Protein AF-A0A542N0K9-F1 (afdb_monomer_lite)

Sequence (423 aa):
MNAGRFVQDEPGGLVWIPEGTTFGFDDIVFYRGKGTVPFEQIAGGIDLILTGPHATAACPRELAPFIEAGLTERQQHDFSDVTTSALCRRWVEVDPRVVYIEFPHHRMLFDPNRDWPAEPESGLREFYERRDAQAEGGSVSFNGVDAIRPVSFSGVPFLRRPRDDEHWRRLMGVIGDLGERGARPYARIRDDVISMVFEAKCVALHELDIDHSTVADLNSARMLHVQCVHDTMNATVGPEGAVDQDKPRGDWLPRIVSLGNRGDARGEPRPLLDGSPLPLSDVPIIDGSQFRSLQQALALAFDVPPDRVQEDLALNAPYLGAFECQAVGRLLRALEPQGIVRHRSQERSVRIRTGAYQAEFLRETLLGEENTAHIRRAGADWPPSDTTHITDLALRLTRAYDILRRWDYDLPPVSAYTPPRFR

Structure (mmCIF, N/CA/C/O backbone):
data_AF-A0A542N0K9-F1
#
_entry.id   AF-A0A542N0K9-F1
#
loop_
_atom_site.group_PDB
_atom_site.id
_atom_site.type_symbol
_atom_site.label_atom_id
_atom_site.label_alt_id
_atom_site.label_comp_id
_atom_site.label_asym_id
_atom_site.label_entity_id
_atom_site.label_seq_id
_atom_site.pdbx_PDB_ins_code
_atom_site.Cartn_x
_atom_site.Cartn_y
_atom_site.Cartn_z
_atom_site.occupancy
_atom_site.B_iso_or_equiv
_atom_site.auth_seq_id
_atom_site.auth_comp_id
_atom_site.auth_asym_id
_atom_site.auth_atom_id
_atom_site.pdbx_PDB_model_num
ATOM 1 N N . MET A 1 1 ? -6.499 -16.444 -5.839 1.00 36.41 1 MET A N 1
ATOM 2 C CA . MET A 1 1 ? -6.482 -15.812 -7.177 1.00 36.41 1 MET A CA 1
ATOM 3 C C . MET A 1 1 ? -7.877 -15.910 -7.773 1.00 36.41 1 MET A C 1
ATOM 5 O O . MET A 1 1 ? -8.407 -17.013 -7.784 1.00 36.41 1 MET A O 1
ATOM 9 N N . ASN A 1 2 ? -8.459 -14.823 -8.294 1.00 34.31 2 ASN A N 1
ATOM 10 C CA . ASN A 1 2 ? -9.438 -14.976 -9.379 1.00 34.31 2 ASN A CA 1
ATOM 11 C C . ASN A 1 2 ? -8.630 -15.477 -10.580 1.00 34.31 2 ASN A C 1
ATOM 13 O O . ASN A 1 2 ? -8.040 -14.687 -11.316 1.00 34.31 2 ASN A O 1
ATOM 17 N N . ALA A 1 3 ? -8.475 -16.797 -10.663 1.00 29.98 3 ALA A N 1
ATOM 18 C CA . ALA A 1 3 ? -7.792 -17.470 -11.752 1.00 29.98 3 ALA A CA 1
ATOM 19 C C . ALA A 1 3 ? -8.531 -17.105 -13.046 1.00 29.98 3 ALA A C 1
ATOM 21 O O . ALA A 1 3 ? -9.670 -17.516 -13.242 1.00 29.98 3 ALA A O 1
ATOM 22 N N . GLY A 1 4 ? -7.927 -16.243 -13.865 1.00 48.84 4 GLY A N 1
ATOM 23 C CA . GLY A 1 4 ? -8.530 -15.774 -15.114 1.00 48.84 4 GLY A CA 1
ATOM 24 C C . GLY A 1 4 ? -8.238 -14.324 -15.502 1.00 48.84 4 GLY A C 1
ATOM 25 O O . GLY A 1 4 ? -8.592 -13.945 -16.611 1.00 48.84 4 GLY A O 1
ATOM 26 N N . ARG A 1 5 ? -7.609 -13.504 -14.642 1.00 76.50 5 ARG A N 1
ATOM 27 C CA . ARG A 1 5 ? -7.393 -12.076 -14.961 1.00 76.50 5 ARG A CA 1
ATOM 28 C C . ARG A 1 5 ? -6.059 -11.747 -15.634 1.00 76.50 5 ARG A C 1
ATOM 30 O O . ARG A 1 5 ? -6.009 -10.782 -16.386 1.00 76.50 5 ARG A O 1
ATOM 37 N N . PHE A 1 6 ? -4.999 -12.505 -15.372 1.00 90.44 6 PHE A N 1
ATOM 38 C CA . PHE A 1 6 ? -3.669 -12.233 -15.925 1.00 90.44 6 PHE A CA 1
ATOM 39 C C . PHE A 1 6 ? -3.214 -13.364 -16.841 1.00 90.44 6 PHE A C 1
ATOM 41 O O . PHE A 1 6 ? -3.596 -14.518 -16.641 1.00 90.44 6 PHE A O 1
ATOM 48 N N . VAL A 1 7 ? -2.412 -13.019 -17.846 1.00 93.31 7 VAL A N 1
ATOM 49 C CA . VAL A 1 7 ? -1.878 -13.957 -18.840 1.00 93.31 7 VAL A CA 1
ATOM 50 C C . VAL A 1 7 ? -0.360 -13.855 -18.894 1.00 93.31 7 VAL A C 1
ATOM 52 O O . VAL A 1 7 ? 0.190 -12.766 -18.774 1.00 93.31 7 VAL A O 1
ATOM 55 N N . GLN A 1 8 ? 0.312 -14.981 -19.088 1.00 93.88 8 GLN A N 1
ATOM 56 C CA . GLN A 1 8 ? 1.758 -15.053 -19.285 1.00 93.88 8 GLN A CA 1
ATOM 57 C C . GLN A 1 8 ? 1.993 -15.754 -20.623 1.00 93.88 8 GLN A C 1
ATOM 59 O O . GLN A 1 8 ? 1.346 -16.766 -20.900 1.00 93.88 8 GLN A O 1
ATOM 64 N N . ASP A 1 9 ? 2.859 -15.199 -21.469 1.00 91.56 9 ASP A N 1
ATOM 65 C CA . ASP A 1 9 ? 3.108 -15.771 -22.802 1.00 91.56 9 ASP A CA 1
ATOM 66 C C . ASP A 1 9 ? 3.942 -17.053 -22.727 1.00 91.56 9 ASP A C 1
ATOM 68 O O . ASP A 1 9 ? 3.738 -17.986 -23.503 1.00 91.56 9 ASP A O 1
ATOM 72 N N . GLU A 1 10 ? 4.864 -17.101 -21.768 1.00 93.06 10 GLU A N 1
ATOM 73 C CA . GLU A 1 10 ? 5.784 -18.207 -21.529 1.00 93.06 10 GLU A CA 1
ATOM 74 C C . GLU A 1 10 ? 6.220 -18.241 -20.053 1.00 93.06 10 GLU A C 1
ATOM 76 O O . GLU A 1 10 ? 6.222 -17.194 -19.400 1.00 93.06 10 GLU A O 1
ATOM 81 N N . PRO A 1 11 ? 6.600 -19.407 -19.498 1.00 92.88 11 PRO A N 1
ATOM 82 C CA . PRO A 1 11 ? 7.074 -19.500 -18.116 1.00 92.88 11 PRO A CA 1
ATOM 83 C C . PRO A 1 11 ? 8.280 -18.587 -17.846 1.00 92.88 11 PRO A C 1
ATOM 85 O O . PRO A 1 11 ? 9.269 -18.639 -18.573 1.00 92.88 11 PRO A O 1
ATOM 88 N N . GLY A 1 12 ? 8.208 -17.771 -16.791 1.00 92.81 12 GLY A N 1
ATOM 89 C CA . GLY A 1 12 ? 9.242 -16.785 -16.443 1.00 92.81 12 GLY A CA 1
ATOM 90 C C . GLY A 1 12 ? 9.240 -15.522 -17.316 1.00 92.81 12 GLY A C 1
ATOM 91 O O . GLY A 1 12 ? 10.056 -14.625 -17.095 1.00 92.81 12 GLY A O 1
ATOM 92 N N . GLY A 1 13 ? 8.329 -15.428 -18.290 1.00 95.12 13 GLY A N 1
ATOM 93 C CA . GLY A 1 13 ? 8.076 -14.219 -19.069 1.00 95.12 13 GLY A CA 1
ATOM 94 C C . GLY A 1 13 ? 7.179 -13.225 -18.329 1.00 95.12 13 GLY A C 1
ATOM 95 O O . GLY A 1 13 ? 6.667 -13.497 -17.247 1.00 95.12 13 GLY A O 1
ATOM 96 N N . LEU A 1 14 ? 6.950 -12.057 -18.923 1.00 96.62 14 LEU A N 1
ATOM 97 C CA . LEU A 1 14 ? 6.117 -11.026 -18.303 1.00 96.62 14 LEU A CA 1
ATOM 98 C C . LEU A 1 14 ? 4.669 -11.481 -18.080 1.00 96.62 14 LEU A C 1
ATOM 100 O O . LEU A 1 14 ? 4.057 -12.147 -18.919 1.00 96.62 14 LEU A O 1
ATOM 104 N N . VAL A 1 15 ? 4.111 -11.043 -16.956 1.00 96.62 15 VAL A N 1
ATOM 105 C CA . VAL A 1 15 ? 2.702 -11.191 -16.606 1.00 96.62 15 VAL A CA 1
ATOM 106 C C . VAL A 1 15 ? 1.930 -9.980 -17.119 1.00 96.62 15 VAL A C 1
ATOM 108 O O . VAL A 1 15 ? 2.262 -8.828 -16.821 1.00 96.62 15 VAL A O 1
ATOM 111 N N . TRP A 1 16 ? 0.868 -10.237 -17.874 1.00 97.38 16 TRP A N 1
ATOM 112 C CA . TRP A 1 16 ? 0.095 -9.223 -18.576 1.00 97.38 16 TRP A CA 1
ATOM 113 C C . TRP A 1 16 ? -1.341 -9.121 -18.081 1.00 97.38 16 TRP A C 1
ATOM 115 O O . TRP A 1 16 ? -2.004 -10.115 -17.777 1.00 97.38 16 TRP A O 1
ATOM 125 N N . ILE A 1 17 ? -1.846 -7.895 -18.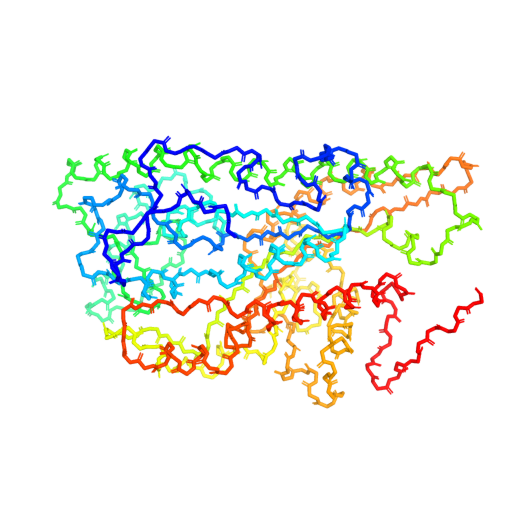103 1.00 96.88 17 ILE A N 1
ATOM 126 C CA . ILE A 1 17 ? -3.267 -7.571 -18.046 1.00 96.88 17 ILE A CA 1
ATOM 127 C C . ILE A 1 17 ? -3.785 -7.577 -19.494 1.00 96.88 17 ILE A C 1
ATOM 129 O O . ILE A 1 17 ? -3.172 -6.921 -20.342 1.00 96.88 17 ILE A O 1
ATOM 133 N N . PRO A 1 18 ? -4.879 -8.296 -19.807 1.00 96.50 18 PRO A N 1
ATOM 134 C CA . PRO A 1 18 ? -5.449 -8.331 -21.151 1.00 96.50 18 PRO A CA 1
ATOM 135 C C . PRO A 1 18 ? -5.793 -6.941 -21.699 1.00 96.50 18 PRO A C 1
ATOM 137 O O . PRO A 1 18 ? -6.199 -6.051 -20.945 1.00 96.50 18 PRO A O 1
ATOM 140 N N . GLU A 1 19 ? -5.688 -6.779 -23.020 1.00 96.06 19 GLU A N 1
ATOM 141 C CA . GLU A 1 19 ? -6.036 -5.525 -23.699 1.00 96.06 19 GLU A CA 1
ATOM 142 C C . GLU A 1 19 ? -7.484 -5.111 -23.421 1.00 96.06 19 GLU A C 1
ATOM 144 O O . GLU A 1 19 ? -8.385 -5.944 -23.309 1.00 96.06 19 GLU A O 1
ATOM 149 N N . GLY A 1 20 ? -7.715 -3.804 -23.313 1.00 95.44 20 GLY A N 1
ATOM 150 C CA . GLY A 1 20 ? -9.044 -3.234 -23.093 1.00 95.44 20 GLY A CA 1
ATOM 151 C C . GLY A 1 20 ? -9.589 -3.414 -21.673 1.00 95.44 20 GLY A C 1
ATOM 152 O O . GLY A 1 20 ? -10.689 -2.939 -21.382 1.00 95.44 20 GLY A O 1
ATOM 153 N N . THR A 1 21 ? -8.841 -4.049 -20.761 1.00 96.31 21 THR A N 1
ATOM 154 C CA . THR A 1 21 ? -9.276 -4.208 -19.366 1.00 96.31 21 THR A CA 1
ATOM 155 C C . THR A 1 21 ? -9.523 -2.841 -18.724 1.00 96.31 21 THR A C 1
ATOM 157 O O . THR A 1 21 ? -8.708 -1.925 -18.839 1.00 96.31 21 THR A O 1
ATOM 160 N N . THR A 1 22 ? -10.663 -2.712 -18.048 1.00 96.25 22 THR A N 1
ATOM 161 C CA . THR A 1 22 ? -11.035 -1.556 -17.223 1.00 96.25 22 THR A CA 1
ATOM 162 C C . THR A 1 22 ? -11.299 -2.047 -15.805 1.00 96.25 22 THR A C 1
ATOM 164 O O . THR A 1 22 ? -11.742 -3.182 -15.626 1.00 96.25 22 THR A O 1
ATOM 167 N N . PHE A 1 23 ? -11.005 -1.216 -14.808 1.00 95.88 23 PHE A N 1
ATOM 168 C CA . PHE A 1 23 ? -11.126 -1.576 -13.399 1.00 95.88 23 PHE A CA 1
ATOM 169 C C . PHE A 1 23 ? -12.187 -0.721 -12.697 1.00 95.88 23 PHE A C 1
ATOM 171 O O . PHE A 1 23 ? -12.137 0.509 -12.726 1.00 95.88 23 PHE A O 1
ATOM 178 N N . GLY A 1 24 ? -13.148 -1.385 -12.060 1.00 96.69 24 GLY A N 1
ATOM 179 C CA . GLY A 1 24 ? -14.165 -0.796 -11.194 1.00 96.69 24 GLY A CA 1
ATOM 180 C C . GLY A 1 24 ? -14.032 -1.243 -9.736 1.00 96.69 24 GLY A C 1
ATOM 181 O O . GLY A 1 24 ? -13.082 -1.919 -9.351 1.00 96.69 24 GLY A O 1
ATOM 182 N N . PHE A 1 25 ? -15.016 -0.880 -8.910 1.00 97.56 25 PHE A N 1
ATOM 183 C CA . PHE A 1 25 ? -15.041 -1.196 -7.475 1.00 97.56 25 PHE A CA 1
ATOM 184 C C . PHE A 1 25 ? -14.836 -2.695 -7.199 1.00 97.56 25 PHE A C 1
ATOM 186 O O . PHE A 1 25 ? -13.986 -3.089 -6.397 1.00 97.56 25 PHE A O 1
ATOM 193 N N . ASP A 1 26 ? -15.557 -3.550 -7.930 1.00 96.19 26 ASP A N 1
ATOM 194 C CA . ASP A 1 26 ? -15.487 -5.002 -7.761 1.00 96.19 26 ASP A CA 1
ATOM 195 C C . ASP A 1 26 ? -14.161 -5.624 -8.214 1.00 96.19 26 ASP A C 1
ATOM 197 O O . ASP A 1 26 ? -13.865 -6.778 -7.897 1.00 96.19 26 ASP A O 1
ATOM 201 N N . ASP A 1 27 ? -13.319 -4.864 -8.896 1.00 95.62 27 ASP A N 1
ATOM 202 C CA . ASP A 1 27 ? -12.020 -5.340 -9.336 1.00 95.62 27 ASP A CA 1
ATOM 203 C C . ASP A 1 27 ? -10.925 -5.116 -8.302 1.00 95.62 27 ASP A C 1
ATOM 205 O O . ASP A 1 27 ? -10.011 -5.936 -8.205 1.00 95.62 27 ASP A O 1
ATOM 209 N N . ILE A 1 28 ? -11.030 -4.023 -7.543 1.00 96.75 28 ILE A N 1
ATOM 210 C CA . ILE A 1 28 ? -9.932 -3.518 -6.716 1.00 96.75 28 ILE A CA 1
ATOM 211 C C . ILE A 1 28 ? -10.239 -3.478 -5.220 1.00 96.75 28 ILE A C 1
ATOM 213 O O . ILE A 1 28 ? -9.304 -3.420 -4.430 1.00 96.75 28 ILE A O 1
ATOM 217 N N . VAL A 1 29 ? -11.512 -3.533 -4.809 1.00 98.62 29 VAL A N 1
ATOM 218 C CA . VAL A 1 29 ? -11.899 -3.520 -3.388 1.00 98.62 29 VAL A CA 1
ATOM 219 C C . VAL A 1 29 ? -12.159 -4.939 -2.895 1.00 98.62 29 VAL A C 1
ATOM 221 O O . VAL A 1 29 ? -13.071 -5.619 -3.362 1.00 98.62 29 VAL A O 1
ATOM 224 N N . PHE A 1 30 ? -11.387 -5.403 -1.925 1.00 98.50 30 PHE A N 1
ATOM 225 C CA . PHE A 1 30 ? -11.505 -6.720 -1.312 1.00 98.50 30 PHE A CA 1
ATOM 226 C C . PHE A 1 30 ? -12.016 -6.573 0.114 1.00 98.50 30 PHE A C 1
ATOM 228 O O . PHE A 1 30 ? -11.438 -5.857 0.925 1.00 98.50 30 PHE A O 1
ATOM 235 N N . TYR A 1 31 ? -13.094 -7.283 0.424 1.00 98.44 31 TYR A N 1
ATOM 236 C CA . TYR A 1 31 ? -13.668 -7.350 1.761 1.00 98.44 31 TYR A CA 1
ATOM 237 C C . TYR A 1 31 ? -14.232 -8.748 2.018 1.00 98.44 31 TYR A C 1
ATOM 239 O O . TYR A 1 31 ? -14.548 -9.500 1.085 1.00 98.44 31 TYR A O 1
ATOM 247 N N . ARG A 1 32 ? -14.361 -9.115 3.293 1.00 97.38 32 ARG A N 1
ATOM 248 C CA . ARG A 1 32 ? -14.875 -10.428 3.679 1.00 97.38 32 ARG A CA 1
ATOM 249 C C . ARG A 1 32 ? -16.342 -10.579 3.279 1.00 97.38 32 ARG A C 1
ATOM 251 O O . ARG A 1 32 ? -17.169 -9.734 3.597 1.00 97.38 32 ARG A O 1
ATOM 258 N N . GLY A 1 33 ? -16.674 -11.690 2.622 1.00 95.00 33 GLY A N 1
ATOM 259 C CA . GLY A 1 33 ? -18.045 -11.963 2.172 1.00 95.00 33 GLY A CA 1
ATOM 260 C C . GLY A 1 33 ? -18.432 -11.272 0.860 1.00 95.00 33 GLY A C 1
ATOM 261 O O . GLY A 1 33 ? -19.609 -11.295 0.493 1.00 95.00 33 GLY A O 1
ATOM 262 N N . LYS A 1 34 ? -17.466 -10.693 0.133 1.00 94.94 34 LYS A N 1
ATOM 263 C CA . LYS A 1 34 ? -17.684 -10.136 -1.207 1.00 94.94 34 LYS A CA 1
ATOM 264 C C . LYS A 1 34 ? -18.405 -11.120 -2.132 1.00 94.94 34 LYS A C 1
ATOM 266 O O . LYS A 1 34 ? -18.117 -12.315 -2.140 1.00 94.94 34 LYS A O 1
ATOM 271 N N . GLY A 1 35 ? -19.364 -10.597 -2.895 1.00 94.56 35 GLY A N 1
ATOM 272 C CA . GLY A 1 35 ? -20.255 -11.380 -3.757 1.00 94.56 35 GLY A CA 1
ATOM 273 C C . GLY A 1 35 ? -21.436 -12.024 -3.021 1.00 94.56 35 GLY A C 1
ATOM 274 O O . GLY A 1 35 ? -22.337 -12.541 -3.670 1.00 94.56 35 GLY A O 1
ATOM 275 N N . THR A 1 36 ? -21.456 -11.976 -1.683 1.00 96.25 36 THR A N 1
ATOM 276 C CA . THR A 1 36 ? -22.576 -12.449 -0.849 1.00 96.25 36 THR A CA 1
ATOM 277 C C . THR A 1 36 ? -23.210 -11.314 -0.045 1.00 96.25 36 THR A C 1
ATOM 279 O O . THR A 1 36 ? -24.430 -11.260 0.078 1.00 96.25 36 THR A O 1
ATOM 282 N N . VAL A 1 37 ? -22.397 -10.402 0.493 1.00 95.25 37 VAL A N 1
ATOM 283 C CA . VAL A 1 37 ? -22.841 -9.264 1.308 1.00 95.25 37 VAL A CA 1
ATOM 284 C C . VAL A 1 37 ? -22.451 -7.960 0.601 1.00 95.25 37 VAL A C 1
ATOM 286 O O . VAL A 1 37 ? -21.297 -7.852 0.192 1.00 95.25 37 VAL A O 1
ATOM 289 N N . PRO A 1 38 ? -23.360 -6.982 0.430 1.00 96.81 38 PRO A N 1
ATOM 290 C CA . PRO A 1 38 ? -23.016 -5.654 -0.081 1.00 96.81 38 PRO A CA 1
ATOM 291 C C . PRO A 1 38 ? -22.040 -4.913 0.840 1.00 96.81 38 PRO A C 1
ATOM 293 O O . PRO A 1 38 ? -22.105 -5.053 2.063 1.00 96.81 38 PRO A O 1
ATOM 296 N N . PHE A 1 39 ? -21.166 -4.088 0.263 1.00 98.25 39 PHE A N 1
ATOM 297 C CA . PHE A 1 39 ? -20.137 -3.370 1.019 1.00 98.25 39 PHE A CA 1
ATOM 298 C C . PHE A 1 39 ? -20.736 -2.443 2.089 1.00 98.25 39 PHE A C 1
ATOM 300 O O . PHE A 1 39 ? -20.251 -2.380 3.217 1.00 98.25 39 PHE A O 1
ATOM 307 N N . GLU A 1 40 ? -21.848 -1.788 1.771 1.00 97.38 40 GLU A N 1
ATOM 308 C CA . GLU A 1 40 ? -22.545 -0.841 2.641 1.00 97.38 40 GLU A CA 1
ATOM 309 C C . GLU A 1 40 ? -22.999 -1.487 3.956 1.00 97.38 40 GLU A C 1
ATOM 311 O O . GLU A 1 40 ? -23.056 -0.823 4.988 1.00 97.38 40 GLU A O 1
ATOM 316 N N . GLN A 1 41 ? -23.287 -2.794 3.946 1.00 96.88 41 GLN A N 1
ATOM 317 C CA . GLN A 1 41 ? -23.735 -3.518 5.139 1.00 96.88 41 GLN A CA 1
ATOM 318 C C . GLN A 1 41 ? -22.602 -3.800 6.128 1.00 96.88 41 GLN A C 1
ATOM 320 O O . GLN A 1 41 ? -22.862 -3.974 7.317 1.00 96.88 41 GLN A O 1
ATOM 325 N N . ILE A 1 42 ? -21.354 -3.854 5.657 1.00 97.44 42 ILE A N 1
ATOM 326 C CA . ILE A 1 42 ? -20.190 -4.126 6.509 1.00 97.44 42 ILE A CA 1
ATOM 327 C C . ILE A 1 42 ? -19.393 -2.863 6.845 1.00 97.44 42 ILE A C 1
ATOM 329 O O . ILE A 1 42 ? -18.641 -2.867 7.818 1.00 97.44 42 ILE A O 1
ATOM 333 N N . ALA A 1 43 ? -19.561 -1.785 6.070 1.00 98.31 43 ALA A N 1
ATOM 334 C CA . ALA A 1 43 ? -18.721 -0.590 6.121 1.00 98.31 43 ALA A CA 1
ATOM 335 C C . ALA A 1 43 ? -18.609 0.019 7.532 1.00 98.31 43 ALA A C 1
ATOM 337 O O . ALA A 1 43 ? -17.516 0.385 7.954 1.00 98.31 43 ALA A O 1
ATOM 338 N N . GLY A 1 44 ? -19.699 0.049 8.310 1.00 97.88 44 GLY A N 1
ATOM 339 C CA . GLY A 1 44 ? -19.682 0.584 9.680 1.00 97.88 44 GLY A CA 1
ATOM 340 C C . GLY A 1 44 ? -18.854 -0.241 10.680 1.00 97.88 44 GLY A C 1
ATOM 341 O O . GLY A 1 44 ? -18.413 0.282 11.707 1.00 97.88 44 GLY A O 1
ATOM 342 N N . GLY A 1 45 ? -18.608 -1.519 10.377 1.00 97.50 45 GLY A N 1
ATOM 343 C CA . GLY A 1 45 ? -17.786 -2.423 11.183 1.00 97.50 45 GLY A CA 1
ATOM 344 C C . GLY A 1 45 ? -16.294 -2.395 10.843 1.00 97.50 45 GLY A C 1
ATOM 345 O O . GLY A 1 45 ? -15.498 -2.944 11.601 1.00 97.50 45 GLY A O 1
ATOM 346 N N . ILE A 1 46 ? -15.900 -1.757 9.737 1.00 98.69 46 ILE A N 1
ATOM 347 C CA . ILE A 1 46 ? -14.498 -1.652 9.321 1.00 98.69 46 ILE A CA 1
ATOM 348 C C . ILE A 1 46 ? -13.762 -0.672 10.233 1.00 98.69 46 ILE A C 1
ATOM 350 O O . ILE A 1 46 ? -14.253 0.426 10.486 1.00 98.69 46 ILE A O 1
ATOM 354 N N . ASP A 1 47 ? -12.589 -1.047 10.736 1.00 97.94 47 ASP A N 1
ATOM 355 C CA . ASP A 1 47 ? -11.700 -0.154 11.497 1.00 97.94 47 ASP A CA 1
ATOM 356 C C . ASP A 1 47 ? -10.298 -0.022 10.888 1.00 97.94 47 ASP A C 1
ATOM 358 O O . ASP A 1 47 ? -9.520 0.836 11.316 1.00 97.94 47 ASP A O 1
ATOM 362 N N . LEU A 1 48 ? -10.015 -0.801 9.839 1.00 98.75 48 LEU A N 1
ATOM 363 C CA . LEU A 1 48 ? -8.774 -0.761 9.083 1.00 98.75 48 LEU A CA 1
ATOM 364 C C . LEU A 1 48 ? -9.036 -0.856 7.576 1.00 98.75 48 LEU A C 1
ATOM 366 O O . LEU A 1 48 ? -9.636 -1.807 7.076 1.00 98.75 48 LEU A O 1
ATOM 370 N N . ILE A 1 49 ? -8.522 0.125 6.846 1.00 98.88 49 ILE A N 1
ATOM 371 C CA . ILE A 1 49 ? -8.466 0.156 5.389 1.00 98.88 49 ILE A CA 1
ATOM 372 C C . ILE A 1 49 ? -7.006 -0.024 4.982 1.00 98.88 49 ILE A C 1
ATOM 374 O O . ILE A 1 49 ? -6.141 0.750 5.380 1.00 98.88 49 ILE A O 1
ATOM 378 N N . LEU A 1 50 ? -6.728 -1.031 4.170 1.00 98.88 50 LEU A N 1
ATOM 379 C CA . LEU A 1 50 ? -5.420 -1.268 3.576 1.00 98.88 50 LEU A CA 1
ATOM 380 C C . LEU A 1 50 ? -5.423 -0.717 2.148 1.00 98.88 50 LEU A C 1
ATOM 382 O O . LEU A 1 50 ? -6.341 -1.014 1.383 1.00 98.88 50 LEU A O 1
ATOM 386 N N . THR A 1 51 ? -4.395 0.032 1.760 1.00 98.62 51 THR A N 1
ATOM 387 C CA . THR A 1 51 ? -4.149 0.381 0.352 1.00 98.62 51 THR A CA 1
ATOM 388 C C . THR A 1 51 ? -2.871 -0.295 -0.122 1.00 98.62 51 THR A C 1
ATOM 390 O O . THR A 1 51 ? -1.877 -0.325 0.597 1.00 98.62 51 THR A O 1
ATOM 393 N N . GLY A 1 52 ? -2.905 -0.886 -1.314 1.00 98.12 52 GLY A N 1
ATOM 394 C CA . GLY A 1 52 ? -1.760 -1.539 -1.947 1.00 98.12 52 GLY A CA 1
ATOM 395 C C . GLY A 1 52 ? -1.420 -0.844 -3.257 1.00 98.12 52 GLY A C 1
ATOM 396 O O . GLY A 1 52 ? -1.749 -1.389 -4.314 1.00 98.12 52 GLY A O 1
ATOM 397 N N . PRO A 1 53 ? -0.796 0.347 -3.221 1.00 96.88 53 PRO A N 1
ATOM 398 C CA . PRO A 1 53 ? -0.564 1.162 -4.413 1.00 96.88 53 PRO A CA 1
ATOM 399 C C . PRO A 1 53 ? 0.406 0.517 -5.410 1.00 96.88 53 PRO A C 1
ATOM 401 O O . PRO A 1 53 ? 0.445 0.918 -6.569 1.00 96.88 53 PRO A O 1
ATOM 404 N N . HIS A 1 54 ? 1.191 -0.477 -4.984 1.00 97.44 54 HIS A N 1
ATOM 405 C CA . HIS A 1 54 ? 2.209 -1.151 -5.804 1.00 97.44 54 HIS A CA 1
ATOM 406 C C . HIS A 1 54 ? 2.047 -2.668 -5.838 1.00 97.44 54 HIS A C 1
ATOM 408 O O . HIS A 1 54 ? 2.939 -3.379 -6.287 1.00 97.44 54 HIS A O 1
ATOM 414 N N . ALA A 1 55 ? 0.908 -3.166 -5.370 1.00 96.31 55 ALA A N 1
ATOM 415 C CA . ALA A 1 55 ? 0.704 -4.580 -5.095 1.00 96.31 55 ALA A CA 1
ATOM 416 C C . ALA A 1 55 ? 0.468 -5.444 -6.350 1.00 96.31 55 ALA A C 1
ATOM 418 O O . ALA A 1 55 ? 0.516 -6.671 -6.273 1.00 96.31 55 ALA A O 1
ATOM 419 N N . THR A 1 56 ? 0.234 -4.825 -7.512 1.00 96.19 56 THR A N 1
ATOM 420 C CA . THR A 1 56 ? 0.100 -5.534 -8.791 1.00 96.19 56 THR A CA 1
ATOM 421 C C . THR A 1 56 ? 1.404 -5.487 -9.577 1.00 96.19 56 THR A C 1
ATOM 423 O O . THR A 1 56 ? 1.906 -4.411 -9.895 1.00 96.19 56 THR A O 1
ATOM 426 N N . ALA A 1 57 ? 1.915 -6.659 -9.962 1.00 95.62 57 ALA A N 1
ATOM 427 C CA . ALA A 1 57 ? 3.078 -6.768 -10.842 1.00 95.62 57 ALA A CA 1
ATOM 428 C C . ALA A 1 57 ? 2.719 -6.695 -12.342 1.00 95.62 57 ALA A C 1
ATOM 430 O O . ALA A 1 57 ? 3.539 -6.306 -13.169 1.00 95.62 57 ALA A O 1
ATOM 431 N N . ALA A 1 58 ? 1.494 -7.073 -12.716 1.00 95.88 58 ALA A N 1
ATOM 432 C CA . ALA A 1 58 ? 1.107 -7.242 -14.113 1.00 95.88 58 ALA A CA 1
ATOM 433 C C . ALA A 1 58 ? 1.114 -5.920 -14.909 1.00 95.88 58 ALA A C 1
ATOM 435 O O . ALA A 1 58 ? 0.611 -4.886 -14.457 1.00 95.88 58 ALA A O 1
ATOM 436 N N . CYS A 1 59 ? 1.642 -5.971 -16.132 1.00 96.12 59 CYS A N 1
ATOM 437 C CA . CYS A 1 59 ? 1.675 -4.839 -17.058 1.00 96.12 59 CYS A CA 1
ATOM 438 C C . CYS A 1 59 ? 0.477 -4.890 -18.019 1.00 96.12 59 CYS A C 1
ATOM 440 O O . CYS A 1 59 ? 0.140 -5.969 -18.504 1.00 96.12 59 CYS A O 1
ATOM 442 N N . PRO A 1 60 ? -0.156 -3.762 -18.374 1.00 96.75 60 PRO A N 1
ATOM 443 C CA . PRO A 1 60 ? -1.115 -3.726 -19.477 1.00 96.75 60 PRO A CA 1
ATOM 444 C C . PRO A 1 60 ? -0.503 -4.176 -20.804 1.00 96.75 60 PRO A C 1
ATOM 446 O O . PRO A 1 60 ? 0.578 -3.714 -21.179 1.00 96.75 60 PRO A O 1
ATOM 449 N N . ARG A 1 61 ? -1.185 -5.079 -21.517 1.00 97.25 61 ARG A N 1
ATOM 450 C CA . ARG A 1 61 ? -0.706 -5.651 -22.785 1.00 97.25 61 ARG A CA 1
ATOM 451 C C . ARG A 1 61 ? -0.449 -4.585 -23.851 1.00 97.25 61 ARG A C 1
ATOM 453 O O . ARG A 1 61 ? 0.485 -4.729 -24.636 1.00 97.25 61 ARG A O 1
ATOM 460 N N . GLU A 1 62 ? -1.199 -3.490 -23.828 1.00 97.69 62 GLU A N 1
ATOM 461 C CA . GLU A 1 62 ? -1.053 -2.346 -24.731 1.00 97.69 62 GLU A CA 1
ATOM 462 C C . GLU A 1 62 ? 0.350 -1.717 -24.671 1.00 97.69 62 GLU A C 1
ATOM 464 O O . GLU A 1 62 ? 0.774 -1.049 -25.615 1.00 97.69 62 GLU A O 1
ATOM 469 N N . LEU A 1 63 ? 1.099 -1.947 -23.584 1.00 97.00 63 LEU A N 1
ATOM 470 C CA . LEU A 1 63 ? 2.476 -1.484 -23.453 1.00 97.00 63 LEU A CA 1
ATOM 471 C C . LEU A 1 63 ? 3.515 -2.379 -24.122 1.00 97.00 63 LEU A C 1
ATOM 473 O O . LEU A 1 63 ? 4.649 -1.928 -24.278 1.00 97.00 63 LEU A O 1
ATOM 477 N N . ALA A 1 64 ? 3.184 -3.605 -24.533 1.00 97.00 64 ALA A N 1
ATOM 478 C CA . ALA A 1 64 ? 4.157 -4.546 -25.092 1.00 97.00 64 ALA A CA 1
ATOM 479 C C . ALA A 1 64 ? 5.061 -3.936 -26.194 1.00 97.00 64 ALA A C 1
ATOM 481 O O . ALA A 1 64 ? 6.275 -4.155 -26.150 1.00 97.00 64 ALA A O 1
ATOM 482 N N . PRO A 1 65 ? 4.564 -3.081 -27.119 1.00 96.94 65 PRO A N 1
ATOM 483 C CA . PRO A 1 65 ? 5.409 -2.425 -28.122 1.00 96.94 65 PRO A CA 1
ATOM 484 C C . PRO A 1 65 ? 6.434 -1.423 -27.573 1.00 96.94 65 PRO A C 1
ATOM 486 O O . PRO A 1 65 ? 7.323 -1.019 -28.326 1.00 96.94 65 PRO A O 1
ATOM 489 N N . PHE A 1 66 ? 6.339 -1.029 -26.302 1.00 97.31 66 PHE A N 1
ATOM 490 C CA . PHE A 1 66 ? 7.189 -0.034 -25.636 1.00 97.31 66 PHE A CA 1
ATOM 491 C C . PHE A 1 66 ? 8.036 -0.616 -24.499 1.00 97.31 66 PHE A C 1
ATOM 493 O O . PHE A 1 66 ? 9.024 0.002 -24.105 1.00 97.31 66 PHE A O 1
ATOM 500 N N . ILE A 1 67 ? 7.680 -1.797 -23.993 1.00 96.19 67 ILE A N 1
ATOM 501 C CA . ILE A 1 67 ? 8.427 -2.488 -22.940 1.00 96.19 67 ILE A CA 1
ATOM 502 C C . ILE A 1 67 ? 9.810 -2.917 -23.449 1.00 96.19 67 ILE A C 1
ATOM 504 O O . ILE A 1 67 ? 9.972 -3.234 -24.633 1.00 96.19 67 ILE A O 1
ATOM 508 N N . GLU A 1 68 ? 10.814 -2.859 -22.574 1.00 95.25 68 GLU A N 1
ATOM 509 C CA . GLU A 1 68 ? 12.169 -3.345 -22.839 1.00 95.25 68 GLU A CA 1
ATOM 510 C C . GLU A 1 68 ? 12.183 -4.852 -23.125 1.00 95.25 68 GLU A C 1
ATOM 512 O O . GLU A 1 68 ? 11.474 -5.635 -22.492 1.00 95.25 68 GLU A O 1
ATOM 517 N N . ALA A 1 69 ? 12.982 -5.264 -24.108 1.00 92.75 69 ALA A N 1
ATOM 518 C CA . ALA A 1 69 ? 13.063 -6.671 -24.477 1.00 92.75 69 ALA A CA 1
ATOM 519 C C . ALA A 1 69 ? 13.845 -7.470 -23.424 1.00 92.75 69 ALA A C 1
ATOM 521 O O . ALA A 1 69 ? 14.828 -6.985 -22.870 1.00 92.75 69 ALA A O 1
ATOM 522 N N . GLY A 1 70 ? 13.441 -8.720 -23.192 1.00 91.12 70 GLY A N 1
ATOM 523 C CA . GLY A 1 70 ? 14.155 -9.627 -22.289 1.00 91.12 70 GLY A CA 1
ATOM 524 C C . GLY A 1 70 ? 13.895 -9.397 -20.799 1.00 91.12 70 GLY A C 1
ATOM 525 O O . GLY A 1 70 ? 14.543 -10.047 -19.983 1.00 91.12 70 GLY A O 1
ATOM 526 N N . LEU A 1 71 ? 12.951 -8.519 -20.434 1.00 94.38 71 LEU A N 1
ATOM 527 C CA . LEU A 1 71 ? 12.464 -8.466 -19.059 1.00 94.38 71 LEU A CA 1
ATOM 528 C C . LEU A 1 71 ? 11.844 -9.802 -18.655 1.00 94.38 71 LEU A C 1
ATOM 530 O O . LEU A 1 71 ? 11.096 -10.420 -19.414 1.00 94.38 71 LEU A O 1
ATOM 534 N N . THR A 1 72 ? 12.132 -10.198 -17.425 1.00 95.31 72 THR A N 1
ATOM 535 C CA . THR A 1 72 ? 11.641 -11.439 -16.822 1.00 95.31 72 THR A CA 1
ATOM 536 C C . THR A 1 72 ? 10.508 -11.168 -15.837 1.00 95.31 72 THR A C 1
ATOM 538 O O . THR A 1 72 ? 10.374 -10.053 -15.318 1.00 95.31 72 THR A O 1
ATOM 541 N N . GLU A 1 73 ? 9.723 -12.201 -15.525 1.00 95.62 73 GLU A N 1
ATOM 542 C CA . GLU A 1 73 ? 8.737 -12.176 -14.435 1.00 95.62 73 GLU A CA 1
ATOM 543 C C . GLU A 1 73 ? 9.377 -11.690 -13.132 1.00 95.62 73 GLU A C 1
ATOM 545 O O . GLU A 1 73 ? 8.823 -10.858 -12.417 1.00 95.62 73 GLU A O 1
ATOM 550 N N . ARG A 1 74 ? 10.594 -12.154 -12.845 1.00 95.31 74 ARG A N 1
ATOM 551 C CA . ARG A 1 74 ? 11.310 -11.802 -11.625 1.00 95.31 74 ARG A CA 1
ATOM 552 C C . ARG A 1 74 ? 11.626 -10.318 -11.517 1.00 95.31 74 ARG A C 1
ATOM 554 O O . ARG A 1 74 ? 11.395 -9.733 -10.465 1.00 95.31 74 ARG A O 1
ATOM 561 N N . GLN A 1 75 ? 12.137 -9.705 -12.582 1.00 94.81 75 GLN A N 1
ATOM 562 C CA . GLN A 1 75 ? 12.415 -8.265 -12.590 1.00 94.81 75 GLN A CA 1
ATOM 563 C C . GLN A 1 75 ? 11.123 -7.459 -12.455 1.00 94.81 75 GLN A C 1
ATOM 565 O O . GLN A 1 75 ? 11.083 -6.486 -11.703 1.00 94.81 75 GLN A O 1
ATOM 570 N N . GLN A 1 76 ? 10.062 -7.889 -13.145 1.00 95.25 76 GLN A N 1
ATOM 571 C CA . GLN A 1 76 ? 8.733 -7.292 -13.044 1.00 95.25 76 GLN A CA 1
ATOM 572 C C . GLN A 1 76 ? 8.194 -7.343 -11.611 1.00 95.25 76 GLN A C 1
ATOM 574 O O . GLN A 1 76 ? 7.736 -6.334 -11.084 1.00 95.25 76 GLN A O 1
ATOM 579 N N . HIS A 1 77 ? 8.271 -8.500 -10.962 1.00 95.25 77 HIS A N 1
ATOM 580 C CA . HIS A 1 77 ? 7.772 -8.680 -9.607 1.00 95.25 77 HIS A CA 1
ATOM 581 C C . HIS A 1 77 ? 8.648 -7.963 -8.572 1.00 95.25 77 HIS A C 1
ATOM 583 O O . HIS A 1 77 ? 8.097 -7.350 -7.659 1.00 95.25 77 HIS A O 1
ATOM 589 N N . ASP A 1 78 ? 9.977 -7.953 -8.733 1.00 93.94 78 ASP A N 1
ATOM 590 C CA . ASP A 1 78 ? 10.887 -7.226 -7.837 1.00 93.94 78 ASP A CA 1
ATOM 591 C C . ASP A 1 78 ? 10.615 -5.716 -7.833 1.00 93.94 78 ASP A C 1
ATOM 593 O O . ASP A 1 78 ? 10.675 -5.076 -6.781 1.00 93.94 78 ASP A O 1
ATOM 597 N N . PHE A 1 79 ? 10.250 -5.159 -8.995 1.00 94.50 79 PHE A N 1
ATOM 598 C CA . PHE A 1 79 ? 9.877 -3.752 -9.130 1.00 94.50 79 PHE A CA 1
ATOM 599 C C . PHE A 1 79 ? 8.416 -3.450 -8.748 1.00 94.50 79 PHE A C 1
ATOM 601 O O . PHE A 1 79 ? 7.929 -2.337 -8.940 1.00 94.50 79 PHE A O 1
ATOM 608 N N . SER A 1 80 ? 7.723 -4.411 -8.154 1.00 95.50 80 SER A N 1
ATOM 609 C CA . SER A 1 80 ? 6.412 -4.237 -7.536 1.00 95.50 80 SER A CA 1
ATOM 610 C C . SER A 1 80 ? 6.481 -4.605 -6.056 1.00 95.50 80 SER A C 1
ATOM 612 O O . SER A 1 80 ? 7.509 -5.078 -5.579 1.00 95.50 80 SER A O 1
ATOM 614 N N . ASP A 1 81 ? 5.370 -4.443 -5.349 1.00 96.81 81 ASP A N 1
ATOM 615 C CA . ASP A 1 81 ? 5.199 -4.854 -3.957 1.00 96.81 81 ASP A CA 1
ATOM 616 C C . ASP A 1 81 ? 4.227 -6.055 -3.932 1.00 96.81 81 ASP A C 1
ATOM 618 O O . ASP A 1 81 ? 3.257 -6.095 -3.173 1.00 96.81 81 ASP A O 1
ATOM 622 N N . VAL A 1 82 ? 4.403 -7.011 -4.859 1.00 95.31 82 VAL A N 1
ATOM 623 C CA . VAL A 1 82 ? 3.422 -8.082 -5.144 1.00 95.31 82 VAL A CA 1
ATOM 624 C C . VAL A 1 82 ? 3.120 -8.979 -3.944 1.00 95.31 82 VAL A C 1
ATOM 626 O O . VAL A 1 82 ? 2.039 -9.568 -3.850 1.00 95.31 82 VAL A O 1
ATOM 629 N N . THR A 1 83 ? 4.038 -9.058 -2.980 1.00 96.38 83 THR A N 1
ATOM 630 C CA . THR A 1 83 ? 3.844 -9.876 -1.779 1.00 96.38 83 THR A CA 1
ATOM 631 C C . THR A 1 83 ? 2.771 -9.268 -0.875 1.00 96.38 83 THR A C 1
ATOM 633 O O . THR A 1 83 ? 2.005 -10.006 -0.243 1.00 96.38 83 THR A O 1
ATOM 636 N N . THR A 1 84 ? 2.625 -7.937 -0.881 1.00 97.88 84 THR A N 1
ATOM 637 C CA . THR A 1 84 ? 1.531 -7.251 -0.180 1.00 97.88 84 THR A CA 1
ATOM 638 C C . THR A 1 84 ? 0.144 -7.658 -0.679 1.00 97.88 84 THR A C 1
ATOM 640 O O . THR A 1 84 ? -0.763 -7.749 0.148 1.00 97.88 84 THR A O 1
ATOM 643 N N . SER A 1 85 ? -0.045 -7.967 -1.972 1.00 97.25 85 SER A N 1
ATOM 644 C CA . SER A 1 85 ? -1.356 -8.389 -2.502 1.00 97.25 85 SER A CA 1
ATOM 645 C C . SER A 1 85 ? -1.803 -9.699 -1.850 1.00 97.25 85 SER A C 1
ATOM 647 O O . SER A 1 85 ? -2.919 -9.797 -1.330 1.00 97.25 85 SER A O 1
ATOM 649 N N . ALA A 1 86 ? -0.906 -10.691 -1.775 1.00 96.94 86 ALA A N 1
ATOM 650 C CA . ALA A 1 86 ? -1.196 -11.963 -1.114 1.00 96.94 86 ALA A CA 1
ATOM 651 C C . ALA A 1 86 ? -1.506 -11.774 0.380 1.00 96.94 86 ALA A C 1
ATOM 653 O O . ALA A 1 86 ? -2.498 -12.317 0.878 1.00 96.94 86 ALA A O 1
ATOM 654 N N . LEU A 1 87 ? -0.692 -10.974 1.078 1.00 98.62 87 LEU A N 1
ATOM 655 C CA . LEU A 1 87 ? -0.863 -10.691 2.502 1.00 98.62 87 LEU A CA 1
ATOM 656 C C . LEU A 1 87 ? -2.187 -9.981 2.798 1.00 98.62 87 LEU A C 1
ATOM 658 O O . LEU A 1 87 ? -2.961 -10.451 3.629 1.00 98.62 87 LEU A O 1
ATOM 662 N N . CYS A 1 88 ? -2.471 -8.871 2.116 1.00 98.69 88 CYS A N 1
ATOM 663 C CA . CYS A 1 88 ? -3.635 -8.034 2.403 1.00 98.69 88 CYS A CA 1
ATOM 664 C C . CYS A 1 88 ? -4.944 -8.743 2.055 1.00 98.69 88 CYS A C 1
ATOM 666 O O . CYS A 1 88 ? -5.901 -8.683 2.827 1.00 98.69 88 CYS A O 1
ATOM 668 N N . ARG A 1 89 ? -4.985 -9.486 0.939 1.00 97.94 89 ARG A N 1
ATOM 669 C CA . ARG A 1 89 ? -6.151 -10.315 0.599 1.00 97.94 89 ARG A CA 1
ATOM 670 C C . ARG A 1 89 ? -6.401 -11.384 1.660 1.00 97.94 89 ARG A C 1
ATOM 672 O O . ARG A 1 89 ? -7.540 -11.554 2.085 1.00 97.94 89 ARG A O 1
ATOM 679 N N . ARG A 1 90 ? -5.349 -12.060 2.141 1.00 98.38 90 ARG A N 1
ATOM 680 C CA . ARG A 1 90 ? -5.481 -13.037 3.231 1.00 98.38 90 ARG A CA 1
ATOM 681 C C . ARG A 1 90 ? -5.922 -12.379 4.538 1.00 98.38 90 ARG A C 1
ATOM 683 O O . ARG A 1 90 ? -6.732 -12.957 5.256 1.00 98.38 90 ARG A O 1
ATOM 690 N N . TRP A 1 91 ? -5.430 -11.180 4.839 1.00 98.56 91 TRP A N 1
ATOM 691 C CA . TRP A 1 91 ? -5.822 -10.434 6.033 1.00 98.56 91 TRP A CA 1
ATOM 692 C C . TRP A 1 91 ? -7.320 -10.112 6.031 1.00 98.56 91 TRP A C 1
ATOM 694 O O . TRP A 1 91 ? -8.011 -10.406 7.004 1.00 98.56 91 TRP A O 1
ATOM 704 N N . VAL A 1 92 ? -7.849 -9.643 4.902 1.00 98.25 92 VAL A N 1
ATOM 705 C CA . VAL A 1 92 ? -9.290 -9.431 4.708 1.00 98.25 92 VAL A CA 1
ATOM 706 C C . VAL A 1 92 ? -10.110 -10.712 4.913 1.00 98.25 92 VAL A C 1
ATOM 708 O O . VAL A 1 92 ? -11.217 -10.668 5.446 1.00 98.25 92 VAL A O 1
ATOM 711 N N . GLU A 1 93 ? -9.600 -11.875 4.502 1.00 97.69 93 GLU A N 1
ATOM 712 C CA . GLU A 1 93 ? -10.308 -13.147 4.701 1.00 97.69 93 GLU A CA 1
ATOM 713 C C . GLU A 1 93 ? -10.435 -13.519 6.188 1.00 97.69 93 GLU A C 1
ATOM 715 O O . GLU A 1 93 ? -11.468 -14.059 6.603 1.00 97.69 93 GLU A O 1
ATOM 720 N N . VAL A 1 94 ? -9.407 -13.229 6.995 1.00 98.06 94 VAL A N 1
ATOM 721 C CA . VAL A 1 94 ? -9.356 -13.628 8.412 1.00 98.06 94 VAL A CA 1
ATOM 722 C C . VAL A 1 94 ? -9.946 -12.583 9.365 1.00 98.06 94 VAL A C 1
ATOM 724 O O . VAL A 1 94 ? -10.540 -12.975 10.371 1.00 98.06 94 VAL A O 1
ATOM 727 N N . ASP A 1 95 ? -9.884 -11.288 9.037 1.00 98.12 95 ASP A N 1
ATOM 728 C CA . ASP A 1 95 ? -10.432 -10.200 9.859 1.00 98.12 95 ASP A CA 1
ATOM 729 C C . ASP A 1 95 ? -11.603 -9.487 9.145 1.00 98.12 95 ASP A C 1
ATOM 731 O O . ASP A 1 95 ? -11.393 -8.784 8.156 1.00 98.12 95 ASP A O 1
ATOM 735 N N . PRO A 1 96 ? -12.855 -9.616 9.640 1.00 97.19 96 PRO A N 1
ATOM 736 C CA . PRO A 1 96 ? -14.019 -8.959 9.039 1.00 97.19 96 PRO A CA 1
ATOM 737 C C . PRO A 1 96 ? -14.002 -7.426 9.153 1.00 97.19 96 PRO A C 1
ATOM 739 O O . PRO A 1 96 ? -14.853 -6.779 8.550 1.00 97.19 96 PRO A O 1
ATOM 742 N N . ARG A 1 97 ? -13.093 -6.845 9.946 1.00 98.31 97 ARG A N 1
ATOM 743 C CA . ARG A 1 97 ? -12.977 -5.394 10.168 1.00 98.31 97 ARG A CA 1
ATOM 744 C C . ARG A 1 97 ? -11.981 -4.726 9.219 1.00 98.31 97 ARG A C 1
ATOM 746 O O . ARG A 1 97 ? -11.726 -3.529 9.352 1.00 98.31 97 ARG A O 1
ATOM 753 N N . VAL A 1 98 ? -11.428 -5.496 8.280 1.00 98.69 98 VAL A N 1
ATOM 754 C CA . VAL A 1 98 ? -10.428 -5.049 7.312 1.00 98.69 98 VAL A CA 1
ATOM 755 C C . VAL A 1 98 ? -11.026 -5.022 5.908 1.00 98.69 98 VAL A C 1
ATOM 757 O O . VAL A 1 98 ? -11.680 -5.971 5.469 1.00 98.69 98 VAL A O 1
ATOM 760 N N . VAL A 1 99 ? -10.757 -3.943 5.179 1.00 98.88 99 VAL A N 1
ATOM 761 C CA . VAL A 1 99 ? -10.963 -3.844 3.727 1.00 98.88 99 VAL A CA 1
ATOM 762 C C . VAL A 1 99 ? -9.627 -3.539 3.062 1.00 98.88 99 VAL A C 1
ATOM 764 O O . VAL A 1 99 ? -8.800 -2.826 3.623 1.00 98.88 99 VAL A O 1
ATOM 767 N N . TYR A 1 100 ? -9.406 -4.074 1.866 1.00 98.88 100 TYR A N 1
ATOM 768 C CA . TYR A 1 100 ? -8.196 -3.851 1.085 1.00 98.88 100 TYR A CA 1
ATOM 769 C C . TYR A 1 100 ? -8.527 -3.263 -0.283 1.00 98.88 100 TYR A C 1
ATOM 771 O O . TYR A 1 100 ? -9.463 -3.710 -0.939 1.00 98.88 100 TYR A O 1
ATOM 779 N N . ILE A 1 101 ? -7.758 -2.267 -0.713 1.00 98.75 101 ILE A N 1
ATOM 780 C CA . ILE A 1 101 ? -7.896 -1.601 -2.006 1.00 98.75 101 ILE A CA 1
ATOM 781 C C . ILE A 1 101 ? -6.578 -1.772 -2.767 1.00 98.75 101 ILE A C 1
ATOM 783 O O . ILE A 1 101 ? -5.539 -1.262 -2.351 1.00 98.75 101 ILE A O 1
ATOM 787 N N . GLU A 1 102 ? -6.614 -2.498 -3.879 1.00 98.06 102 GLU A N 1
ATOM 788 C CA . GLU A 1 102 ? -5.429 -2.874 -4.657 1.00 98.06 102 GLU A CA 1
ATOM 789 C C . GLU A 1 102 ? -5.290 -2.012 -5.911 1.00 98.06 102 GLU A C 1
ATOM 791 O O . GLU A 1 102 ? -6.217 -1.920 -6.717 1.00 98.06 102 GLU A O 1
ATOM 796 N N . PHE A 1 103 ? -4.125 -1.401 -6.121 1.00 97.31 103 PHE A N 1
ATOM 797 C CA . PHE A 1 103 ? -3.862 -0.723 -7.385 1.00 97.31 103 PHE A CA 1
ATOM 798 C C . PHE A 1 103 ? -3.733 -1.751 -8.514 1.00 97.31 103 PHE A C 1
ATOM 800 O O . PHE A 1 103 ? -2.950 -2.693 -8.380 1.00 97.31 103 PHE A O 1
ATOM 807 N N . PRO A 1 104 ? -4.473 -1.600 -9.626 1.00 95.56 104 PRO A N 1
ATOM 808 C CA . PRO A 1 104 ? -4.615 -2.670 -10.607 1.00 95.56 104 PRO A CA 1
ATOM 809 C C . PRO A 1 104 ? -3.479 -2.781 -11.627 1.00 95.56 104 PRO A C 1
ATOM 811 O O . PRO A 1 104 ? -3.503 -3.698 -12.443 1.00 95.56 104 PRO A O 1
ATOM 814 N N . HIS A 1 105 ? -2.530 -1.845 -11.645 1.00 95.06 105 HIS A N 1
ATOM 815 C CA . HIS A 1 105 ? -1.454 -1.796 -12.636 1.00 95.06 105 HIS A CA 1
ATOM 816 C C . HIS A 1 105 ? -0.081 -1.932 -11.978 1.00 95.06 105 HIS A C 1
ATOM 818 O O . HIS A 1 105 ? 0.096 -1.648 -10.797 1.00 95.06 105 HIS A O 1
ATOM 824 N N . HIS A 1 106 ? 0.921 -2.303 -12.771 1.00 95.44 106 HIS A N 1
ATOM 825 C CA . HIS A 1 106 ? 2.312 -2.162 -12.367 1.00 95.44 106 HIS A CA 1
ATOM 826 C C . HIS A 1 106 ? 2.677 -0.686 -12.136 1.00 95.44 106 HIS A C 1
ATOM 828 O O . HIS A 1 106 ? 2.373 0.178 -12.963 1.00 95.44 106 HIS A O 1
ATOM 834 N N . ARG A 1 107 ? 3.404 -0.400 -11.047 1.00 93.12 107 ARG A N 1
ATOM 835 C CA . ARG A 1 107 ? 3.769 0.963 -10.597 1.00 93.12 107 ARG A CA 1
ATOM 836 C C . ARG A 1 107 ? 4.596 1.785 -11.586 1.00 93.12 107 ARG A C 1
ATOM 838 O O . ARG A 1 107 ? 4.803 2.979 -11.387 1.00 93.12 107 ARG A O 1
ATOM 845 N N . MET A 1 108 ? 5.120 1.143 -12.629 1.00 92.75 108 MET A N 1
ATOM 846 C CA . MET A 1 108 ? 5.790 1.841 -13.726 1.00 92.75 108 MET A CA 1
ATOM 847 C C . MET A 1 108 ? 4.868 2.838 -14.432 1.00 92.75 108 MET A C 1
ATOM 849 O O . MET A 1 108 ? 5.341 3.834 -14.976 1.00 92.75 108 MET A O 1
ATOM 853 N N . LEU A 1 109 ? 3.562 2.563 -14.421 1.00 88.38 109 LEU A N 1
ATOM 854 C CA . LEU A 1 109 ? 2.520 3.456 -14.893 1.00 88.38 109 LEU A CA 1
ATOM 855 C C . LEU A 1 109 ? 1.952 4.219 -13.709 1.00 88.38 109 LEU A C 1
ATOM 857 O O . LEU A 1 109 ? 1.576 3.575 -12.736 1.00 88.38 109 LEU A O 1
ATOM 861 N N . PHE A 1 110 ? 1.851 5.547 -13.836 1.00 90.88 110 PHE A N 1
ATOM 862 C CA . PHE A 1 110 ? 1.237 6.457 -12.860 1.00 90.88 110 PHE A CA 1
ATOM 863 C C . PHE A 1 110 ? 1.300 5.935 -11.423 1.00 90.88 110 PHE A C 1
ATOM 865 O O . PHE A 1 110 ? 0.293 5.477 -10.883 1.00 90.88 110 PHE A O 1
ATOM 872 N N . ASP A 1 111 ? 2.499 5.979 -10.843 1.00 93.00 111 ASP A N 1
ATOM 873 C CA . ASP A 1 111 ? 2.760 5.548 -9.475 1.00 93.00 111 ASP A CA 1
ATOM 874 C C . ASP A 1 111 ? 1.752 6.238 -8.526 1.00 93.00 111 ASP A C 1
ATOM 876 O O . ASP A 1 111 ? 1.842 7.456 -8.342 1.00 93.00 111 ASP A O 1
ATOM 880 N N . PRO A 1 112 ? 0.811 5.506 -7.891 1.00 90.88 112 PRO A N 1
ATOM 881 C CA . PRO A 1 112 ? -0.208 6.116 -7.024 1.00 90.88 112 PRO A CA 1
ATOM 882 C C . PRO A 1 112 ? 0.376 6.751 -5.764 1.00 90.88 112 PRO A C 1
ATOM 884 O O . PRO A 1 112 ? -0.285 7.520 -5.067 1.00 90.88 112 PRO A O 1
ATOM 887 N N . ASN A 1 113 ? 1.634 6.428 -5.469 1.00 89.62 113 ASN A N 1
ATOM 888 C CA . ASN A 1 113 ? 2.425 7.019 -4.414 1.00 89.62 113 ASN A CA 1
ATOM 889 C C . ASN A 1 113 ? 3.238 8.232 -4.913 1.00 89.62 113 ASN A C 1
ATOM 891 O O . ASN A 1 113 ? 4.304 8.554 -4.374 1.00 89.62 113 ASN A O 1
ATOM 895 N N . ARG A 1 114 ? 2.752 8.906 -5.957 1.00 89.25 114 ARG A N 1
ATOM 896 C CA . ARG A 1 114 ? 3.204 10.206 -6.459 1.00 89.25 114 ARG A CA 1
ATOM 897 C C . ARG A 1 114 ? 1.995 11.069 -6.788 1.00 89.25 114 ARG A C 1
ATOM 899 O O . ARG A 1 114 ? 0.886 10.570 -6.965 1.00 89.25 114 ARG A O 1
ATOM 906 N N . ASP A 1 115 ? 2.225 12.375 -6.849 1.00 86.88 115 ASP A N 1
ATOM 907 C CA . ASP A 1 115 ? 1.196 13.280 -7.343 1.00 86.88 115 ASP A CA 1
ATOM 908 C C . ASP A 1 115 ? 0.959 13.042 -8.834 1.00 86.88 115 ASP A C 1
ATOM 910 O O . ASP A 1 115 ? 1.869 12.627 -9.563 1.00 86.88 115 ASP A O 1
ATOM 914 N N . TRP A 1 116 ? -0.259 13.317 -9.292 1.00 86.56 116 TRP A N 1
ATOM 915 C CA . TRP A 1 116 ? -0.562 13.186 -10.707 1.00 86.56 116 TRP A CA 1
ATOM 916 C C . TRP A 1 116 ? 0.175 14.283 -11.484 1.00 86.56 116 TRP A C 1
ATOM 918 O O . TRP A 1 116 ? -0.051 15.468 -11.225 1.00 86.56 116 TRP A O 1
ATOM 928 N N . PRO A 1 117 ? 1.037 13.939 -12.454 1.00 86.81 117 PRO A N 1
ATOM 929 C CA . PRO A 1 117 ? 1.811 14.946 -13.157 1.00 86.81 117 PRO A CA 1
ATOM 930 C C . PRO A 1 117 ? 0.892 15.788 -14.048 1.00 86.81 117 PRO A C 1
ATOM 932 O O . PRO A 1 117 ? 0.102 15.250 -14.828 1.00 86.81 117 PRO A O 1
ATOM 935 N N . ALA A 1 118 ? 1.018 17.114 -13.956 1.00 88.56 118 ALA A N 1
ATOM 936 C CA . ALA A 1 118 ? 0.297 18.043 -14.828 1.00 88.56 118 ALA A CA 1
ATOM 937 C C . ALA A 1 118 ? 0.715 17.879 -16.301 1.00 88.56 118 ALA A C 1
ATOM 939 O O . ALA A 1 118 ? -0.127 17.933 -17.193 1.00 88.56 118 ALA A O 1
ATOM 940 N N . GLU A 1 119 ? 2.003 17.607 -16.539 1.00 91.38 119 GLU A N 1
ATOM 941 C CA . GLU A 1 119 ? 2.589 17.389 -17.865 1.00 91.38 119 GLU A CA 1
ATOM 942 C C . GLU A 1 119 ? 3.356 16.050 -17.905 1.00 91.38 119 GLU A C 1
ATOM 944 O O . GLU A 1 119 ? 4.588 16.032 -17.823 1.00 91.38 119 GLU A O 1
ATOM 949 N N . PRO A 1 120 ? 2.653 14.902 -18.013 1.00 92.44 120 PRO A N 1
ATOM 950 C CA . PRO A 1 120 ? 3.276 13.580 -17.907 1.00 92.44 120 PRO A CA 1
ATOM 951 C C . PRO A 1 120 ? 4.375 13.324 -18.951 1.00 92.44 120 PRO A C 1
ATOM 953 O O . PRO A 1 120 ? 5.391 12.711 -18.635 1.00 92.44 120 PRO A O 1
ATOM 956 N N . GLU A 1 121 ? 4.190 13.800 -20.190 1.00 94.38 121 GLU A N 1
ATOM 957 C CA . GLU A 1 121 ? 5.187 13.633 -21.258 1.00 94.38 121 GLU A CA 1
ATOM 958 C C . GLU A 1 121 ? 6.468 14.418 -20.963 1.00 94.38 121 GLU A C 1
ATOM 960 O O . GLU A 1 121 ? 7.563 13.881 -21.115 1.00 94.38 121 GLU A O 1
ATOM 965 N N . SER A 1 122 ? 6.324 15.670 -20.517 1.00 93.81 122 SER A N 1
ATOM 966 C CA . SER A 1 122 ? 7.451 16.542 -20.171 1.00 93.81 122 SER A CA 1
ATOM 967 C C . SER A 1 122 ? 8.299 15.907 -19.066 1.00 93.81 122 SER A C 1
ATOM 969 O O . SER A 1 122 ? 9.504 15.726 -19.238 1.00 93.81 122 SER A O 1
ATOM 971 N N . GLY A 1 123 ? 7.651 15.427 -17.997 1.00 93.12 123 GLY A N 1
ATOM 972 C CA . GLY A 1 123 ? 8.334 14.724 -16.909 1.00 93.12 123 GLY A CA 1
ATOM 973 C C . GLY A 1 123 ? 9.048 13.445 -17.362 1.00 93.12 123 GLY A C 1
ATOM 974 O O . GLY A 1 123 ? 10.183 13.198 -16.960 1.00 93.12 123 GLY A O 1
ATOM 975 N N . LEU A 1 124 ? 8.436 12.644 -18.244 1.00 94.38 124 LEU A N 1
ATOM 976 C CA . LEU A 1 124 ? 9.068 11.422 -18.755 1.00 94.38 124 LEU A CA 1
ATOM 977 C C . LEU A 1 124 ? 10.263 11.718 -19.682 1.00 94.38 124 LEU A C 1
ATOM 979 O O . LEU A 1 124 ? 11.259 10.992 -19.654 1.00 94.38 124 LEU A O 1
ATOM 983 N N . ARG A 1 125 ? 10.195 12.777 -20.497 1.00 95.06 125 ARG A N 1
ATOM 984 C CA . ARG A 1 125 ? 11.332 13.239 -21.312 1.00 95.06 125 ARG A CA 1
ATOM 985 C C . ARG A 1 125 ? 12.485 13.693 -20.425 1.00 95.06 125 ARG A C 1
ATOM 987 O O . ARG A 1 125 ? 13.602 13.206 -20.602 1.00 95.06 125 ARG A O 1
ATOM 994 N N . GLU A 1 126 ? 12.185 14.525 -19.430 1.00 94.62 126 GLU A N 1
ATOM 995 C CA . GLU A 1 126 ? 13.162 15.006 -18.456 1.00 94.62 126 GLU A CA 1
ATOM 996 C C . GLU A 1 126 ? 13.816 13.845 -17.693 1.00 94.62 126 GLU A C 1
ATOM 998 O O . GLU A 1 126 ? 15.030 13.840 -17.490 1.00 94.62 126 GLU A O 1
ATOM 1003 N N . PHE A 1 127 ? 13.053 12.809 -17.324 1.00 94.06 127 PHE A N 1
ATOM 1004 C CA . PHE A 1 127 ? 13.617 11.606 -16.710 1.00 94.06 127 PHE A CA 1
ATOM 1005 C C . PHE A 1 127 ? 14.718 10.981 -17.582 1.00 94.06 127 PHE A C 1
ATOM 1007 O O . PHE A 1 127 ? 15.797 10.662 -17.078 1.00 94.06 127 PHE A O 1
ATOM 1014 N N . TYR A 1 128 ? 14.474 10.793 -18.884 1.00 94.31 128 TYR A N 1
ATOM 1015 C CA . TYR A 1 128 ? 15.476 10.197 -19.772 1.00 94.31 128 TYR A CA 1
ATOM 1016 C C . TYR A 1 128 ? 16.708 11.088 -19.938 1.00 94.31 128 TYR A C 1
ATOM 1018 O O . TYR A 1 128 ? 17.817 10.565 -19.956 1.00 94.31 128 TYR A O 1
ATOM 1026 N N . GLU A 1 129 ? 16.536 12.408 -20.004 1.00 93.56 129 GLU A N 1
ATOM 1027 C CA . GLU A 1 129 ? 17.654 13.361 -20.044 1.00 93.56 129 GLU A CA 1
ATOM 1028 C C . GLU A 1 129 ? 18.506 13.279 -18.770 1.00 93.56 129 GLU A C 1
ATOM 1030 O O . GLU A 1 129 ? 19.730 13.169 -18.836 1.00 93.56 129 GLU A O 1
ATOM 1035 N N . ARG A 1 130 ? 17.857 13.237 -17.599 1.00 93.19 130 ARG A N 1
ATOM 1036 C CA . ARG A 1 130 ? 18.513 13.042 -16.298 1.00 93.19 130 ARG A CA 1
ATOM 1037 C C . ARG A 1 130 ? 19.268 11.713 -16.226 1.00 93.19 130 ARG A C 1
ATOM 1039 O O . ARG A 1 130 ? 20.358 11.658 -15.658 1.00 93.19 130 ARG A O 1
ATOM 1046 N N . ARG A 1 131 ? 18.712 10.652 -16.813 1.00 90.94 131 ARG A N 1
ATOM 1047 C CA . ARG A 1 131 ? 19.346 9.329 -16.876 1.00 90.94 131 ARG A CA 1
ATOM 1048 C C . ARG A 1 131 ? 20.581 9.327 -17.771 1.00 90.94 131 ARG A C 1
ATOM 1050 O O . ARG A 1 131 ? 21.588 8.740 -17.390 1.00 90.94 131 ARG A O 1
ATOM 1057 N N . ASP A 1 132 ? 20.521 9.976 -18.929 1.00 91.62 132 ASP A N 1
ATOM 1058 C CA . ASP A 1 132 ? 21.684 10.092 -19.813 1.00 91.62 132 ASP A CA 1
ATOM 1059 C C . ASP A 1 132 ? 22.809 10.875 -19.118 1.00 91.62 132 ASP A C 1
ATOM 1061 O O . ASP A 1 132 ? 23.943 10.408 -19.060 1.00 91.62 132 ASP A O 1
ATOM 1065 N N . ALA A 1 133 ? 22.474 11.997 -18.471 1.00 91.25 133 ALA A N 1
ATOM 1066 C CA . ALA A 1 133 ? 23.432 12.769 -17.682 1.00 91.25 133 ALA A CA 1
ATOM 1067 C C . ALA A 1 133 ? 24.036 11.953 -16.523 1.00 91.25 133 ALA A C 1
ATOM 1069 O O . ALA A 1 133 ? 25.228 12.068 -16.237 1.00 91.25 133 ALA A O 1
ATOM 1070 N N . GLN A 1 134 ? 23.243 11.101 -15.862 1.00 90.94 134 GLN A N 1
ATOM 1071 C CA . GLN A 1 134 ? 23.747 10.181 -14.838 1.00 90.94 134 GLN A CA 1
ATOM 1072 C C . GLN A 1 134 ? 24.721 9.149 -15.429 1.00 90.94 134 GLN A C 1
ATOM 1074 O O . GLN A 1 134 ? 25.761 8.883 -14.827 1.00 90.94 134 GLN A O 1
ATOM 1079 N N . ALA A 1 135 ? 24.423 8.591 -16.608 1.00 88.31 135 ALA A N 1
ATOM 1080 C CA . ALA A 1 135 ? 25.306 7.649 -17.300 1.00 88.31 135 ALA A CA 1
ATOM 1081 C C . ALA A 1 135 ? 26.645 8.291 -17.716 1.00 88.31 135 ALA A C 1
ATOM 1083 O O . ALA A 1 135 ? 27.668 7.612 -17.766 1.00 88.31 135 ALA A O 1
ATOM 1084 N N . GLU A 1 136 ? 26.657 9.605 -17.940 1.00 91.38 136 GLU A N 1
ATOM 1085 C CA . GLU A 1 136 ? 27.858 10.414 -18.192 1.00 91.38 136 GLU A CA 1
ATOM 1086 C C . GLU A 1 136 ? 28.613 10.816 -16.904 1.00 91.38 136 GLU A C 1
ATOM 1088 O O . GLU A 1 136 ? 29.606 11.543 -16.960 1.00 91.38 136 GLU A O 1
ATOM 1093 N N . GLY A 1 137 ? 28.181 10.329 -15.734 1.00 89.56 137 GLY A N 1
ATOM 1094 C CA . GLY A 1 137 ? 28.817 10.578 -14.436 1.00 89.56 137 GLY A CA 1
ATOM 1095 C C . GLY A 1 137 ? 28.238 11.761 -13.654 1.00 89.56 137 GLY A C 1
ATOM 1096 O O . GLY A 1 137 ? 28.807 12.166 -12.638 1.00 89.56 137 GLY A O 1
ATOM 1097 N N . GLY A 1 138 ? 27.116 12.329 -14.101 1.00 85.12 138 GLY A N 1
ATOM 1098 C CA . GLY A 1 138 ? 26.409 13.389 -13.392 1.00 85.12 138 GLY A CA 1
ATOM 1099 C C . GLY A 1 138 ? 25.789 12.916 -12.073 1.00 85.12 138 GLY A C 1
ATOM 1100 O O . GLY A 1 138 ? 25.217 11.830 -11.979 1.00 85.12 138 GLY A O 1
ATOM 1101 N N . SER A 1 139 ? 25.841 13.768 -11.045 1.00 86.69 139 SER A N 1
ATOM 1102 C CA . SER A 1 139 ? 25.062 13.578 -9.816 1.00 86.69 139 SER A CA 1
ATOM 1103 C C . SER A 1 139 ? 23.647 14.106 -10.040 1.00 86.69 139 SER A C 1
ATOM 1105 O O . SER A 1 139 ? 23.415 15.316 -10.003 1.00 86.69 139 SER A O 1
ATOM 1107 N N . VAL A 1 140 ? 22.711 13.204 -10.338 1.00 84.44 140 VAL A N 1
ATOM 1108 C CA . VAL A 1 140 ? 21.336 13.553 -10.711 1.00 84.44 140 VAL A CA 1
ATOM 1109 C C . VAL A 1 140 ? 20.338 12.856 -9.790 1.00 84.44 140 VAL A C 1
ATOM 1111 O O . VAL A 1 140 ? 20.507 11.694 -9.430 1.00 84.44 140 VAL A O 1
ATOM 1114 N N . SER A 1 141 ? 19.282 13.576 -9.407 1.00 83.88 141 SER A N 1
ATOM 1115 C CA . SER A 1 141 ? 18.135 13.029 -8.676 1.00 83.88 141 SER A CA 1
ATOM 1116 C C . SER A 1 141 ? 16.955 12.825 -9.622 1.00 83.88 141 SER A C 1
ATOM 1118 O O . SER A 1 141 ? 16.689 13.673 -10.472 1.00 83.88 141 SER A O 1
ATOM 1120 N N . PHE A 1 142 ? 16.194 11.747 -9.436 1.00 83.12 142 PHE A N 1
ATOM 1121 C CA . PHE A 1 142 ? 14.952 11.488 -10.178 1.00 83.12 142 PHE A CA 1
ATOM 1122 C C . PHE A 1 142 ? 13.689 11.955 -9.440 1.00 83.12 142 PHE A C 1
ATOM 1124 O O . PHE A 1 142 ? 12.579 11.756 -9.927 1.00 83.12 142 PHE A O 1
ATOM 1131 N N . ASN A 1 143 ? 13.836 12.605 -8.282 1.00 76.44 143 ASN A N 1
ATOM 1132 C CA . ASN A 1 143 ? 12.694 13.132 -7.541 1.00 76.44 143 ASN A CA 1
ATOM 1133 C C . ASN A 1 143 ? 11.917 14.155 -8.389 1.00 76.44 143 ASN A C 1
ATOM 1135 O O . ASN A 1 143 ? 12.512 15.051 -8.999 1.00 76.44 143 ASN A O 1
ATOM 1139 N N . GLY A 1 144 ? 10.587 14.022 -8.397 1.00 71.00 144 GLY A N 1
ATOM 1140 C CA . GLY A 1 144 ? 9.663 14.947 -9.063 1.00 71.00 144 GLY A CA 1
ATOM 1141 C C . GLY A 1 144 ? 9.403 14.656 -10.544 1.00 71.00 144 GLY A C 1
ATOM 1142 O O . GLY A 1 144 ? 8.493 15.249 -11.109 1.00 71.00 144 GLY A O 1
ATOM 1143 N N . VAL A 1 145 ? 10.144 13.725 -11.154 1.00 71.06 145 VAL A N 1
ATOM 1144 C CA . VAL A 1 145 ? 9.968 13.300 -12.559 1.00 71.06 145 VAL A CA 1
ATOM 1145 C C . VAL A 1 145 ? 9.646 11.804 -12.679 1.00 71.06 145 VAL A C 1
ATOM 1147 O O . VAL A 1 145 ? 9.714 11.229 -13.758 1.00 71.06 145 VAL A O 1
ATOM 1150 N N . ASP A 1 146 ? 9.302 11.159 -11.560 1.00 77.94 146 ASP A N 1
ATOM 1151 C CA . ASP A 1 146 ? 9.180 9.704 -11.417 1.00 77.94 146 ASP A CA 1
ATOM 1152 C C . ASP A 1 146 ? 7.733 9.207 -11.250 1.00 77.94 146 ASP A C 1
ATOM 1154 O O . ASP A 1 146 ? 7.514 8.089 -10.785 1.00 77.94 146 ASP A O 1
ATOM 1158 N N . ALA A 1 147 ? 6.734 10.017 -11.623 1.00 86.00 147 ALA A N 1
ATOM 1159 C CA . ALA A 1 147 ? 5.328 9.594 -11.612 1.00 86.00 147 ALA A CA 1
ATOM 1160 C C . ALA A 1 147 ? 5.041 8.491 -12.649 1.00 86.00 147 ALA A C 1
ATOM 1162 O O . ALA A 1 147 ? 4.198 7.629 -12.425 1.00 86.00 147 ALA A O 1
ATOM 1163 N N . ILE A 1 148 ? 5.768 8.489 -13.766 1.00 92.69 148 ILE A N 1
ATOM 1164 C CA . ILE A 1 148 ? 5.915 7.334 -14.656 1.00 92.69 148 ILE A CA 1
ATOM 1165 C C . ILE A 1 148 ? 7.339 6.833 -14.434 1.00 92.69 148 ILE A C 1
ATOM 1167 O O . ILE A 1 148 ? 8.279 7.622 -14.522 1.00 92.69 148 ILE A O 1
ATOM 1171 N N . ARG A 1 149 ? 7.514 5.543 -14.137 1.00 91.69 149 ARG A N 1
ATOM 1172 C CA . ARG A 1 149 ? 8.832 4.973 -13.829 1.00 91.69 149 ARG A CA 1
ATOM 1173 C C . ARG A 1 149 ? 9.315 4.082 -14.971 1.00 91.69 149 ARG A C 1
ATOM 1175 O O . ARG A 1 149 ? 9.017 2.888 -14.981 1.00 91.69 149 ARG A O 1
ATOM 1182 N N . PRO A 1 150 ? 10.077 4.618 -15.938 1.00 92.44 150 PRO A N 1
ATOM 1183 C CA . PRO A 1 150 ? 10.581 3.829 -17.059 1.00 92.44 150 PRO A CA 1
ATOM 1184 C C . PRO A 1 150 ? 11.748 2.906 -16.675 1.00 92.44 150 PRO A C 1
ATOM 1186 O O . PRO A 1 150 ? 12.194 2.132 -17.517 1.00 92.44 150 PRO A O 1
ATOM 1189 N N . VAL A 1 151 ? 12.267 2.998 -15.446 1.00 91.50 151 VAL A N 1
ATOM 1190 C CA . VAL A 1 151 ? 13.406 2.226 -14.926 1.00 91.50 151 VAL A CA 1
ATOM 1191 C C . VAL A 1 151 ? 13.130 1.838 -13.465 1.00 91.50 151 VAL A C 1
ATOM 1193 O O . VAL A 1 151 ? 12.527 2.626 -12.730 1.00 91.50 151 VAL A O 1
ATOM 1196 N N . SER A 1 152 ? 13.557 0.642 -13.048 1.00 89.88 152 SER A N 1
ATOM 1197 C CA . SER A 1 152 ? 13.459 0.176 -11.659 1.00 89.88 152 SER A CA 1
ATOM 1198 C C . SER A 1 152 ? 14.427 0.898 -10.717 1.00 89.88 152 SER A C 1
ATOM 1200 O O . SER A 1 152 ? 15.327 1.621 -11.146 1.00 89.88 152 SER A O 1
ATOM 1202 N N . PHE A 1 153 ? 14.284 0.671 -9.408 1.00 82.56 153 PHE A N 1
ATOM 1203 C CA . PHE A 1 153 ? 15.199 1.233 -8.404 1.00 82.56 153 PHE A CA 1
ATOM 1204 C C . 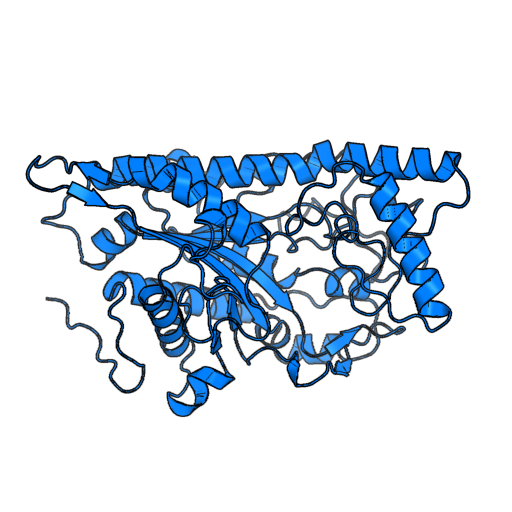PHE A 1 153 ? 16.650 0.754 -8.560 1.00 82.56 153 PHE A C 1
ATOM 1206 O O . PHE A 1 153 ? 17.563 1.465 -8.152 1.00 82.56 153 PHE A O 1
ATOM 1213 N N . SER A 1 154 ? 16.864 -0.418 -9.166 1.00 81.62 154 SER A N 1
ATOM 1214 C CA . SER A 1 154 ? 18.191 -0.976 -9.453 1.00 81.62 154 SER A CA 1
ATOM 1215 C C . SER A 1 154 ? 18.728 -0.611 -10.839 1.00 81.62 154 SER A C 1
ATOM 1217 O O . SER A 1 154 ? 19.792 -1.079 -11.233 1.00 81.62 154 SER A O 1
ATOM 1219 N N . GLY A 1 155 ? 18.011 0.229 -11.593 1.00 86.56 155 GLY A N 1
ATOM 1220 C CA . GLY A 1 155 ? 18.441 0.659 -12.921 1.00 86.56 155 GLY A CA 1
ATOM 1221 C C . GLY A 1 155 ? 17.997 -0.255 -14.067 1.00 86.56 155 GLY A C 1
ATOM 1222 O O . GLY A 1 155 ? 18.387 -0.000 -15.205 1.00 86.56 155 GLY A O 1
ATOM 1223 N N . VAL A 1 156 ? 17.170 -1.281 -13.819 1.00 89.69 156 VAL A N 1
ATOM 1224 C CA . VAL A 1 156 ? 16.648 -2.151 -14.889 1.00 89.69 156 VAL A CA 1
ATOM 1225 C C . VAL A 1 156 ? 15.653 -1.358 -15.748 1.00 89.69 156 VAL A C 1
ATOM 1227 O O . VAL A 1 156 ? 14.667 -0.846 -15.212 1.00 89.69 156 VAL A O 1
ATOM 1230 N N . PRO A 1 157 ? 15.880 -1.212 -17.064 1.00 92.19 157 PRO A N 1
ATOM 1231 C CA . PRO A 1 157 ? 14.972 -0.484 -17.944 1.00 92.19 157 PRO A CA 1
ATOM 1232 C C . PRO A 1 157 ? 13.670 -1.256 -18.171 1.00 92.19 157 PRO A C 1
ATOM 1234 O O . PRO A 1 157 ? 13.694 -2.405 -18.586 1.00 92.19 157 PRO A O 1
ATOM 1237 N N . PHE A 1 158 ? 12.534 -0.602 -17.935 1.00 94.50 158 PHE A N 1
ATOM 1238 C CA . PHE A 1 158 ? 11.195 -1.147 -18.173 1.00 94.50 158 PHE A CA 1
ATOM 1239 C C . PHE A 1 158 ? 10.552 -0.586 -19.441 1.00 94.50 158 PHE A C 1
ATOM 1241 O O . PHE A 1 158 ? 9.973 -1.336 -20.222 1.00 94.50 158 PHE A O 1
ATOM 1248 N N . LEU A 1 159 ? 10.650 0.731 -19.656 1.00 95.62 159 LEU A N 1
ATOM 1249 C CA . LEU A 1 159 ? 10.185 1.389 -20.879 1.00 95.62 159 LEU A CA 1
ATOM 1250 C C . LEU A 1 159 ? 11.373 1.773 -21.753 1.00 95.62 159 LEU A C 1
ATOM 1252 O O . LEU A 1 159 ? 12.298 2.471 -21.313 1.00 95.62 159 LEU A O 1
ATOM 1256 N N . ARG A 1 160 ? 11.291 1.405 -23.030 1.00 95.25 160 ARG A N 1
ATOM 1257 C CA . ARG A 1 160 ? 12.211 1.889 -24.056 1.00 95.25 160 ARG A CA 1
ATOM 1258 C C . ARG A 1 160 ? 11.993 3.375 -24.282 1.00 95.25 160 ARG A C 1
ATOM 1260 O O . ARG A 1 160 ? 10.860 3.833 -24.424 1.00 95.25 160 ARG A O 1
ATOM 1267 N N . ARG A 1 161 ? 13.093 4.119 -24.401 1.00 95.12 161 ARG A N 1
ATOM 1268 C CA . ARG A 1 161 ? 13.030 5.527 -24.795 1.00 95.12 161 ARG A CA 1
ATOM 1269 C C . ARG A 1 161 ? 12.423 5.633 -26.202 1.00 95.12 161 ARG A C 1
ATOM 1271 O O . ARG A 1 161 ? 12.950 5.003 -27.126 1.00 95.12 161 ARG A O 1
ATOM 1278 N N . PRO A 1 162 ? 11.352 6.422 -26.395 1.00 95.75 162 PRO A N 1
ATOM 1279 C CA . PRO A 1 162 ? 10.817 6.681 -27.726 1.00 95.75 162 PRO A CA 1
ATOM 1280 C C . PRO A 1 162 ? 11.862 7.343 -28.637 1.00 95.75 162 PRO A C 1
ATOM 1282 O O . PRO A 1 162 ? 12.652 8.174 -28.190 1.00 95.75 162 PRO A O 1
ATOM 1285 N N . ARG A 1 163 ? 11.878 6.956 -29.918 1.00 94.25 163 ARG A N 1
ATOM 1286 C CA . ARG A 1 163 ? 12.927 7.342 -30.885 1.00 94.25 163 ARG A CA 1
ATOM 1287 C C . ARG A 1 163 ? 12.661 8.667 -31.597 1.00 94.25 163 ARG A C 1
ATOM 1289 O O . ARG A 1 163 ? 13.593 9.301 -32.076 1.00 94.25 163 ARG A O 1
ATOM 1296 N N . ASP A 1 164 ? 11.395 9.047 -31.690 1.00 96.12 164 ASP A N 1
ATOM 1297 C CA . ASP A 1 164 ? 10.897 10.203 -32.431 1.00 96.12 164 ASP A CA 1
ATOM 1298 C C . ASP A 1 164 ? 9.546 10.654 -31.847 1.00 96.12 164 ASP A C 1
ATOM 1300 O O . ASP A 1 164 ? 8.960 9.981 -30.990 1.00 96.12 164 ASP A O 1
ATOM 1304 N N . ASP A 1 165 ? 9.045 11.800 -32.306 1.00 96.75 165 ASP A N 1
ATOM 1305 C CA . ASP A 1 165 ? 7.807 12.397 -31.795 1.00 96.75 165 ASP A CA 1
ATOM 1306 C C . ASP A 1 165 ? 6.553 11.563 -32.080 1.00 96.75 165 ASP A C 1
ATOM 1308 O O . ASP A 1 165 ? 5.563 11.661 -31.353 1.00 96.75 165 ASP A O 1
ATOM 1312 N N . GLU A 1 166 ? 6.564 10.722 -33.116 1.00 97.06 166 GLU A N 1
ATOM 1313 C CA . GLU A 1 166 ? 5.456 9.801 -33.364 1.00 97.06 166 GLU A CA 1
ATOM 1314 C C . GLU A 1 166 ? 5.422 8.700 -32.301 1.00 97.06 166 GLU A C 1
ATOM 1316 O O . GLU A 1 166 ? 4.365 8.429 -31.726 1.00 97.06 166 GLU A O 1
ATOM 1321 N N . HIS A 1 167 ? 6.571 8.099 -31.987 1.00 96.19 167 HIS A N 1
ATOM 1322 C CA . HIS A 1 167 ? 6.688 7.129 -30.903 1.00 96.19 167 HIS A CA 1
ATOM 1323 C C . HIS A 1 167 ? 6.299 7.732 -29.554 1.00 96.19 167 HIS A C 1
ATOM 1325 O O . HIS A 1 167 ? 5.585 7.071 -28.801 1.00 96.19 167 HIS A O 1
ATOM 1331 N N . TRP A 1 168 ? 6.714 8.970 -29.270 1.00 97.31 168 TRP A N 1
ATOM 1332 C CA . TRP A 1 168 ? 6.296 9.689 -28.064 1.00 97.31 168 TRP A CA 1
ATOM 1333 C C . TRP A 1 168 ? 4.779 9.828 -27.992 1.00 97.31 168 TRP A C 1
ATOM 1335 O O . TRP A 1 168 ? 4.168 9.395 -27.017 1.00 97.31 168 TRP A O 1
ATOM 1345 N N . ARG A 1 169 ? 4.153 10.328 -29.062 1.00 97.75 169 ARG A N 1
ATOM 1346 C CA . ARG A 1 169 ? 2.697 10.494 -29.127 1.00 97.75 169 ARG A CA 1
ATOM 1347 C C . ARG A 1 169 ? 1.953 9.175 -28.920 1.00 97.75 169 ARG A C 1
ATOM 1349 O O . ARG A 1 169 ? 0.944 9.151 -28.221 1.00 97.75 169 ARG A O 1
ATOM 1356 N N . ARG A 1 170 ? 2.444 8.074 -29.502 1.00 97.94 170 ARG A N 1
ATOM 1357 C CA . ARG A 1 170 ? 1.839 6.742 -29.326 1.00 97.94 170 ARG A CA 1
ATOM 1358 C C . ARG A 1 170 ? 1.982 6.226 -27.896 1.00 97.94 170 ARG A C 1
ATOM 1360 O O . ARG A 1 170 ? 0.982 5.799 -27.329 1.00 97.94 170 ARG A O 1
ATOM 1367 N N . LEU A 1 171 ? 3.182 6.297 -27.312 1.00 97.50 171 LEU A N 1
ATOM 1368 C CA . LEU A 1 171 ? 3.412 5.878 -25.926 1.00 97.50 171 LEU A CA 1
ATOM 1369 C C . LEU A 1 171 ? 2.519 6.671 -24.968 1.00 97.50 171 LEU A C 1
ATOM 1371 O O . LEU A 1 171 ? 1.828 6.082 -24.144 1.00 97.50 171 LEU A O 1
ATOM 1375 N N . MET A 1 172 ? 2.493 7.997 -25.106 1.00 97.00 172 MET A N 1
ATOM 1376 C CA . MET A 1 172 ? 1.702 8.856 -24.228 1.00 97.00 172 MET A CA 1
ATOM 1377 C C . MET A 1 172 ? 0.197 8.684 -24.433 1.00 97.00 172 MET A C 1
ATOM 1379 O O . MET A 1 172 ? -0.546 8.752 -23.458 1.00 97.00 172 MET A O 1
ATOM 1383 N N . GLY A 1 173 ? -0.255 8.395 -25.658 1.00 97.56 173 GLY A N 1
ATOM 1384 C CA . GLY A 1 173 ? -1.643 8.016 -25.923 1.00 97.56 173 GLY A CA 1
ATOM 1385 C C . GLY A 1 173 ? -2.047 6.742 -25.177 1.00 97.56 173 GLY A C 1
ATOM 1386 O O . GLY A 1 173 ? -3.086 6.724 -24.522 1.00 97.56 173 GLY A O 1
ATOM 1387 N N . VAL A 1 174 ? -1.194 5.711 -25.206 1.00 97.88 174 VAL A N 1
ATOM 1388 C CA . VAL A 1 174 ? -1.424 4.456 -24.470 1.00 97.88 174 VAL A CA 1
ATOM 1389 C C . VAL A 1 174 ? -1.372 4.677 -22.958 1.00 97.88 174 VAL A C 1
ATOM 1391 O O . VAL A 1 174 ? -2.281 4.252 -22.253 1.00 97.88 174 VAL A O 1
ATOM 1394 N N . ILE A 1 175 ? -0.353 5.373 -22.445 1.00 96.25 175 ILE A N 1
ATOM 1395 C CA . ILE A 1 175 ? -0.241 5.680 -21.011 1.00 96.25 175 ILE A CA 1
ATOM 1396 C C . ILE A 1 175 ? -1.462 6.473 -20.533 1.00 96.25 175 ILE A C 1
ATOM 1398 O O . ILE A 1 175 ? -2.027 6.137 -19.496 1.00 96.25 175 ILE A O 1
ATOM 1402 N N . GLY A 1 176 ? -1.886 7.493 -21.284 1.00 95.88 176 GLY A N 1
ATOM 1403 C CA . GLY A 1 176 ? -3.051 8.311 -20.953 1.00 95.88 176 GLY A CA 1
ATOM 1404 C C . GLY A 1 176 ? -4.331 7.485 -20.843 1.00 95.88 176 GLY A C 1
ATOM 1405 O O . GLY A 1 176 ? -5.012 7.553 -19.823 1.00 95.88 176 GLY A O 1
ATOM 1406 N N . ASP A 1 177 ? -4.611 6.650 -21.845 1.00 97.06 177 ASP A N 1
ATOM 1407 C CA . ASP A 1 177 ? -5.769 5.750 -21.849 1.00 97.06 177 ASP A CA 1
ATOM 1408 C C . ASP A 1 177 ? -5.741 4.741 -20.681 1.00 97.06 177 ASP A C 1
ATOM 1410 O O . ASP A 1 177 ? -6.729 4.572 -19.965 1.00 97.06 177 ASP A O 1
ATOM 1414 N N . LEU A 1 178 ? -4.582 4.136 -20.401 1.00 96.50 178 LEU A N 1
ATOM 1415 C CA . LEU A 1 178 ? -4.401 3.254 -19.240 1.00 96.50 178 LEU A CA 1
ATOM 1416 C C . LEU A 1 178 ? -4.592 3.997 -17.908 1.00 96.50 178 LEU A C 1
ATOM 1418 O O . LEU A 1 178 ? -5.120 3.436 -16.943 1.00 96.50 178 LEU A O 1
ATOM 1422 N N . GLY A 1 179 ? -4.201 5.270 -17.845 1.00 94.81 179 GLY A N 1
ATOM 1423 C CA . GLY A 1 179 ? -4.463 6.144 -16.706 1.00 94.81 179 GLY A CA 1
ATOM 1424 C C . GLY A 1 179 ? -5.958 6.274 -16.403 1.00 94.81 179 GLY A C 1
ATOM 1425 O O . GLY A 1 179 ? -6.357 6.149 -15.244 1.00 94.81 179 GLY A O 1
ATOM 1426 N N . GLU A 1 180 ? -6.788 6.447 -17.434 1.00 95.88 180 GLU A N 1
ATOM 1427 C CA . GLU A 1 180 ? -8.251 6.539 -17.312 1.00 95.88 180 GLU A CA 1
ATOM 1428 C C . GLU A 1 180 ? -8.913 5.200 -16.946 1.00 95.88 180 GLU A C 1
ATOM 1430 O O . GLU A 1 180 ? -9.923 5.186 -16.243 1.00 95.88 180 GLU A O 1
ATOM 1435 N N . ARG A 1 181 ? -8.343 4.067 -17.380 1.00 94.62 181 ARG A N 1
ATOM 1436 C CA . ARG A 1 181 ? -8.912 2.726 -17.145 1.00 94.62 181 ARG A CA 1
ATOM 1437 C C . ARG A 1 181 ? -8.501 2.061 -15.833 1.00 94.62 181 ARG A C 1
ATOM 1439 O O . ARG A 1 181 ? -9.186 1.131 -15.401 1.00 94.62 181 ARG A O 1
ATOM 1446 N N . GLY A 1 182 ? -7.421 2.517 -15.196 1.00 94.12 182 GLY A N 1
ATOM 1447 C CA . GLY A 1 182 ? -6.922 1.921 -13.950 1.00 94.12 182 GLY A CA 1
ATOM 1448 C C . GLY A 1 182 ? -6.532 2.933 -12.882 1.00 94.12 182 GLY A C 1
ATOM 1449 O O . GLY A 1 182 ? -7.079 2.893 -11.781 1.00 94.12 182 GLY A O 1
ATOM 1450 N N . ALA A 1 183 ? -5.630 3.871 -13.187 1.00 93.19 183 ALA A N 1
ATOM 1451 C CA . ALA A 1 183 ? -5.033 4.700 -12.142 1.00 93.19 183 ALA A CA 1
ATOM 1452 C C . ALA A 1 183 ? -5.974 5.756 -11.552 1.00 93.19 183 ALA A C 1
ATOM 1454 O O . ALA A 1 183 ? -6.066 5.892 -10.329 1.00 93.19 183 ALA A O 1
ATOM 1455 N N . ARG A 1 184 ? -6.738 6.457 -12.395 1.00 94.81 184 ARG A N 1
ATOM 1456 C CA . ARG A 1 184 ? -7.776 7.379 -11.919 1.00 94.81 184 ARG A CA 1
ATOM 1457 C C . ARG A 1 184 ? -8.942 6.653 -11.240 1.00 94.81 184 ARG A C 1
ATOM 1459 O O . ARG A 1 184 ? -9.343 7.112 -10.169 1.00 94.81 184 ARG A O 1
ATOM 1466 N N . PRO A 1 185 ? -9.481 5.540 -11.789 1.00 96.31 185 PRO A N 1
ATOM 1467 C CA . PRO A 1 185 ? -10.460 4.728 -11.078 1.00 96.31 185 PRO A CA 1
ATOM 1468 C C . PRO A 1 185 ? -9.982 4.292 -9.698 1.00 96.31 185 PRO A C 1
ATOM 1470 O O . PRO A 1 185 ? -10.740 4.449 -8.749 1.00 96.31 185 PRO A O 1
ATOM 1473 N N . TYR A 1 186 ? -8.735 3.829 -9.565 1.00 97.12 186 TYR A N 1
ATOM 1474 C CA . TYR A 1 186 ? -8.166 3.462 -8.268 1.00 97.12 186 TYR A CA 1
ATOM 1475 C C . TYR A 1 186 ? -8.200 4.622 -7.273 1.00 97.12 186 TYR A C 1
ATOM 1477 O O . TYR A 1 186 ? -8.756 4.460 -6.192 1.00 97.12 186 TYR A O 1
ATOM 1485 N N . ALA A 1 187 ? -7.664 5.793 -7.636 1.00 96.06 187 ALA A N 1
ATOM 1486 C CA . ALA A 1 187 ? -7.627 6.939 -6.728 1.00 96.06 187 ALA A CA 1
ATOM 1487 C C . ALA A 1 187 ? -9.039 7.366 -6.290 1.00 96.06 187 ALA A C 1
ATOM 1489 O O . ALA A 1 187 ? -9.279 7.560 -5.101 1.00 96.06 187 ALA A O 1
ATOM 1490 N N . ARG A 1 188 ? -9.985 7.433 -7.238 1.00 97.56 188 ARG A N 1
ATOM 1491 C CA . ARG A 1 188 ? -11.388 7.769 -6.955 1.00 97.56 188 ARG A CA 1
ATOM 1492 C C . ARG A 1 188 ? -12.042 6.739 -6.032 1.00 97.56 188 ARG A C 1
ATOM 1494 O O . ARG A 1 188 ? -12.561 7.106 -4.991 1.00 97.56 188 ARG A O 1
ATOM 1501 N N . ILE A 1 189 ? -11.976 5.455 -6.385 1.00 98.56 189 ILE A N 1
ATOM 1502 C CA . ILE A 1 189 ? -12.594 4.373 -5.604 1.00 98.56 189 ILE A CA 1
ATOM 1503 C C . ILE A 1 189 ? -11.968 4.278 -4.212 1.00 98.56 189 ILE A C 1
ATOM 1505 O O . ILE A 1 189 ? -12.685 4.032 -3.248 1.00 98.56 189 ILE A O 1
ATOM 1509 N N . ARG A 1 190 ? -10.652 4.482 -4.082 1.00 98.44 190 ARG A N 1
ATOM 1510 C CA . ARG A 1 190 ? -9.976 4.513 -2.782 1.00 98.44 190 ARG A CA 1
ATOM 1511 C C . ARG A 1 190 ? -10.580 5.587 -1.881 1.00 98.44 190 ARG A C 1
ATOM 1513 O O . ARG A 1 190 ? -10.950 5.292 -0.746 1.00 98.44 190 ARG A O 1
ATOM 1520 N N . ASP A 1 191 ? -10.694 6.807 -2.393 1.00 98.44 191 ASP A N 1
ATOM 1521 C CA . ASP A 1 191 ? -11.207 7.949 -1.637 1.00 98.44 191 ASP A CA 1
ATOM 1522 C C . ASP A 1 191 ? -12.712 7.796 -1.334 1.00 98.44 191 ASP A C 1
ATOM 1524 O O . ASP A 1 191 ? -13.150 8.090 -0.216 1.00 98.44 191 ASP A O 1
ATOM 1528 N N . ASP A 1 192 ? -13.482 7.241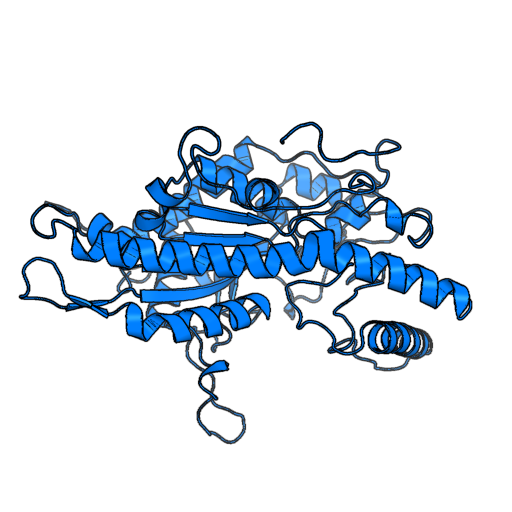 -2.277 1.00 98.62 192 ASP A N 1
ATOM 1529 C CA . ASP A 1 192 ? -14.897 6.897 -2.096 1.00 98.62 192 ASP A CA 1
ATOM 1530 C C . ASP A 1 192 ? -15.069 5.835 -0.996 1.00 98.62 192 ASP A C 1
ATOM 1532 O O . ASP A 1 192 ? -15.897 6.000 -0.104 1.00 98.62 192 ASP A O 1
ATOM 1536 N N . VAL A 1 193 ? -14.265 4.763 -1.000 1.00 98.81 193 VAL A N 1
ATOM 1537 C CA . VAL A 1 193 ? -14.304 3.706 0.029 1.00 98.81 193 VAL A CA 1
ATOM 1538 C C . VAL A 1 193 ? -13.988 4.263 1.410 1.00 98.81 193 VAL A C 1
ATOM 1540 O O . VAL A 1 193 ? -14.705 3.960 2.363 1.00 98.81 193 VAL A O 1
ATOM 1543 N N . ILE A 1 194 ? -12.944 5.088 1.528 1.00 98.75 194 ILE A N 1
ATOM 1544 C CA . ILE A 1 194 ? -12.578 5.727 2.799 1.00 98.75 194 ILE A CA 1
ATOM 1545 C C . ILE A 1 194 ? -13.739 6.580 3.322 1.00 98.75 194 ILE A C 1
ATOM 1547 O O . ILE A 1 194 ? -14.094 6.472 4.497 1.00 98.75 194 ILE A O 1
ATOM 1551 N N . SER A 1 195 ? -14.358 7.378 2.451 1.00 98.62 195 SER A N 1
ATOM 1552 C CA . SER A 1 195 ? -15.487 8.241 2.815 1.00 98.62 195 SER A CA 1
ATOM 1553 C C . SER A 1 195 ? -16.724 7.424 3.207 1.00 98.62 195 SER A C 1
ATOM 1555 O O . SER A 1 195 ? -17.298 7.665 4.266 1.00 98.62 195 SER A O 1
ATOM 1557 N N . MET A 1 196 ? -17.073 6.387 2.437 1.00 98.62 196 MET A N 1
ATOM 1558 C CA . MET A 1 196 ? -18.193 5.484 2.740 1.00 98.62 196 MET A CA 1
ATOM 1559 C C . MET A 1 196 ? -18.019 4.771 4.084 1.00 98.62 196 MET A C 1
ATOM 1561 O O . MET A 1 196 ? -18.963 4.693 4.870 1.00 98.62 196 MET A O 1
ATOM 1565 N N . VAL A 1 197 ? -16.817 4.259 4.375 1.00 98.81 197 VAL A N 1
ATOM 1566 C CA . VAL A 1 197 ? -16.519 3.642 5.677 1.00 98.81 197 VAL A CA 1
ATOM 1567 C C . VAL A 1 197 ? -16.656 4.672 6.788 1.00 98.81 197 VAL A C 1
ATOM 1569 O O . VAL A 1 197 ? -17.317 4.397 7.786 1.00 98.81 197 VAL A O 1
ATOM 1572 N N . PHE A 1 198 ? -16.082 5.865 6.624 1.00 98.69 198 PHE A N 1
ATOM 1573 C CA . PHE A 1 198 ? -16.172 6.924 7.626 1.00 98.69 198 PHE A CA 1
ATOM 1574 C C . PHE A 1 198 ? -17.631 7.293 7.947 1.00 98.69 198 PHE A C 1
ATOM 1576 O O . PHE A 1 198 ? -18.021 7.314 9.115 1.00 98.69 198 PHE A O 1
ATOM 1583 N N . GLU A 1 199 ? -18.456 7.519 6.924 1.00 98.31 199 GLU A N 1
ATOM 1584 C CA . GLU A 1 199 ? -19.879 7.840 7.075 1.00 98.31 199 GLU A CA 1
ATOM 1585 C C . GLU A 1 199 ? -20.658 6.698 7.742 1.00 98.31 199 GLU A C 1
ATOM 1587 O O . GLU A 1 199 ? -21.390 6.919 8.711 1.00 98.31 199 GLU A O 1
ATOM 1592 N N . ALA A 1 200 ? -20.455 5.458 7.288 1.00 98.38 200 ALA A N 1
ATOM 1593 C CA . ALA A 1 200 ? -21.098 4.289 7.878 1.00 98.38 200 ALA A CA 1
ATOM 1594 C C . ALA A 1 200 ? -20.680 4.079 9.343 1.00 98.38 200 ALA A C 1
ATOM 1596 O O . ALA A 1 200 ? -21.508 3.699 10.175 1.00 98.38 200 ALA A O 1
ATOM 1597 N N . LYS A 1 201 ? -19.421 4.376 9.696 1.00 97.44 201 LYS A N 1
ATOM 1598 C CA . LYS A 1 201 ? -18.958 4.367 11.089 1.00 97.44 201 LYS A CA 1
ATOM 1599 C C . LYS A 1 201 ? -19.627 5.447 11.924 1.00 97.44 201 LYS A C 1
ATOM 1601 O O . LYS A 1 201 ? -19.966 5.165 13.069 1.00 97.44 201 LYS A O 1
ATOM 1606 N N . CYS A 1 202 ? -19.856 6.647 11.387 1.00 97.62 202 CYS A N 1
ATOM 1607 C CA . CYS A 1 202 ? -20.597 7.686 12.107 1.00 97.62 202 CYS A CA 1
ATOM 1608 C C . CYS A 1 202 ? -22.002 7.200 12.484 1.00 97.62 202 CYS A C 1
ATOM 1610 O O . CYS A 1 202 ? -22.426 7.366 13.630 1.00 97.62 202 CYS A O 1
ATOM 1612 N N . VAL A 1 203 ? -22.695 6.550 11.543 1.00 96.94 203 VAL A N 1
ATOM 1613 C CA . VAL A 1 203 ? -24.021 5.956 11.775 1.00 96.94 203 VAL A CA 1
ATOM 1614 C C . VAL A 1 203 ? -23.944 4.829 12.807 1.00 96.94 203 VAL A C 1
ATOM 1616 O O . VAL A 1 203 ? -24.689 4.839 13.785 1.00 96.94 203 VAL A O 1
ATOM 1619 N N . ALA A 1 204 ? -23.009 3.890 12.650 1.00 95.62 204 ALA A N 1
ATOM 1620 C CA . ALA A 1 204 ? -22.842 2.779 13.587 1.00 95.62 204 ALA A CA 1
ATOM 1621 C C . ALA A 1 204 ? -22.513 3.259 15.011 1.00 95.62 204 ALA A C 1
ATOM 1623 O O . ALA A 1 204 ? -23.030 2.725 15.989 1.00 95.62 204 ALA A O 1
ATOM 1624 N N . LEU A 1 205 ? -21.689 4.301 15.137 1.00 94.75 205 LEU A N 1
ATOM 1625 C CA . LEU A 1 205 ? -21.305 4.888 16.416 1.00 94.75 205 LEU A CA 1
ATOM 1626 C C . LEU A 1 205 ? -22.463 5.644 17.090 1.00 94.75 205 LEU A C 1
ATOM 1628 O O . LEU A 1 205 ? -22.532 5.676 18.319 1.00 94.75 205 LEU A O 1
ATOM 1632 N N . HIS A 1 206 ? -23.377 6.236 16.314 1.00 94.94 206 HIS A N 1
ATOM 1633 C CA . HIS A 1 206 ? -24.602 6.841 16.846 1.00 94.94 206 HIS A CA 1
ATOM 1634 C C . HIS A 1 206 ? -25.505 5.794 17.512 1.00 94.94 206 HIS A C 1
ATOM 1636 O O . HIS A 1 206 ? -26.039 6.047 18.596 1.00 94.94 206 HIS A O 1
ATOM 1642 N N . GLU A 1 207 ? -25.631 4.629 16.870 1.00 94.56 207 GLU A N 1
ATOM 1643 C CA . GLU A 1 207 ? -26.532 3.537 17.258 1.00 94.56 207 GLU A CA 1
ATOM 1644 C C . GLU A 1 207 ? -25.942 2.549 18.274 1.00 94.56 207 GLU A C 1
ATOM 1646 O O . GLU A 1 207 ? -26.680 1.727 18.827 1.00 94.56 207 GLU A O 1
ATOM 1651 N N . LEU A 1 208 ? -24.631 2.615 18.524 1.00 93.25 208 LEU A N 1
ATOM 1652 C CA . LEU A 1 208 ? -23.910 1.674 19.377 1.00 93.25 208 LEU A CA 1
ATOM 1653 C C . LEU A 1 208 ? -24.542 1.575 20.771 1.00 93.25 208 LEU A C 1
ATOM 1655 O O . LEU A 1 208 ? -24.720 2.570 21.465 1.00 93.25 208 LEU A O 1
ATOM 1659 N N . ASP A 1 209 ? -24.827 0.360 21.232 1.00 91.56 209 ASP A N 1
ATOM 1660 C CA . ASP A 1 209 ? -25.271 0.150 22.606 1.00 91.56 209 ASP A CA 1
ATOM 1661 C C . ASP A 1 209 ? -24.075 0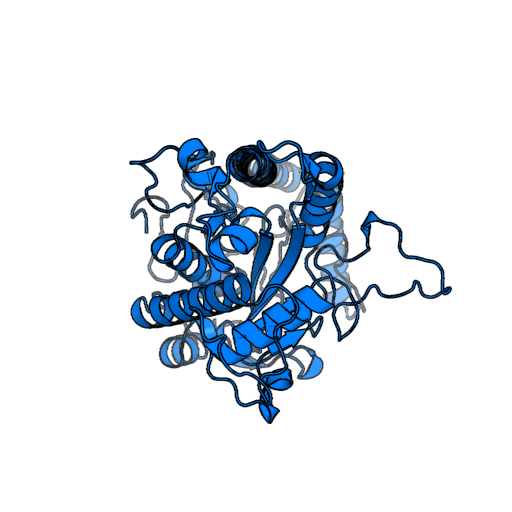.141 23.565 1.00 91.56 209 ASP A C 1
ATOM 1663 O O . ASP A 1 209 ? -23.502 -0.909 23.861 1.00 91.56 209 ASP A O 1
ATOM 1667 N N . ILE A 1 210 ? -23.661 1.328 24.016 1.00 86.31 210 ILE A N 1
ATOM 1668 C CA . ILE A 1 210 ? -22.473 1.507 24.866 1.00 86.31 210 ILE A CA 1
ATOM 1669 C C . ILE A 1 210 ? -22.556 0.687 26.163 1.00 86.31 210 ILE A C 1
ATOM 1671 O O . ILE A 1 210 ? -21.523 0.202 26.619 1.00 86.31 210 ILE A O 1
ATOM 1675 N N . ASP A 1 211 ? -23.748 0.498 26.733 1.00 86.56 211 ASP A N 1
ATOM 1676 C CA . ASP A 1 211 ? -23.914 -0.190 28.022 1.00 86.56 211 ASP A CA 1
ATOM 1677 C C . ASP A 1 211 ? -23.670 -1.706 27.917 1.00 86.56 211 ASP A C 1
ATOM 1679 O O . ASP A 1 211 ? -23.299 -2.343 28.903 1.00 86.56 211 ASP A O 1
ATOM 1683 N N . HIS A 1 212 ? -23.822 -2.273 26.716 1.00 88.50 212 HIS A N 1
ATOM 1684 C CA . HIS A 1 212 ? -23.584 -3.692 26.427 1.00 88.50 212 HIS A CA 1
ATOM 1685 C C . HIS A 1 212 ? -22.353 -3.942 25.543 1.00 88.50 212 HIS A C 1
ATOM 1687 O O . HIS A 1 212 ? -22.022 -5.094 25.258 1.00 88.50 212 HIS A O 1
ATOM 1693 N N . SER A 1 213 ? -21.670 -2.886 25.104 1.00 90.19 213 SER A N 1
ATOM 1694 C CA . SER A 1 213 ? -20.471 -2.986 24.271 1.00 90.19 213 SER A CA 1
ATOM 1695 C C . SER A 1 213 ? -19.244 -3.330 25.107 1.00 90.19 213 SER A C 1
ATOM 1697 O O . SER A 1 213 ? -19.043 -2.796 26.200 1.00 90.19 213 SER A O 1
ATOM 1699 N N . THR A 1 214 ? -18.357 -4.169 24.572 1.00 91.31 214 THR A N 1
ATOM 1700 C CA . THR A 1 214 ? -17.030 -4.332 25.172 1.00 91.31 214 THR A CA 1
ATOM 1701 C C . THR A 1 214 ? -16.160 -3.100 24.897 1.00 91.31 214 THR A C 1
ATOM 1703 O O . THR A 1 214 ? -16.429 -2.303 23.995 1.00 91.31 214 THR A O 1
ATOM 1706 N N . VAL A 1 215 ? -15.050 -2.962 25.632 1.00 89.56 215 VAL A N 1
ATOM 1707 C CA . VAL A 1 215 ? -14.019 -1.949 25.325 1.00 89.56 215 VAL A CA 1
ATOM 1708 C C . VAL A 1 215 ? -13.521 -2.095 23.883 1.00 89.56 215 VAL A C 1
ATOM 1710 O O . VAL A 1 215 ? -13.325 -1.096 23.197 1.00 89.56 215 VAL A O 1
ATOM 1713 N N . ALA A 1 216 ? -13.380 -3.336 23.407 1.00 91.88 216 ALA A N 1
ATOM 1714 C CA . ALA A 1 216 ? -12.961 -3.619 22.041 1.00 91.88 216 ALA A CA 1
ATOM 1715 C C . ALA A 1 216 ? -13.978 -3.139 21.001 1.00 91.88 216 ALA A C 1
ATOM 1717 O O . ALA A 1 216 ? -13.575 -2.539 20.005 1.00 91.88 216 ALA A O 1
ATOM 1718 N N . ASP A 1 217 ? -15.274 -3.340 21.250 1.00 92.62 217 ASP A N 1
ATOM 1719 C CA . ASP A 1 217 ? -16.336 -2.875 20.352 1.00 92.62 217 ASP A CA 1
ATOM 1720 C C . ASP A 1 217 ? -16.367 -1.347 20.286 1.00 92.62 217 ASP A C 1
ATOM 1722 O O . ASP A 1 217 ? -16.378 -0.773 19.198 1.00 92.62 217 ASP A O 1
ATOM 1726 N N . LEU A 1 218 ? -16.289 -0.674 21.440 1.00 91.69 218 LEU A N 1
ATOM 1727 C CA . LEU A 1 218 ? -16.267 0.787 21.499 1.00 91.69 218 LEU A CA 1
ATOM 1728 C C . LEU A 1 218 ? -15.030 1.374 20.804 1.00 91.69 218 LEU A C 1
ATOM 1730 O O . LEU A 1 218 ? -15.139 2.359 20.071 1.00 91.69 218 LEU A O 1
ATOM 1734 N N . ASN A 1 219 ? -13.853 0.785 21.018 1.00 92.94 219 ASN A N 1
ATOM 1735 C CA . ASN A 1 219 ? -12.620 1.256 20.394 1.00 92.94 219 ASN A CA 1
ATOM 1736 C C . ASN A 1 219 ? -12.628 1.024 18.883 1.00 92.94 219 ASN A C 1
ATOM 1738 O O . ASN A 1 219 ? -12.285 1.944 18.143 1.00 92.94 219 ASN A O 1
ATOM 1742 N N . SER A 1 220 ? -13.084 -0.147 18.429 1.00 94.75 220 SER A N 1
ATOM 1743 C CA . SER A 1 220 ? -13.257 -0.467 17.006 1.00 94.75 220 SER A CA 1
ATOM 1744 C C . SER A 1 220 ? -14.270 0.471 16.336 1.00 94.75 220 SER A C 1
ATOM 1746 O O . SER A 1 220 ? -14.001 1.029 15.273 1.00 94.75 220 SER A O 1
ATOM 1748 N N . ALA A 1 221 ? -15.404 0.760 16.982 1.00 94.31 221 ALA A N 1
ATOM 1749 C CA . ALA A 1 221 ? -16.401 1.707 16.473 1.00 94.31 221 ALA A CA 1
ATOM 1750 C C . ALA A 1 221 ? -15.857 3.143 16.343 1.00 94.31 221 ALA A C 1
ATOM 1752 O O . ALA A 1 221 ? -16.309 3.909 15.494 1.00 94.31 221 ALA A O 1
ATOM 1753 N N . ARG A 1 222 ? -14.864 3.510 17.159 1.00 93.75 222 ARG A N 1
ATOM 1754 C CA . ARG A 1 222 ? -14.248 4.845 17.184 1.00 93.75 222 ARG A CA 1
ATOM 1755 C C . ARG A 1 222 ? -12.913 4.936 16.453 1.00 93.75 222 ARG A C 1
ATOM 1757 O O . ARG A 1 222 ? -12.311 6.004 16.489 1.00 93.75 222 ARG A O 1
ATOM 1764 N N . MET A 1 223 ? -12.410 3.863 15.858 1.00 95.62 223 MET A N 1
ATOM 1765 C CA . MET A 1 223 ? -11.106 3.834 15.195 1.00 95.62 223 MET A CA 1
ATOM 1766 C C . MET A 1 223 ? -11.290 3.652 13.693 1.00 95.62 223 MET A C 1
ATOM 1768 O O . MET A 1 223 ? -12.022 2.766 13.264 1.00 95.62 223 MET A O 1
ATOM 1772 N N . LEU A 1 224 ? -10.610 4.476 12.903 1.00 97.81 224 LEU A N 1
ATOM 1773 C CA . LEU A 1 224 ? -10.443 4.254 11.475 1.00 97.81 224 LEU A CA 1
ATOM 1774 C C . LEU A 1 224 ? -8.984 4.484 11.095 1.00 97.81 224 LEU A C 1
ATOM 1776 O O . LEU A 1 224 ? -8.502 5.617 11.071 1.00 97.81 224 LEU A O 1
ATOM 1780 N N . HIS A 1 225 ? -8.282 3.401 10.797 1.00 98.06 225 HIS A N 1
ATOM 1781 C CA . HIS A 1 225 ? -6.936 3.445 10.244 1.00 98.06 225 HIS A CA 1
ATOM 1782 C C . HIS A 1 225 ? -6.959 3.250 8.742 1.00 98.06 225 HIS A C 1
ATOM 1784 O O . HIS A 1 225 ? -7.689 2.405 8.238 1.00 98.06 225 HIS A O 1
ATOM 1790 N N . VAL A 1 226 ? -6.113 3.999 8.043 1.00 98.56 226 VAL A N 1
ATOM 1791 C CA . VAL A 1 226 ? -5.756 3.734 6.656 1.00 98.56 226 VAL A CA 1
ATOM 1792 C C . VAL A 1 226 ? -4.256 3.473 6.584 1.00 98.56 226 VAL A C 1
ATOM 1794 O O . VAL A 1 226 ? -3.442 4.339 6.906 1.00 98.56 226 VAL A O 1
ATOM 1797 N N . GLN A 1 227 ? -3.894 2.263 6.184 1.00 98.31 227 GLN A N 1
ATOM 1798 C CA . GLN A 1 227 ? -2.518 1.797 6.114 1.00 98.31 227 GLN A CA 1
ATOM 1799 C C . GLN A 1 227 ? -2.117 1.613 4.650 1.00 98.31 227 GLN A C 1
ATOM 1801 O O . GLN A 1 227 ? -2.654 0.743 3.964 1.00 98.31 227 GLN A O 1
ATOM 1806 N N . CYS A 1 228 ? -1.152 2.403 4.182 1.00 98.06 228 CYS A N 1
ATOM 1807 C CA . CYS A 1 228 ? -0.527 2.193 2.877 1.00 98.06 228 CYS A CA 1
ATOM 1808 C C . CYS A 1 228 ? 0.509 1.077 3.009 1.00 98.06 228 CYS A C 1
ATOM 1810 O O . CYS A 1 228 ? 1.541 1.266 3.657 1.00 98.06 228 CYS A O 1
ATOM 1812 N N . VAL A 1 229 ? 0.208 -0.093 2.455 1.00 98.50 229 VAL A N 1
ATOM 1813 C CA . VAL A 1 229 ? 1.015 -1.304 2.595 1.00 98.50 229 VAL A CA 1
ATOM 1814 C C . VAL A 1 229 ? 1.988 -1.410 1.432 1.00 98.50 229 VAL A C 1
ATOM 1816 O O . VAL A 1 229 ? 1.594 -1.373 0.267 1.00 98.50 229 VAL A O 1
ATOM 1819 N N . HIS A 1 230 ? 3.252 -1.582 1.784 1.00 98.44 230 HIS A N 1
ATOM 1820 C CA . HIS A 1 230 ? 4.365 -1.753 0.870 1.00 98.44 230 HIS A CA 1
ATOM 1821 C C . HIS A 1 230 ? 5.239 -2.913 1.327 1.00 98.44 230 HIS A C 1
ATOM 1823 O O . HIS A 1 230 ? 5.206 -3.318 2.497 1.00 98.44 230 HIS A O 1
ATOM 1829 N N . ASP A 1 231 ? 6.037 -3.430 0.406 1.00 97.12 231 ASP A N 1
ATOM 1830 C CA . ASP A 1 231 ? 7.106 -4.351 0.739 1.00 97.12 231 ASP A CA 1
ATOM 1831 C C . ASP A 1 231 ? 8.356 -4.047 -0.083 1.00 97.12 231 ASP A C 1
ATOM 1833 O O . ASP A 1 231 ? 8.283 -3.708 -1.263 1.00 97.12 231 ASP A O 1
ATOM 1837 N N . THR A 1 232 ? 9.511 -4.194 0.556 1.00 94.56 232 THR A N 1
ATOM 1838 C CA . THR A 1 232 ? 10.811 -3.925 -0.054 1.00 94.56 232 THR A CA 1
ATOM 1839 C C . THR A 1 232 ? 11.842 -4.912 0.489 1.00 94.56 232 THR A C 1
ATOM 1841 O O . THR A 1 232 ? 11.777 -5.320 1.648 1.00 94.56 232 THR A O 1
ATOM 1844 N N . MET A 1 233 ? 12.815 -5.296 -0.342 1.00 94.81 233 MET A N 1
ATOM 1845 C CA . MET A 1 233 ? 13.973 -6.084 0.097 1.00 94.81 233 MET A CA 1
ATOM 1846 C C . MET A 1 233 ? 15.143 -5.222 0.554 1.00 94.81 233 MET A C 1
ATOM 1848 O O . MET A 1 233 ? 15.321 -4.092 0.087 1.00 94.81 233 MET A O 1
ATOM 1852 N N . ASN A 1 234 ? 16.007 -5.800 1.389 1.00 95.62 234 ASN A N 1
ATOM 1853 C CA . ASN A 1 234 ? 17.310 -5.216 1.722 1.00 95.62 234 ASN A CA 1
ATOM 1854 C C . ASN A 1 234 ? 18.378 -5.487 0.652 1.00 95.62 234 ASN A C 1
ATOM 1856 O O . ASN A 1 234 ? 19.500 -5.002 0.777 1.00 95.62 234 ASN A O 1
ATOM 1860 N N . ALA A 1 235 ? 18.019 -6.198 -0.416 1.00 94.00 235 ALA A N 1
ATOM 1861 C CA . ALA A 1 235 ? 18.808 -6.376 -1.627 1.00 94.00 235 ALA A CA 1
ATOM 1862 C C . ALA A 1 235 ? 18.030 -5.900 -2.866 1.00 94.00 235 ALA A C 1
ATOM 1864 O O . ALA A 1 235 ? 16.828 -5.641 -2.798 1.00 94.00 235 ALA A O 1
ATOM 1865 N N . THR A 1 236 ? 18.721 -5.753 -3.992 1.00 90.31 236 THR A N 1
ATOM 1866 C CA . THR A 1 236 ? 18.141 -5.368 -5.284 1.00 90.31 236 THR A CA 1
ATOM 1867 C C . THR A 1 236 ? 18.430 -6.397 -6.370 1.00 90.31 236 THR A C 1
ATOM 1869 O O . THR A 1 236 ? 19.455 -7.079 -6.318 1.00 90.31 236 THR A O 1
ATOM 1872 N N . VAL A 1 237 ? 17.545 -6.481 -7.369 1.00 90.44 237 VAL A N 1
ATOM 1873 C CA . VAL A 1 237 ? 17.708 -7.375 -8.522 1.00 90.44 237 VAL A CA 1
ATOM 1874 C C . VAL A 1 237 ? 18.891 -6.980 -9.411 1.00 90.44 237 VAL A C 1
ATOM 1876 O O . VAL A 1 237 ? 19.036 -5.817 -9.801 1.00 90.44 237 VAL A O 1
ATOM 1879 N N . GLY A 1 238 ? 19.720 -7.966 -9.750 1.00 86.31 238 GLY A N 1
ATOM 1880 C CA . GLY A 1 238 ? 20.800 -7.873 -10.725 1.00 86.31 238 GLY A CA 1
ATOM 1881 C C . GLY A 1 238 ? 20.389 -8.279 -12.152 1.00 86.31 238 GLY A C 1
ATOM 1882 O O . GLY A 1 238 ? 19.253 -8.693 -12.391 1.00 86.31 238 GLY A O 1
ATOM 1883 N N . PRO A 1 239 ? 21.320 -8.203 -13.123 1.00 84.12 239 PRO A N 1
ATOM 1884 C CA . PRO A 1 239 ? 21.039 -8.498 -14.534 1.00 84.12 239 PRO A CA 1
ATOM 1885 C C . PRO A 1 239 ? 20.510 -9.917 -14.795 1.00 84.12 239 PRO A C 1
ATOM 1887 O O . PRO A 1 239 ? 19.633 -10.094 -15.630 1.00 84.12 239 PRO A O 1
ATOM 1890 N N . GLU A 1 240 ? 20.990 -10.906 -14.035 1.00 87.88 240 GLU A N 1
ATOM 1891 C CA . GLU A 1 240 ? 20.598 -12.325 -14.139 1.00 87.88 240 GLU A CA 1
ATOM 1892 C C . GLU A 1 240 ? 19.335 -12.668 -13.320 1.00 87.88 240 GLU A C 1
ATOM 1894 O O . GLU A 1 240 ? 19.039 -13.835 -13.049 1.00 87.88 240 GLU A O 1
ATOM 1899 N N . GLY A 1 241 ? 18.631 -11.645 -12.825 1.00 90.44 241 GLY A N 1
ATOM 1900 C CA . GLY A 1 241 ? 17.433 -11.785 -12.000 1.00 90.44 241 GLY A CA 1
ATOM 1901 C C . GLY A 1 241 ? 17.693 -12.137 -10.532 1.00 90.44 241 GLY A C 1
ATOM 1902 O O . GLY A 1 241 ? 16.767 -12.089 -9.733 1.00 90.44 241 GLY A O 1
ATOM 1903 N N . ALA A 1 242 ? 18.920 -12.451 -10.114 1.00 94.88 242 ALA A N 1
ATOM 1904 C CA . ALA A 1 242 ? 19.214 -12.666 -8.693 1.00 94.88 242 ALA A CA 1
ATOM 1905 C C . ALA A 1 242 ? 18.979 -11.381 -7.875 1.00 94.88 242 ALA A C 1
ATOM 1907 O O . ALA A 1 242 ? 19.458 -10.316 -8.257 1.00 94.88 242 ALA A O 1
ATOM 1908 N N . VAL A 1 243 ? 18.265 -11.473 -6.749 1.00 93.62 243 VAL A N 1
ATOM 1909 C CA . VAL A 1 243 ? 18.067 -10.360 -5.800 1.00 93.62 243 VAL A CA 1
ATOM 1910 C C . VAL A 1 243 ? 19.094 -10.453 -4.670 1.00 93.62 243 VAL A C 1
ATOM 1912 O O . VAL A 1 243 ? 18.771 -10.777 -3.527 1.00 93.62 243 VAL A O 1
ATOM 1915 N N . ASP A 1 244 ? 20.365 -10.251 -5.011 1.00 93.69 244 ASP A N 1
ATOM 1916 C CA . ASP A 1 244 ? 21.524 -10.530 -4.150 1.00 93.69 244 ASP A CA 1
ATOM 1917 C C . ASP A 1 244 ? 22.469 -9.333 -3.950 1.00 93.69 244 ASP A C 1
ATOM 1919 O O . ASP A 1 244 ? 23.473 -9.440 -3.244 1.00 93.69 244 ASP A O 1
ATOM 1923 N N . GLN A 1 245 ? 22.138 -8.175 -4.521 1.00 91.31 245 GLN A N 1
ATOM 1924 C CA . GLN A 1 245 ? 22.913 -6.951 -4.341 1.00 91.31 245 GLN A CA 1
ATOM 1925 C C . GLN A 1 245 ? 22.406 -6.194 -3.114 1.00 91.31 245 GLN A C 1
ATOM 1927 O O . GLN A 1 245 ? 21.428 -5.453 -3.201 1.00 91.31 245 GLN A O 1
ATOM 1932 N N . ASP A 1 246 ? 23.043 -6.407 -1.962 1.00 93.38 246 ASP A N 1
ATOM 1933 C CA . ASP A 1 246 ? 22.654 -5.755 -0.709 1.00 93.38 246 ASP A CA 1
ATOM 1934 C C . ASP A 1 246 ? 22.693 -4.218 -0.830 1.00 93.38 246 ASP A C 1
ATOM 1936 O O . ASP A 1 246 ? 23.671 -3.617 -1.287 1.00 93.38 246 ASP A O 1
ATOM 1940 N N . LYS A 1 247 ? 21.626 -3.571 -0.356 1.00 92.44 247 LYS A N 1
ATOM 1941 C CA . LYS A 1 247 ? 21.531 -2.114 -0.225 1.00 92.44 247 LYS A CA 1
ATOM 1942 C C . LYS A 1 247 ? 22.520 -1.595 0.824 1.00 92.44 247 LYS A C 1
ATOM 1944 O O . LYS A 1 247 ? 22.940 -2.353 1.707 1.00 92.44 247 LYS A O 1
ATOM 1949 N N . PRO A 1 248 ? 22.855 -0.292 0.813 1.00 92.44 248 PRO A N 1
ATOM 1950 C CA . PRO A 1 248 ? 23.567 0.328 1.923 1.00 92.44 248 PRO A CA 1
ATOM 1951 C C . PRO A 1 248 ? 22.850 0.070 3.254 1.00 92.44 248 PRO A C 1
ATOM 1953 O O . PRO A 1 248 ? 21.631 0.172 3.342 1.00 92.44 248 PRO A O 1
ATOM 1956 N N . ARG A 1 249 ? 23.606 -0.217 4.322 1.00 91.50 249 ARG A N 1
ATOM 1957 C CA . ARG A 1 249 ? 23.026 -0.547 5.640 1.00 91.50 249 ARG A CA 1
ATOM 1958 C C . ARG A 1 249 ? 22.095 0.522 6.214 1.00 91.50 249 ARG A C 1
ATOM 1960 O O . ARG A 1 249 ? 21.204 0.182 6.979 1.00 91.50 249 ARG A O 1
ATOM 1967 N N . GLY A 1 250 ? 22.313 1.794 5.877 1.00 90.44 250 GLY A N 1
ATOM 1968 C CA . GLY A 1 250 ? 21.437 2.890 6.310 1.00 90.44 250 GLY A CA 1
ATOM 1969 C C . GLY A 1 250 ? 20.025 2.817 5.721 1.00 90.44 250 GLY A C 1
ATOM 1970 O O . GLY A 1 250 ? 19.107 3.391 6.298 1.00 90.44 250 GLY A O 1
ATOM 1971 N N . ASP A 1 251 ? 19.855 2.073 4.627 1.00 91.88 251 ASP A N 1
ATOM 1972 C CA . ASP A 1 251 ? 18.590 1.904 3.911 1.00 91.88 251 ASP A CA 1
ATOM 1973 C C . ASP A 1 251 ? 17.907 0.572 4.249 1.00 91.88 251 ASP A C 1
ATOM 1975 O O . ASP A 1 251 ? 16.876 0.236 3.665 1.00 91.88 251 ASP A O 1
ATOM 1979 N N . TRP A 1 252 ? 18.488 -0.220 5.157 1.00 95.25 252 TRP A N 1
ATOM 1980 C CA . TRP A 1 252 ? 17.921 -1.507 5.531 1.00 95.25 252 TRP A CA 1
ATOM 1981 C C . TRP A 1 252 ? 16.636 -1.323 6.330 1.00 95.25 252 TRP A C 1
ATOM 1983 O O . TRP A 1 252 ? 16.569 -0.559 7.296 1.00 95.25 252 TRP A O 1
ATOM 1993 N N . LEU A 1 253 ? 15.621 -2.083 5.943 1.00 96.75 253 LEU A N 1
ATOM 1994 C CA . LEU A 1 253 ? 14.417 -2.262 6.723 1.00 96.75 253 LEU A CA 1
ATOM 1995 C C . LEU A 1 253 ? 14.691 -3.079 7.988 1.00 96.75 253 LEU A C 1
ATOM 1997 O O . LEU A 1 253 ? 15.541 -3.980 7.973 1.00 96.75 253 LEU A O 1
ATOM 2001 N N . PRO A 1 254 ? 13.930 -2.808 9.063 1.00 97.00 254 PRO A N 1
ATOM 2002 C CA . PRO A 1 254 ? 13.891 -3.683 10.223 1.00 97.00 254 PRO A CA 1
ATOM 2003 C C . PRO A 1 254 ? 13.324 -5.054 9.836 1.00 97.00 254 PRO A C 1
ATOM 2005 O O . PRO A 1 254 ? 12.680 -5.209 8.797 1.00 97.00 254 PRO A O 1
ATOM 2008 N N . ARG A 1 255 ? 13.524 -6.061 10.693 1.00 97.00 255 ARG A N 1
ATOM 2009 C CA . ARG A 1 255 ? 13.159 -7.453 10.378 1.00 97.00 255 ARG A CA 1
ATOM 2010 C C . ARG A 1 255 ? 11.692 -7.634 9.975 1.00 97.00 255 ARG A C 1
ATOM 2012 O O . ARG A 1 255 ? 11.410 -8.497 9.154 1.00 97.00 255 ARG A O 1
ATOM 2019 N N . ILE A 1 256 ? 10.755 -6.899 10.568 1.00 97.88 256 ILE A N 1
ATOM 2020 C CA . ILE A 1 256 ? 9.320 -7.088 10.317 1.00 97.88 256 ILE A CA 1
ATOM 2021 C C . ILE A 1 256 ? 8.775 -5.947 9.464 1.00 97.88 256 ILE A C 1
ATOM 2023 O O . ILE A 1 256 ? 8.368 -6.176 8.327 1.00 97.88 256 ILE A O 1
ATOM 2027 N N . VAL A 1 257 ? 8.731 -4.732 10.014 1.00 98.12 257 VAL A N 1
ATOM 2028 C CA . VAL A 1 257 ? 8.097 -3.591 9.345 1.00 98.12 257 VAL A CA 1
ATOM 2029 C C . VAL A 1 257 ? 8.649 -2.258 9.837 1.00 98.12 257 VAL A C 1
ATOM 2031 O O . VAL A 1 257 ? 8.895 -2.068 11.030 1.00 98.12 257 VAL A O 1
ATOM 2034 N N . SER A 1 258 ? 8.816 -1.322 8.908 1.00 97.81 258 SER A N 1
ATOM 2035 C CA . SER A 1 258 ? 8.974 0.101 9.197 1.00 97.81 258 SER A CA 1
ATOM 2036 C C . SER A 1 258 ? 7.630 0.802 9.032 1.00 97.81 258 SER A C 1
ATOM 2038 O O . SER A 1 258 ? 6.986 0.692 7.988 1.00 97.81 258 SER A O 1
ATOM 2040 N N . LEU A 1 259 ? 7.182 1.515 10.060 1.00 98.06 259 LEU A N 1
ATOM 2041 C CA . LEU A 1 259 ? 5.965 2.314 10.002 1.00 98.06 259 LEU A CA 1
ATOM 2042 C C . LEU A 1 259 ? 6.326 3.781 9.757 1.00 98.06 259 LEU A C 1
ATOM 2044 O O . LEU A 1 259 ? 7.127 4.335 10.504 1.00 98.06 259 LEU A O 1
ATOM 2048 N N . GLY A 1 260 ? 5.689 4.451 8.795 1.00 96.81 260 GLY A N 1
ATOM 2049 C CA . GLY A 1 260 ? 5.945 5.862 8.472 1.00 96.81 260 GLY A CA 1
ATOM 2050 C C . GLY A 1 260 ? 4.701 6.753 8.550 1.00 96.81 260 GLY A C 1
ATOM 2051 O O . GLY A 1 260 ? 3.770 6.567 7.772 1.00 96.81 260 GLY A O 1
ATOM 2052 N N . ASN A 1 261 ? 4.685 7.755 9.435 1.00 95.25 261 ASN A N 1
ATOM 2053 C CA . ASN A 1 261 ? 3.614 8.765 9.537 1.00 95.25 261 ASN A CA 1
ATOM 2054 C C . ASN A 1 261 ? 4.077 10.202 9.205 1.00 95.25 261 ASN A C 1
ATOM 2056 O O . ASN A 1 261 ? 3.312 11.151 9.364 1.00 95.25 261 ASN A O 1
ATOM 2060 N N . ARG A 1 262 ? 5.321 10.357 8.735 1.00 92.06 262 ARG A N 1
ATOM 2061 C CA . ARG A 1 262 ? 6.051 11.596 8.389 1.00 92.06 262 ARG A CA 1
ATOM 2062 C C . ARG A 1 262 ? 6.500 12.432 9.588 1.00 92.06 262 ARG A C 1
ATOM 2064 O O . ARG A 1 262 ? 7.066 13.516 9.404 1.00 92.06 262 ARG A O 1
ATOM 2071 N N . GLY A 1 263 ? 6.316 11.899 10.792 1.00 92.38 263 GLY A N 1
ATOM 2072 C CA . GLY A 1 263 ? 6.825 12.446 12.040 1.00 92.38 263 GLY A CA 1
ATOM 2073 C C . GLY A 1 263 ? 8.316 12.184 12.277 1.00 92.38 263 GLY A C 1
ATOM 2074 O O . GLY A 1 263 ? 9.068 11.805 11.378 1.00 92.38 263 GLY A O 1
ATOM 2075 N N . ASP A 1 264 ? 8.749 12.447 13.506 1.00 92.62 264 ASP A N 1
ATOM 2076 C CA . ASP A 1 264 ? 10.080 12.131 14.023 1.00 92.62 264 ASP A CA 1
ATOM 2077 C C . ASP A 1 264 ? 10.212 10.635 14.375 1.00 92.62 264 ASP A C 1
ATOM 2079 O O . ASP A 1 264 ? 9.289 9.847 14.169 1.00 92.62 264 ASP A O 1
ATOM 2083 N N . ALA A 1 265 ? 11.336 10.220 14.964 1.00 92.62 265 ALA A N 1
ATOM 2084 C CA . ALA A 1 265 ? 11.563 8.826 15.371 1.00 92.62 265 ALA A CA 1
ATOM 2085 C C . ALA A 1 265 ? 10.553 8.287 16.414 1.00 92.62 265 ALA A C 1
ATOM 2087 O O . ALA A 1 265 ? 10.547 7.098 16.719 1.00 92.62 265 ALA A O 1
ATOM 2088 N N . ARG A 1 266 ? 9.701 9.144 16.990 1.00 91.88 266 ARG A N 1
ATOM 2089 C CA . ARG A 1 266 ? 8.630 8.777 17.927 1.00 91.88 266 ARG A CA 1
ATOM 2090 C C . ARG A 1 266 ? 7.234 8.923 17.318 1.00 91.88 266 ARG A C 1
ATOM 2092 O O . ARG A 1 266 ? 6.256 8.673 18.025 1.00 91.88 266 ARG A O 1
ATOM 2099 N N . GLY A 1 267 ? 7.139 9.325 16.051 1.00 93.00 267 GLY A N 1
ATOM 2100 C CA . GLY A 1 267 ? 5.882 9.610 15.364 1.00 93.00 267 GLY A CA 1
ATOM 2101 C C . GLY A 1 267 ? 5.320 11.007 15.610 1.00 93.00 267 GLY A C 1
ATOM 2102 O O . GLY A 1 267 ? 4.204 11.273 15.175 1.00 93.00 267 GLY A O 1
ATOM 2103 N N . GLU A 1 268 ? 6.044 11.887 16.303 1.00 93.06 268 GLU A N 1
ATOM 2104 C CA . GLU A 1 268 ? 5.571 13.239 16.613 1.00 93.06 268 GLU A CA 1
ATOM 2105 C C . GLU A 1 268 ? 5.780 14.187 15.418 1.00 93.06 268 GLU A C 1
ATOM 2107 O O . GLU A 1 268 ? 6.682 13.963 14.605 1.00 93.06 268 GLU A O 1
ATOM 2112 N N . PRO A 1 269 ? 4.994 15.271 15.283 1.00 90.25 269 PRO A N 1
ATOM 2113 C CA . PRO A 1 269 ? 5.205 16.263 14.231 1.00 90.25 269 PRO A CA 1
ATOM 2114 C C . PRO A 1 269 ? 6.633 16.837 14.259 1.00 90.25 269 PRO A C 1
ATOM 2116 O O . PRO A 1 269 ? 7.126 17.252 15.308 1.00 90.25 269 PRO A O 1
ATOM 2119 N N . ARG A 1 270 ? 7.298 16.900 13.098 1.00 83.62 270 ARG A N 1
ATOM 2120 C CA . ARG A 1 270 ? 8.637 17.501 12.970 1.00 83.62 270 ARG A CA 1
ATOM 2121 C C . ARG A 1 270 ? 8.517 19.014 12.781 1.00 83.62 270 ARG A C 1
ATOM 2123 O O . ARG A 1 270 ? 7.778 19.419 11.892 1.00 83.62 270 ARG A O 1
ATOM 2130 N N . PRO A 1 271 ? 9.228 19.862 13.541 1.00 77.12 271 PRO A N 1
ATOM 2131 C CA . PRO A 1 271 ? 9.238 21.293 13.252 1.00 77.12 271 PRO A CA 1
ATOM 2132 C C . PRO A 1 271 ? 9.853 21.557 11.871 1.00 77.12 271 PRO A C 1
ATOM 2134 O O . PRO A 1 271 ? 10.714 20.799 11.411 1.00 77.12 271 PRO A O 1
ATOM 2137 N N . LEU A 1 272 ? 9.431 22.642 11.214 1.00 78.00 272 LEU A N 1
ATOM 2138 C CA . LEU A 1 272 ? 10.134 23.138 10.032 1.00 78.00 272 LEU A CA 1
ATOM 2139 C C . LEU A 1 272 ? 11.559 23.571 10.415 1.00 78.00 272 LEU A C 1
ATOM 2141 O O . LEU A 1 272 ? 11.852 23.827 11.584 1.00 78.00 272 LEU A O 1
ATOM 2145 N N . LEU A 1 273 ? 12.464 23.647 9.431 1.00 77.69 273 LEU A N 1
ATOM 2146 C CA . LEU A 1 273 ? 13.872 24.014 9.667 1.00 77.69 273 LEU A CA 1
ATOM 2147 C C . LEU A 1 273 ? 14.029 25.392 10.332 1.00 77.69 273 LEU A C 1
ATOM 2149 O O . LEU A 1 273 ? 15.009 25.632 11.030 1.00 77.69 273 LEU A O 1
ATOM 2153 N N . ASP A 1 274 ? 13.060 26.282 10.127 1.00 83.25 274 ASP A N 1
ATOM 2154 C CA . ASP A 1 274 ? 12.995 27.618 10.720 1.00 83.25 274 ASP A CA 1
ATOM 2155 C C . ASP A 1 274 ? 12.260 27.656 12.077 1.00 83.25 274 ASP A C 1
ATOM 2157 O O . ASP A 1 274 ? 12.077 28.726 12.656 1.00 83.25 274 ASP A O 1
ATOM 2161 N N . GLY A 1 275 ? 11.840 26.499 12.597 1.00 79.62 275 GLY A N 1
ATOM 2162 C CA . GLY A 1 275 ? 11.103 26.361 13.852 1.00 79.62 275 GLY A CA 1
ATOM 2163 C C . GLY A 1 275 ? 9.615 26.705 13.765 1.00 79.62 275 GLY A C 1
ATOM 2164 O O . GLY A 1 275 ? 8.927 26.644 14.787 1.00 79.62 275 GLY A O 1
ATOM 2165 N N . SER A 1 276 ? 9.094 27.053 12.584 1.00 79.94 276 SER A N 1
ATOM 2166 C CA . SER A 1 276 ? 7.667 27.317 12.410 1.00 79.94 276 SER A CA 1
ATOM 2167 C C . SER A 1 276 ? 6.831 26.021 12.449 1.00 79.94 276 SER A C 1
ATOM 2169 O O . SER A 1 276 ? 7.350 24.925 12.187 1.00 79.94 276 SER A O 1
ATOM 2171 N N . PRO A 1 277 ? 5.537 26.100 12.827 1.00 76.75 277 PRO A N 1
ATOM 2172 C CA . PRO A 1 277 ? 4.648 24.945 12.793 1.00 76.75 277 PRO A CA 1
ATOM 2173 C C . PRO A 1 277 ? 4.498 24.400 11.372 1.00 76.75 277 PRO A C 1
ATOM 2175 O O . PRO A 1 277 ? 4.418 25.170 10.415 1.00 76.75 277 PRO A O 1
ATOM 2178 N N . LEU A 1 278 ? 4.385 23.077 11.241 1.00 78.56 278 LEU A N 1
ATOM 2179 C CA . LEU A 1 278 ? 4.047 22.461 9.960 1.00 78.56 278 LEU A CA 1
ATOM 2180 C C . LEU A 1 278 ? 2.705 23.000 9.449 1.00 78.56 278 LEU A C 1
ATOM 2182 O O . LEU A 1 278 ? 1.774 23.176 10.248 1.00 78.56 278 LEU A O 1
ATOM 2186 N N . PRO A 1 279 ? 2.552 23.199 8.127 1.00 77.38 279 PRO A N 1
ATOM 2187 C CA . PRO A 1 279 ? 1.224 23.367 7.568 1.00 77.38 279 PRO A CA 1
ATOM 2188 C C . PRO A 1 279 ? 0.392 22.137 7.939 1.00 77.38 279 PRO A C 1
ATOM 2190 O O . PRO A 1 279 ? 0.901 21.016 7.999 1.00 77.38 279 PRO A O 1
ATOM 2193 N N . LEU A 1 280 ? -0.902 22.338 8.193 1.00 72.88 280 LEU A N 1
ATOM 2194 C CA . LEU A 1 280 ? -1.783 21.272 8.678 1.00 72.88 280 LEU A CA 1
ATOM 2195 C C . LEU A 1 280 ? -1.746 20.025 7.774 1.00 72.88 280 LEU A C 1
ATOM 2197 O O . LEU A 1 280 ? -1.874 18.910 8.262 1.00 72.88 280 LEU A O 1
ATOM 2201 N N . SER A 1 281 ? -1.516 20.211 6.473 1.00 70.00 281 SER A N 1
ATOM 2202 C CA . SER A 1 281 ? -1.365 19.145 5.480 1.00 70.00 281 SER A CA 1
ATOM 2203 C C . SER A 1 281 ? -0.154 18.229 5.680 1.00 70.00 281 SER A C 1
ATOM 2205 O O . SER A 1 281 ? -0.170 17.132 5.132 1.00 70.00 281 SER A O 1
ATOM 2207 N N . ASP A 1 282 ? 0.872 18.672 6.411 1.00 74.31 282 ASP A N 1
ATOM 2208 C CA . ASP A 1 282 ? 2.117 17.932 6.666 1.00 74.31 282 ASP A CA 1
ATOM 2209 C C . ASP A 1 282 ? 2.213 17.384 8.096 1.00 74.31 282 ASP A C 1
ATOM 2211 O O . ASP A 1 282 ? 3.147 16.647 8.419 1.00 74.31 282 ASP A O 1
ATOM 2215 N N . VAL A 1 283 ? 1.265 17.736 8.968 1.00 82.94 283 VAL A N 1
ATOM 2216 C CA . VAL A 1 283 ? 1.180 17.134 10.301 1.00 82.94 283 VAL A CA 1
ATOM 2217 C C . VAL A 1 283 ? 0.862 15.632 10.120 1.00 82.94 283 VAL A C 1
ATOM 2219 O O . VAL A 1 283 ? 0.100 15.267 9.219 1.00 82.94 283 VAL A O 1
ATOM 2222 N N . PRO A 1 284 ? 1.417 14.721 10.933 1.00 86.25 284 PRO A N 1
ATOM 2223 C CA . PRO A 1 284 ? 0.954 13.336 10.970 1.00 86.25 284 PRO A CA 1
ATOM 2224 C C . PRO A 1 284 ? -0.534 13.240 11.333 1.00 86.25 284 PRO A C 1
ATOM 2226 O O . PRO A 1 284 ? -1.054 14.074 12.073 1.00 86.25 284 PRO A O 1
ATOM 2229 N N . ILE A 1 285 ? -1.240 12.256 10.777 1.00 88.62 285 ILE A N 1
ATOM 2230 C CA . ILE A 1 285 ? -2.669 12.031 11.076 1.00 88.62 285 ILE A CA 1
ATOM 2231 C C . ILE A 1 285 ? -2.826 11.126 12.276 1.00 88.62 285 ILE A C 1
ATOM 2233 O O . ILE A 1 285 ? -3.600 11.413 13.176 1.00 88.62 285 ILE A O 1
ATOM 2237 N N . ILE A 1 286 ? -2.088 10.017 12.266 1.00 93.31 286 ILE A N 1
ATOM 2238 C CA . ILE A 1 286 ? -2.016 9.147 13.425 1.00 93.31 286 ILE A CA 1
ATOM 2239 C C . ILE A 1 286 ? -1.149 9.831 14.483 1.00 93.31 286 ILE A C 1
ATOM 2241 O O . ILE A 1 286 ? 0.011 10.169 14.219 1.00 93.31 286 ILE A O 1
ATOM 2245 N N . ASP A 1 287 ? -1.726 10.045 15.664 1.00 90.38 287 ASP A N 1
ATOM 2246 C CA . ASP A 1 287 ? -1.034 10.649 16.800 1.00 90.38 287 ASP A CA 1
ATOM 2247 C C . ASP A 1 287 ? 0.178 9.802 17.219 1.00 90.38 287 ASP A C 1
ATOM 2249 O O . ASP A 1 287 ? 0.151 8.569 17.155 1.00 90.38 287 ASP A O 1
ATOM 2253 N N . GLY A 1 288 ? 1.239 10.443 17.719 1.00 92.06 288 GLY A N 1
ATOM 2254 C CA . GLY A 1 288 ? 2.471 9.748 18.103 1.00 92.06 288 GLY A CA 1
ATOM 2255 C C . GLY A 1 288 ? 2.263 8.658 19.165 1.00 92.06 288 GLY A C 1
ATOM 2256 O O . GLY A 1 288 ? 2.860 7.585 19.081 1.00 92.06 288 GLY A O 1
ATOM 2257 N N . SER A 1 289 ? 1.383 8.876 20.149 1.00 91.75 289 SER A N 1
ATOM 2258 C CA . SER A 1 289 ? 1.045 7.864 21.168 1.00 91.75 289 SER A CA 1
ATOM 2259 C C . SER A 1 289 ? 0.344 6.643 20.573 1.00 91.75 289 SER A C 1
ATOM 2261 O O . SER A 1 289 ? 0.698 5.504 20.890 1.00 91.75 289 SER A O 1
ATOM 2263 N N . GLN A 1 290 ? -0.604 6.872 19.667 1.00 92.56 290 GLN A N 1
ATOM 2264 C CA . GLN A 1 290 ? -1.304 5.822 18.942 1.00 92.56 290 GLN A CA 1
ATOM 2265 C C . GLN A 1 290 ? -0.348 5.045 18.032 1.00 92.56 290 GLN A C 1
ATOM 2267 O O . GLN A 1 290 ? -0.389 3.817 17.987 1.00 92.56 290 GLN A O 1
ATOM 2272 N N . PHE A 1 291 ? 0.560 5.748 17.359 1.00 94.62 291 PHE A N 1
ATOM 2273 C CA . PHE A 1 291 ? 1.555 5.148 16.480 1.00 94.62 291 PHE A CA 1
ATOM 2274 C C . PHE A 1 291 ? 2.541 4.251 17.237 1.00 94.62 291 PHE A C 1
ATOM 2276 O O . PHE A 1 291 ? 2.827 3.128 16.818 1.00 94.62 291 PHE A O 1
ATOM 2283 N N . ARG A 1 292 ? 2.995 4.692 18.416 1.00 95.19 292 ARG A N 1
ATOM 2284 C CA . ARG A 1 292 ? 3.806 3.858 19.314 1.00 95.19 292 ARG A CA 1
ATOM 2285 C C . ARG A 1 292 ? 3.017 2.675 19.865 1.00 95.19 292 ARG A C 1
ATOM 2287 O O . ARG A 1 292 ? 3.567 1.581 19.933 1.00 95.19 292 ARG A O 1
ATOM 2294 N N . SER A 1 293 ? 1.739 2.851 20.202 1.00 94.75 293 SER A N 1
ATOM 2295 C CA . SER A 1 293 ? 0.877 1.735 20.617 1.00 94.75 293 SER A CA 1
ATOM 2296 C C . SER A 1 293 ? 0.751 0.682 19.516 1.00 94.75 293 SER A C 1
ATOM 2298 O O . SER A 1 293 ? 0.840 -0.507 19.803 1.00 94.75 293 SER A O 1
ATOM 2300 N N . LEU A 1 294 ? 0.639 1.088 18.248 1.00 96.31 294 LEU A N 1
ATOM 2301 C CA . LEU A 1 294 ? 0.655 0.156 17.117 1.00 96.31 294 LEU A CA 1
ATOM 2302 C C . LEU A 1 294 ? 1.979 -0.621 17.034 1.00 96.31 294 LEU A C 1
ATOM 2304 O O . LEU A 1 294 ? 1.950 -1.843 16.896 1.00 96.31 294 LEU A O 1
ATOM 2308 N N . GLN A 1 295 ? 3.130 0.043 17.197 1.00 96.88 295 GLN A N 1
ATOM 2309 C CA . GLN A 1 295 ? 4.432 -0.638 17.265 1.00 96.88 295 GLN A CA 1
ATOM 2310 C C . GLN A 1 295 ? 4.469 -1.682 18.392 1.00 96.88 295 GLN A C 1
ATOM 2312 O O . GLN A 1 295 ? 4.907 -2.810 18.176 1.00 96.88 295 GLN A O 1
ATOM 2317 N N . GLN A 1 296 ? 3.989 -1.332 19.590 1.00 96.31 296 GLN A N 1
ATOM 2318 C CA . GLN A 1 296 ? 3.957 -2.258 20.727 1.00 96.31 296 GLN A CA 1
ATOM 2319 C C . GLN A 1 296 ? 2.987 -3.428 20.491 1.00 96.31 296 GLN A C 1
ATOM 2321 O O . GLN A 1 296 ? 3.296 -4.568 20.835 1.00 96.31 296 GLN A O 1
ATOM 2326 N N . ALA A 1 297 ? 1.835 -3.180 19.864 1.00 96.62 297 ALA A N 1
ATOM 2327 C CA . ALA A 1 297 ? 0.867 -4.219 19.531 1.00 96.62 297 ALA A CA 1
ATOM 2328 C C . ALA A 1 297 ? 1.430 -5.214 18.505 1.00 96.62 297 ALA A C 1
ATOM 2330 O O . ALA A 1 297 ? 1.261 -6.424 18.663 1.00 96.62 297 ALA A O 1
ATOM 2331 N N . LEU A 1 298 ? 2.154 -4.714 17.498 1.00 98.06 298 LEU A N 1
ATOM 2332 C CA . LEU A 1 298 ? 2.894 -5.544 16.547 1.00 98.06 298 LEU A CA 1
ATOM 2333 C C . LEU A 1 298 ? 3.985 -6.349 17.254 1.00 98.06 298 LEU A C 1
ATOM 2335 O O . LEU A 1 298 ? 4.067 -7.556 17.049 1.00 98.06 298 LEU A O 1
ATOM 2339 N N . ALA A 1 299 ? 4.766 -5.727 18.141 1.00 97.81 299 ALA A N 1
ATOM 2340 C CA . ALA A 1 299 ? 5.800 -6.425 18.901 1.00 97.81 299 ALA A CA 1
ATOM 2341 C C . ALA A 1 299 ? 5.221 -7.605 19.697 1.00 97.81 299 ALA A C 1
ATOM 2343 O O . ALA A 1 299 ? 5.747 -8.712 19.632 1.00 97.81 299 ALA A O 1
ATOM 2344 N N . LEU A 1 300 ? 4.089 -7.403 20.377 1.00 96.69 300 LEU A N 1
ATOM 2345 C CA . LEU A 1 300 ? 3.393 -8.460 21.116 1.00 96.69 300 LEU A CA 1
ATOM 2346 C C . LEU A 1 300 ? 2.819 -9.555 20.208 1.00 96.69 300 LEU A C 1
ATOM 2348 O O . LEU A 1 300 ? 2.829 -10.725 20.580 1.00 96.69 300 LEU A O 1
ATOM 2352 N N . ALA A 1 301 ? 2.279 -9.198 19.044 1.00 97.44 301 ALA A N 1
ATOM 2353 C CA . ALA A 1 301 ? 1.672 -10.167 18.134 1.00 97.44 301 ALA A CA 1
ATOM 2354 C C . ALA A 1 301 ? 2.704 -11.009 17.362 1.00 97.44 301 ALA A C 1
ATOM 2356 O O . ALA A 1 301 ? 2.430 -12.156 17.002 1.00 97.44 301 ALA A O 1
ATOM 2357 N N . PHE A 1 302 ? 3.889 -10.448 17.132 1.00 97.69 302 PHE A N 1
ATOM 2358 C CA . PHE A 1 302 ? 5.029 -11.113 16.501 1.00 97.69 302 PHE A CA 1
ATOM 2359 C C . PHE A 1 302 ? 6.021 -11.707 17.511 1.00 97.69 302 PHE A C 1
ATOM 2361 O O . PHE A 1 302 ? 7.090 -12.163 17.110 1.00 97.69 302 PHE A O 1
ATOM 2368 N N . ASP A 1 303 ? 5.667 -11.712 18.801 1.00 97.00 303 ASP A N 1
ATOM 2369 C CA . ASP A 1 303 ? 6.479 -12.251 19.895 1.00 97.00 303 ASP A CA 1
ATOM 2370 C C . ASP A 1 303 ? 7.914 -11.666 19.920 1.00 97.00 303 ASP A C 1
ATOM 2372 O O . ASP A 1 303 ? 8.895 -12.362 20.186 1.00 97.00 303 ASP A O 1
ATOM 2376 N N . VAL A 1 304 ? 8.044 -10.368 19.617 1.00 97.50 304 VAL A N 1
ATOM 2377 C CA . VAL A 1 304 ? 9.322 -9.642 19.577 1.00 97.50 304 VAL A CA 1
ATOM 2378 C C . VAL A 1 304 ? 9.813 -9.366 21.005 1.00 97.50 304 VAL A C 1
ATOM 2380 O O . VAL A 1 304 ? 9.089 -8.739 21.787 1.00 97.50 304 VAL A O 1
ATOM 2383 N N . PRO A 1 305 ? 11.046 -9.776 21.362 1.00 94.94 305 PRO A N 1
ATOM 2384 C CA . PRO A 1 305 ? 11.635 -9.461 22.659 1.00 94.94 305 PRO A CA 1
ATOM 2385 C C . PRO A 1 305 ? 11.728 -7.943 22.906 1.00 94.94 305 PRO A C 1
ATOM 2387 O O . PRO A 1 305 ? 12.037 -7.200 21.971 1.00 94.94 305 PRO A O 1
ATOM 2390 N N . PRO A 1 306 ? 11.514 -7.454 24.146 1.00 92.31 306 PRO A N 1
ATOM 2391 C CA . PRO A 1 306 ? 11.539 -6.019 24.448 1.00 92.31 306 PRO A CA 1
ATOM 2392 C C . PRO A 1 306 ? 12.811 -5.282 24.001 1.00 92.31 306 PRO A C 1
ATOM 2394 O O . PRO A 1 306 ? 12.737 -4.138 23.563 1.00 92.31 306 PRO A O 1
ATOM 2397 N N . ASP A 1 307 ? 13.970 -5.930 24.100 1.00 94.19 307 ASP A N 1
ATOM 2398 C CA . ASP A 1 307 ? 15.281 -5.401 23.711 1.00 94.19 307 ASP A CA 1
ATOM 2399 C C . ASP A 1 307 ? 15.489 -5.337 22.191 1.00 94.19 307 ASP A C 1
ATOM 2401 O O . ASP A 1 307 ? 16.356 -4.603 21.728 1.00 94.19 307 ASP A O 1
ATOM 2405 N N . ARG A 1 308 ? 14.653 -6.034 21.413 1.00 95.81 308 ARG A N 1
ATOM 2406 C CA . ARG A 1 308 ? 14.728 -6.098 19.946 1.00 95.81 308 ARG A CA 1
ATOM 2407 C C . ARG A 1 308 ? 13.657 -5.294 19.223 1.00 95.81 308 ARG A C 1
ATOM 2409 O O . ARG A 1 308 ? 13.670 -5.238 17.997 1.00 95.81 308 ARG A O 1
ATOM 2416 N N . VAL A 1 309 ? 12.742 -4.645 19.950 1.00 94.38 309 VAL A N 1
ATOM 2417 C CA . VAL A 1 309 ? 11.609 -3.928 19.339 1.00 94.38 309 VAL A CA 1
ATOM 2418 C C . VAL A 1 309 ? 12.075 -2.934 18.279 1.00 94.38 309 VAL A C 1
ATOM 2420 O O . VAL A 1 309 ? 11.530 -2.955 17.190 1.00 94.38 309 VAL A O 1
ATOM 2423 N N . GLN A 1 310 ? 13.096 -2.116 18.552 1.00 90.62 310 GLN A N 1
ATOM 2424 C CA . GLN A 1 310 ? 13.557 -1.098 17.594 1.00 90.62 310 GLN A CA 1
ATOM 2425 C C . GLN A 1 310 ? 14.320 -1.678 16.390 1.00 90.62 310 GLN A C 1
ATOM 2427 O O . GLN A 1 310 ? 14.386 -1.035 15.348 1.00 90.62 310 GLN A O 1
ATOM 2432 N N . GLU A 1 311 ? 14.894 -2.877 16.522 1.00 92.88 311 GLU A N 1
ATOM 2433 C CA . GLU A 1 311 ? 15.599 -3.570 15.433 1.00 92.88 311 GLU A CA 1
ATOM 2434 C C . GLU A 1 311 ? 14.620 -4.291 14.499 1.00 92.88 311 GLU A C 1
ATOM 2436 O O . GLU A 1 311 ? 14.817 -4.347 13.285 1.00 92.88 311 GLU A O 1
ATOM 2441 N N . ASP A 1 312 ? 13.554 -4.852 15.070 1.00 97.19 312 ASP A N 1
ATOM 2442 C CA . ASP A 1 312 ? 12.572 -5.648 14.340 1.00 97.19 312 ASP A CA 1
ATOM 2443 C C . ASP A 1 312 ? 11.378 -4.808 13.853 1.00 97.19 312 ASP A C 1
ATOM 2445 O O . ASP A 1 312 ? 10.727 -5.182 12.876 1.00 97.19 312 ASP A O 1
ATOM 2449 N N . LEU A 1 313 ? 11.107 -3.666 14.493 1.00 97.56 313 LEU A N 1
ATOM 2450 C CA . LEU A 1 313 ? 10.005 -2.750 14.197 1.00 97.56 313 LEU A CA 1
ATOM 2451 C C . LEU A 1 313 ? 10.475 -1.297 14.335 1.00 97.56 313 LEU A C 1
ATOM 2453 O O . LEU A 1 313 ? 10.741 -0.828 15.440 1.00 97.56 313 LEU A O 1
ATOM 2457 N N . ALA A 1 314 ? 10.502 -0.543 13.241 1.00 96.31 314 ALA A N 1
ATOM 2458 C CA . ALA A 1 314 ? 10.972 0.845 13.251 1.00 96.31 314 ALA A CA 1
ATOM 2459 C C . ALA A 1 314 ? 9.827 1.844 13.040 1.00 96.31 314 ALA A C 1
ATOM 2461 O O . ALA A 1 314 ? 8.833 1.534 12.384 1.00 96.31 314 ALA A O 1
ATOM 2462 N N . LEU A 1 315 ? 9.989 3.059 13.569 1.00 96.94 315 LEU A N 1
ATOM 2463 C CA . LEU A 1 315 ? 9.119 4.202 13.285 1.00 96.94 315 LEU A CA 1
ATOM 2464 C C . LEU A 1 315 ? 9.898 5.254 12.492 1.00 96.94 315 LEU A C 1
ATOM 2466 O O . LEU A 1 315 ? 10.970 5.681 12.917 1.00 96.94 315 LEU A O 1
ATOM 2470 N N . ASN A 1 316 ? 9.337 5.700 11.369 1.00 96.00 316 ASN A N 1
ATOM 2471 C CA . ASN A 1 316 ? 9.855 6.760 10.505 1.00 96.00 316 ASN A CA 1
ATOM 2472 C C . ASN A 1 316 ? 11.318 6.547 10.059 1.00 96.00 316 ASN A C 1
ATOM 2474 O O . ASN A 1 316 ? 12.054 7.510 9.844 1.00 96.00 316 ASN A O 1
ATOM 2478 N N . ALA A 1 317 ? 11.755 5.290 9.933 1.00 94.06 317 ALA A N 1
ATOM 2479 C CA . ALA A 1 317 ? 13.102 4.932 9.498 1.00 94.06 317 ALA A CA 1
ATOM 2480 C C . ALA A 1 317 ? 13.129 3.534 8.854 1.00 94.06 317 ALA A C 1
ATOM 2482 O O . ALA A 1 317 ? 12.545 2.607 9.420 1.00 94.06 317 ALA A O 1
ATOM 2483 N N . PRO A 1 318 ? 13.791 3.349 7.699 1.00 94.06 318 PRO A N 1
ATOM 2484 C CA . PRO A 1 318 ? 14.359 4.391 6.837 1.00 94.06 318 PRO A CA 1
ATOM 2485 C C . PRO A 1 318 ? 13.277 5.201 6.094 1.00 94.06 318 PRO A C 1
ATOM 2487 O O . PRO A 1 318 ? 13.549 6.290 5.592 1.00 94.06 318 PRO A O 1
ATOM 2490 N N . TYR A 1 319 ? 12.032 4.714 6.063 1.00 92.25 319 TYR A N 1
ATOM 2491 C CA . TYR A 1 319 ? 10.924 5.365 5.370 1.00 92.25 319 TYR A CA 1
ATOM 2492 C C . TYR A 1 319 ? 10.107 6.250 6.309 1.00 92.25 319 TYR A C 1
ATOM 2494 O O . TYR A 1 319 ? 9.577 5.805 7.323 1.00 92.25 319 TYR A O 1
ATOM 2502 N N . LEU A 1 320 ? 9.969 7.520 5.932 1.00 92.00 320 LEU A N 1
ATOM 2503 C CA . LEU A 1 320 ? 9.190 8.497 6.692 1.00 92.00 320 LEU A CA 1
ATOM 2504 C C . LEU A 1 320 ? 7.688 8.380 6.438 1.00 92.00 320 LEU A C 1
ATOM 2506 O O . LEU A 1 320 ? 6.911 8.827 7.262 1.00 92.00 320 LEU A O 1
ATOM 2510 N N . GLY A 1 321 ? 7.252 7.832 5.308 1.00 88.31 321 GLY A N 1
ATOM 2511 C CA . GLY A 1 321 ? 5.839 7.785 4.942 1.00 88.31 321 GLY A CA 1
ATOM 2512 C C . GLY A 1 321 ? 5.574 8.249 3.513 1.00 88.31 321 GLY A C 1
ATOM 2513 O O . GLY A 1 321 ? 6.136 9.232 3.025 1.00 88.31 321 GLY A O 1
ATOM 2514 N N . ALA A 1 322 ? 4.677 7.513 2.874 1.00 87.75 322 ALA A N 1
ATOM 2515 C CA . ALA A 1 322 ? 4.316 7.562 1.472 1.00 87.75 322 ALA A CA 1
ATOM 2516 C C . ALA A 1 322 ? 3.543 8.843 1.131 1.00 87.75 322 ALA A C 1
ATOM 2518 O O . ALA A 1 322 ? 2.815 9.383 1.966 1.00 87.75 322 ALA A O 1
ATOM 2519 N N . PHE A 1 323 ? 3.655 9.317 -0.111 1.00 90.38 323 PHE A N 1
ATOM 2520 C CA . PHE A 1 323 ? 2.789 10.375 -0.633 1.00 90.38 323 PHE A CA 1
ATOM 2521 C C . PHE A 1 323 ? 1.309 9.982 -0.551 1.00 90.38 323 PHE A C 1
ATOM 2523 O O . PHE A 1 323 ? 0.499 10.808 -0.133 1.00 90.38 323 PHE A O 1
ATOM 2530 N N . GLU A 1 324 ? 0.958 8.734 -0.888 1.00 92.69 324 GLU A N 1
ATOM 2531 C CA . GLU A 1 324 ? -0.426 8.250 -0.804 1.00 92.69 324 GLU A CA 1
ATOM 2532 C C . GLU A 1 324 ? -0.973 8.406 0.620 1.00 92.69 324 GLU A C 1
ATOM 2534 O O . GLU A 1 324 ? -2.055 8.958 0.812 1.00 92.69 324 GLU A O 1
ATOM 2539 N N . CYS A 1 325 ? -0.178 8.037 1.627 1.00 91.75 325 CYS A N 1
ATOM 2540 C CA . CYS A 1 325 ? -0.530 8.230 3.031 1.00 91.75 325 CYS A CA 1
ATOM 2541 C C . CYS A 1 325 ? -0.800 9.708 3.362 1.00 91.75 325 CYS A C 1
ATOM 2543 O O . CYS A 1 325 ? -1.712 10.007 4.132 1.00 91.75 325 CYS A O 1
ATOM 2545 N N . GLN A 1 326 ? -0.043 10.646 2.784 1.00 90.56 326 GLN A N 1
ATOM 2546 C CA . GLN A 1 326 ? -0.290 12.079 2.983 1.00 90.56 326 GLN A CA 1
ATOM 2547 C C . GLN A 1 326 ? -1.573 12.546 2.292 1.00 90.56 326 GLN A C 1
ATOM 2549 O O . GLN A 1 326 ? -2.314 13.354 2.850 1.00 90.56 326 GLN A O 1
ATOM 2554 N N . ALA A 1 327 ? -1.852 12.046 1.087 1.00 91.94 327 ALA A N 1
ATOM 2555 C CA . ALA A 1 327 ? -3.082 12.354 0.363 1.00 91.94 327 ALA A CA 1
ATOM 2556 C C . ALA A 1 327 ? -4.317 11.856 1.125 1.00 91.94 327 ALA A C 1
ATOM 2558 O O . ALA A 1 327 ? -5.227 12.640 1.398 1.00 91.94 327 ALA A O 1
ATOM 2559 N N . VAL A 1 328 ? -4.288 10.599 1.568 1.00 94.94 328 VAL A N 1
ATOM 2560 C CA . VAL A 1 328 ? -5.312 10.011 2.438 1.00 94.94 328 VAL A CA 1
ATOM 2561 C C . VAL A 1 328 ? -5.433 10.789 3.744 1.00 94.94 328 VAL A C 1
ATOM 2563 O O . VAL A 1 328 ? -6.535 11.053 4.216 1.00 94.94 328 VAL A O 1
ATOM 2566 N N . GLY A 1 329 ? -4.314 11.218 4.321 1.00 93.94 329 GLY A N 1
ATOM 2567 C CA . GLY A 1 329 ? -4.343 12.026 5.526 1.00 93.94 329 GLY A CA 1
ATOM 2568 C C . GLY A 1 329 ? -5.099 13.339 5.358 1.00 93.94 329 GLY A C 1
ATOM 2569 O O . GLY A 1 329 ? -5.929 13.692 6.195 1.00 93.94 329 GLY A O 1
ATOM 2570 N N . ARG A 1 330 ? -4.881 14.046 4.247 1.00 92.88 330 ARG A N 1
ATOM 2571 C CA . ARG A 1 330 ? -5.652 15.257 3.927 1.00 92.88 330 ARG A CA 1
ATOM 2572 C C . ARG A 1 330 ? -7.150 14.970 3.808 1.00 92.88 330 ARG A C 1
ATOM 2574 O O . ARG A 1 330 ? -7.939 15.761 4.319 1.00 92.88 330 ARG A O 1
ATOM 2581 N N . LEU A 1 331 ? -7.527 13.846 3.194 1.00 95.19 331 LEU A N 1
ATOM 2582 C CA . LEU A 1 331 ? -8.922 13.405 3.122 1.00 95.19 331 LEU A CA 1
ATOM 2583 C C . LEU A 1 331 ? -9.508 13.172 4.524 1.00 95.19 331 LEU A C 1
ATOM 2585 O O . LEU A 1 331 ? -10.536 13.755 4.858 1.00 95.19 331 LEU A O 1
ATOM 2589 N N . LEU A 1 332 ? -8.833 12.396 5.376 1.00 95.88 332 LEU A N 1
ATOM 2590 C CA . LEU A 1 332 ? -9.316 12.104 6.730 1.00 95.88 332 LEU A CA 1
ATOM 2591 C C . LEU A 1 332 ? -9.486 13.376 7.575 1.00 95.88 332 LEU A C 1
ATOM 2593 O O . LEU A 1 332 ? -10.517 13.527 8.224 1.00 95.88 332 LEU A O 1
ATOM 2597 N N . ARG A 1 333 ? -8.554 14.338 7.502 1.00 92.94 333 ARG A N 1
ATOM 2598 C CA . ARG A 1 333 ? -8.707 15.645 8.181 1.00 92.94 333 ARG A CA 1
ATOM 2599 C C . ARG A 1 333 ? -9.949 16.402 7.727 1.00 92.94 333 ARG A C 1
ATOM 2601 O O . ARG A 1 333 ? -10.589 17.065 8.536 1.00 92.94 333 ARG A O 1
ATOM 2608 N N . ALA A 1 334 ? -10.278 16.344 6.437 1.00 94.00 334 ALA A N 1
ATOM 2609 C CA . ALA A 1 334 ? -11.474 16.998 5.913 1.00 94.00 334 ALA A CA 1
ATOM 2610 C C . ALA A 1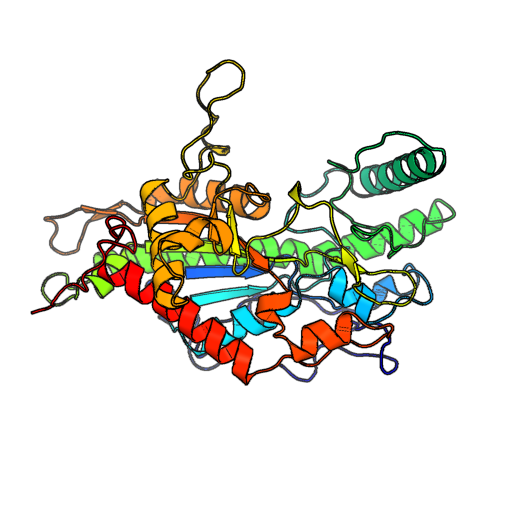 334 ? -12.767 16.339 6.434 1.00 94.00 334 ALA A C 1
ATOM 2612 O O . ALA A 1 334 ? -13.791 17.012 6.565 1.00 94.00 334 ALA A O 1
ATOM 2613 N N . LEU A 1 335 ? -12.711 15.047 6.773 1.00 95.19 335 LEU A N 1
ATOM 2614 C CA . LEU A 1 335 ? -13.823 14.281 7.339 1.00 95.19 335 LEU A CA 1
ATOM 2615 C C . LEU A 1 335 ? -13.945 14.433 8.866 1.00 95.19 335 LEU A C 1
ATOM 2617 O O . LEU A 1 335 ? -15.057 14.404 9.389 1.00 95.19 335 LEU A O 1
ATOM 2621 N N . GLU A 1 336 ? -12.844 14.653 9.593 1.00 92.00 336 GLU A N 1
ATOM 2622 C CA . GLU A 1 336 ? -12.804 14.743 11.066 1.00 92.00 336 GLU A CA 1
ATOM 2623 C C . GLU A 1 336 ? -13.903 15.609 11.718 1.00 92.00 336 GLU A C 1
ATOM 2625 O O . GLU A 1 336 ? -14.468 15.160 12.722 1.00 92.00 336 GLU A O 1
ATOM 2630 N N . PRO A 1 337 ? -14.280 16.797 11.191 1.00 93.62 337 PRO A N 1
ATOM 2631 C CA . PRO A 1 337 ? -15.378 17.582 11.757 1.00 93.62 337 PRO A CA 1
ATOM 2632 C C . PRO A 1 337 ? -16.717 16.831 11.793 1.00 93.62 337 PRO A C 1
ATOM 2634 O O . PRO A 1 337 ? -17.497 17.011 12.728 1.00 93.62 337 PRO A O 1
ATOM 2637 N N . GLN A 1 338 ? -16.969 15.967 10.806 1.00 94.56 338 GLN A N 1
ATOM 2638 C CA . GLN A 1 338 ? -18.170 15.129 10.708 1.00 94.56 338 GLN A CA 1
ATOM 2639 C C . GLN A 1 338 ? -18.093 13.904 11.633 1.00 94.56 338 GLN A C 1
ATOM 2641 O O . GLN A 1 338 ? -19.115 13.332 12.000 1.00 94.56 338 GLN A O 1
ATOM 2646 N N . GLY A 1 339 ? -16.884 13.530 12.062 1.00 94.69 339 GLY A N 1
ATOM 2647 C CA . GLY A 1 339 ? -16.623 12.403 12.957 1.00 94.69 339 GLY A CA 1
ATOM 2648 C C . GLY A 1 339 ? -16.976 12.658 14.420 1.00 94.69 339 GLY A C 1
ATOM 2649 O O . GLY A 1 339 ? -16.733 11.786 15.253 1.00 94.69 339 GLY A O 1
ATOM 2650 N N . ILE A 1 340 ? -17.510 13.835 14.767 1.00 95.81 340 ILE A N 1
ATOM 2651 C CA . ILE A 1 340 ? -18.037 14.144 16.102 1.00 95.81 340 ILE A CA 1
ATOM 2652 C C . ILE A 1 340 ? -19.522 13.773 16.132 1.00 95.81 340 ILE A C 1
ATOM 2654 O O . ILE A 1 340 ? -20.391 14.546 15.737 1.00 95.81 340 ILE A O 1
ATOM 2658 N N . VAL A 1 341 ? -19.810 12.580 16.639 1.00 94.38 341 VAL A N 1
ATOM 2659 C CA . VAL A 1 341 ? -21.144 11.985 16.649 1.00 94.38 341 VAL A CA 1
ATOM 2660 C C . VAL A 1 341 ? -21.800 12.201 18.005 1.00 94.38 341 VAL A C 1
ATOM 2662 O O . VAL A 1 341 ? -21.262 11.825 19.049 1.00 94.38 341 VAL A O 1
ATOM 2665 N N . ARG A 1 342 ? -23.004 12.776 18.007 1.00 93.19 342 ARG A N 1
ATOM 2666 C CA . ARG A 1 342 ? -23.858 12.790 19.197 1.00 93.19 342 ARG A CA 1
ATOM 2667 C C . ARG A 1 342 ? -24.490 11.412 19.352 1.00 93.19 342 ARG A C 1
ATOM 2669 O O . ARG A 1 342 ? -25.246 10.995 18.483 1.00 93.19 342 ARG A O 1
ATOM 2676 N N . HIS A 1 343 ? -24.180 10.707 20.432 1.00 91.88 343 HIS A N 1
ATOM 2677 C CA . HIS A 1 343 ? -24.709 9.368 20.693 1.00 91.88 343 HIS A CA 1
ATOM 2678 C C . HIS A 1 343 ? -26.236 9.395 20.893 1.00 91.88 343 HIS A C 1
ATOM 2680 O O . HIS A 1 343 ? -26.768 10.393 21.391 1.00 91.88 343 HIS A O 1
ATOM 2686 N N . ARG A 1 344 ? -26.949 8.305 20.561 1.00 90.19 344 ARG A N 1
ATOM 2687 C CA . ARG A 1 344 ? -28.422 8.220 20.663 1.00 90.19 344 ARG A CA 1
ATOM 2688 C C . ARG A 1 344 ? -28.987 8.547 22.047 1.00 90.19 344 ARG A C 1
ATOM 2690 O O . ARG A 1 344 ? -30.077 9.104 22.134 1.00 90.19 344 ARG A O 1
ATOM 2697 N N . SER A 1 345 ? -28.230 8.294 23.121 1.00 82.94 345 SER A N 1
ATOM 2698 C CA . SER A 1 345 ? -28.626 8.676 24.490 1.00 82.94 345 SER A CA 1
ATOM 2699 C C . SER A 1 345 ? -28.667 10.191 24.720 1.00 82.94 345 SER A C 1
ATOM 2701 O O . SER A 1 345 ? -29.131 10.634 25.760 1.00 82.94 345 SER A O 1
ATOM 2703 N N . GLN A 1 346 ? -28.176 11.000 23.774 1.00 78.44 346 GLN A N 1
ATOM 2704 C CA . GLN A 1 346 ? -28.106 12.467 23.815 1.00 78.44 346 GLN A CA 1
ATOM 2705 C C . GLN A 1 346 ? -27.213 13.067 24.915 1.00 78.44 346 GLN A C 1
ATOM 2707 O O . GLN A 1 346 ? -27.034 14.288 24.925 1.00 78.44 346 GLN A O 1
ATOM 2712 N N . GLU A 1 347 ? -26.624 12.238 25.778 1.00 77.62 347 GLU A N 1
ATOM 2713 C CA . GLU A 1 347 ? -25.787 12.640 26.917 1.00 77.62 347 GLU A CA 1
ATOM 2714 C C . GLU A 1 347 ? -24.295 12.752 26.581 1.00 77.62 347 GLU A C 1
ATOM 2716 O O . GLU A 1 347 ? -23.535 13.368 27.328 1.00 77.62 347 GLU A O 1
ATOM 2721 N N . ARG A 1 348 ? -23.848 12.137 25.479 1.00 82.69 348 ARG A N 1
ATOM 2722 C CA . ARG A 1 348 ? -22.427 12.049 25.121 1.00 82.69 348 ARG A CA 1
ATOM 2723 C C . ARG A 1 348 ? -22.205 12.366 23.649 1.00 82.69 348 ARG A C 1
ATOM 2725 O O . ARG A 1 348 ? -22.964 11.927 22.786 1.00 82.69 348 ARG A O 1
ATOM 2732 N N . SER A 1 349 ? -21.115 13.074 23.380 1.00 90.12 349 SER A N 1
ATOM 2733 C CA . SER A 1 349 ? -20.524 13.148 22.047 1.00 90.12 349 SER A CA 1
ATOM 2734 C C . SER A 1 349 ? -19.299 12.252 22.016 1.00 90.12 349 SER A C 1
ATOM 2736 O O . SER A 1 349 ? -18.445 12.314 22.901 1.00 90.12 349 SER A O 1
ATOM 2738 N N . VAL A 1 350 ? -19.222 11.415 20.995 1.00 90.38 350 VAL A N 1
ATOM 2739 C CA . VAL A 1 350 ? -18.113 10.501 20.739 1.00 90.38 350 VAL A CA 1
ATOM 2740 C C . VAL A 1 350 ? -17.469 10.881 19.416 1.00 90.38 350 VAL A C 1
ATOM 2742 O O . VAL A 1 350 ? -18.122 11.402 18.519 1.00 90.38 350 VAL A O 1
ATOM 2745 N N . ARG A 1 351 ? -16.159 10.677 19.314 1.00 92.81 351 ARG A N 1
ATOM 2746 C CA . ARG A 1 351 ? -15.379 11.060 18.137 1.00 92.81 351 ARG A CA 1
ATOM 2747 C C . ARG A 1 351 ? -14.775 9.827 17.470 1.00 92.81 351 ARG A C 1
ATOM 2749 O O . ARG A 1 351 ? -14.188 9.006 18.187 1.00 92.81 351 ARG A O 1
ATOM 2756 N N . ILE A 1 352 ? -14.887 9.748 16.141 1.00 94.94 352 ILE A N 1
ATOM 2757 C CA . ILE A 1 352 ? -14.076 8.865 15.292 1.00 94.94 352 ILE A CA 1
ATOM 2758 C C . ILE A 1 352 ? -12.646 9.386 15.269 1.00 94.94 352 ILE A C 1
ATOM 2760 O O . ILE A 1 352 ? -12.397 10.570 15.061 1.00 94.94 352 ILE A O 1
ATOM 2764 N N . ARG A 1 353 ? -11.705 8.484 15.490 1.00 92.94 353 ARG A N 1
ATOM 2765 C CA . ARG A 1 353 ? -10.280 8.759 15.548 1.00 92.94 353 ARG A CA 1
ATOM 2766 C C . ARG A 1 353 ? -9.639 8.138 14.331 1.00 92.94 353 ARG A C 1
ATOM 2768 O O . ARG A 1 353 ? -9.727 6.928 14.119 1.00 92.94 353 ARG A O 1
ATOM 2775 N N . THR A 1 354 ? -9.034 8.999 13.546 1.00 95.56 354 THR A N 1
ATOM 2776 C CA . THR A 1 354 ? -8.467 8.697 12.246 1.00 95.56 354 THR A CA 1
ATOM 2777 C C . THR A 1 354 ? -6.961 8.534 12.362 1.00 95.56 354 THR A C 1
ATOM 2779 O O . THR A 1 354 ? -6.304 9.219 13.136 1.00 95.56 354 THR A O 1
ATOM 2782 N N . GLY A 1 355 ? -6.402 7.609 11.592 1.00 95.69 355 GLY A N 1
ATOM 2783 C CA . GLY A 1 355 ? -4.962 7.423 11.473 1.00 95.69 355 GLY A CA 1
ATOM 2784 C C . GLY A 1 355 ? -4.609 7.092 10.033 1.00 95.69 355 GLY A C 1
ATOM 2785 O O . GLY A 1 355 ? -5.265 6.247 9.438 1.00 95.69 355 GLY A O 1
ATOM 2786 N N . ALA A 1 356 ? -3.583 7.734 9.479 1.00 97.06 356 ALA A N 1
ATOM 2787 C CA . ALA A 1 356 ? -3.000 7.350 8.196 1.00 97.06 356 ALA A CA 1
ATOM 2788 C C . ALA A 1 356 ? -1.490 7.182 8.352 1.00 97.06 356 ALA A C 1
ATOM 2790 O O . ALA A 1 356 ? -0.834 8.059 8.925 1.00 97.06 356 ALA A O 1
ATOM 2791 N N . TYR A 1 357 ? -0.957 6.060 7.872 1.00 97.62 357 TYR A N 1
ATOM 2792 C CA . TYR A 1 357 ? 0.476 5.761 7.902 1.00 97.62 357 TYR A CA 1
ATOM 2793 C C . TYR A 1 357 ? 0.862 4.749 6.812 1.00 97.62 357 TYR A C 1
ATOM 2795 O O . TYR A 1 357 ? 0.036 3.994 6.303 1.00 97.62 357 TYR A O 1
ATOM 2803 N N . GLN A 1 358 ? 2.142 4.730 6.456 1.00 97.94 358 GLN A N 1
ATOM 2804 C CA . GLN A 1 358 ? 2.768 3.699 5.635 1.00 97.94 358 GLN A CA 1
ATOM 2805 C C . GLN A 1 358 ? 3.228 2.538 6.513 1.00 97.94 358 GLN A C 1
ATOM 2807 O O . GLN A 1 358 ? 3.754 2.763 7.601 1.00 97.94 358 GLN A O 1
ATOM 2812 N N . ALA A 1 359 ? 3.110 1.317 6.009 1.00 98.31 359 ALA A N 1
ATOM 2813 C CA . ALA A 1 359 ? 3.802 0.154 6.534 1.00 98.31 359 ALA A CA 1
ATOM 2814 C C . ALA A 1 359 ? 4.643 -0.478 5.430 1.00 98.31 359 ALA A C 1
ATOM 2816 O O . ALA A 1 359 ? 4.105 -1.018 4.468 1.00 98.31 359 ALA A O 1
ATOM 2817 N N . GLU A 1 360 ? 5.955 -0.390 5.591 1.00 98.25 360 GLU A N 1
ATOM 2818 C CA . GLU A 1 360 ? 6.944 -0.968 4.695 1.00 98.25 360 GLU A CA 1
ATOM 2819 C C . GLU A 1 360 ? 7.470 -2.267 5.309 1.00 98.25 360 GLU A C 1
ATOM 2821 O O . GLU A 1 360 ? 8.274 -2.247 6.247 1.00 98.25 360 GLU A O 1
ATOM 2826 N N . PHE A 1 361 ? 6.962 -3.399 4.832 1.00 98.56 361 PHE A N 1
ATOM 2827 C CA . PHE A 1 361 ? 7.377 -4.713 5.307 1.00 98.56 361 PHE A CA 1
ATOM 2828 C C . PHE A 1 361 ? 8.686 -5.148 4.652 1.00 98.56 361 PHE A C 1
ATOM 2830 O O . PHE A 1 361 ? 8.911 -4.917 3.463 1.00 98.56 361 PHE A O 1
ATOM 2837 N N . LEU A 1 362 ? 9.526 -5.851 5.414 1.00 98.25 362 LEU A N 1
ATOM 2838 C CA . LEU A 1 362 ? 10.657 -6.557 4.825 1.00 98.25 362 LEU A CA 1
ATOM 2839 C C . LEU A 1 362 ? 10.119 -7.708 3.965 1.00 98.25 362 LEU A C 1
ATOM 2841 O O . LEU A 1 362 ? 9.513 -8.649 4.489 1.00 98.25 362 LEU A O 1
ATOM 2845 N N . ARG A 1 363 ? 10.337 -7.647 2.649 1.00 97.81 363 ARG A N 1
ATOM 2846 C CA . ARG A 1 363 ? 9.836 -8.652 1.698 1.00 97.81 363 ARG A CA 1
ATOM 2847 C C . ARG A 1 363 ? 10.357 -10.049 2.030 1.00 97.81 363 ARG A C 1
ATOM 2849 O O . ARG A 1 363 ? 9.598 -11.004 1.926 1.00 97.81 363 ARG A O 1
ATOM 2856 N N . GLU A 1 364 ? 11.592 -10.176 2.504 1.00 97.62 364 GLU A N 1
ATOM 2857 C CA . GLU A 1 364 ? 12.189 -11.433 2.969 1.00 97.62 364 GLU A CA 1
ATOM 2858 C C . GLU A 1 364 ? 11.334 -12.092 4.064 1.00 97.62 364 GLU A C 1
ATOM 2860 O O . GLU A 1 364 ? 11.092 -13.300 4.047 1.00 97.62 364 GLU A O 1
ATOM 2865 N N . THR A 1 365 ? 10.807 -11.286 4.990 1.00 97.75 365 THR A N 1
ATOM 2866 C CA . THR A 1 365 ? 9.904 -11.765 6.042 1.00 97.75 365 THR A CA 1
ATOM 2867 C C . THR A 1 365 ? 8.551 -12.169 5.479 1.00 97.75 365 THR A C 1
ATOM 2869 O O . THR A 1 365 ? 7.988 -13.156 5.944 1.00 97.75 365 THR A O 1
ATOM 2872 N N . LEU A 1 366 ? 8.026 -11.462 4.476 1.00 98.06 366 LEU A N 1
ATOM 2873 C CA . LEU A 1 366 ? 6.751 -11.823 3.851 1.00 98.06 366 LEU A CA 1
ATOM 2874 C C . LEU A 1 366 ? 6.843 -13.081 2.979 1.00 98.06 366 LEU A C 1
ATOM 2876 O O . LEU A 1 366 ? 5.906 -13.873 2.947 1.00 98.06 366 LEU A O 1
ATOM 2880 N N . LEU A 1 367 ? 7.962 -13.267 2.279 1.00 97.75 367 LEU A N 1
ATOM 2881 C CA . LEU A 1 367 ? 8.205 -14.422 1.418 1.00 97.75 367 LEU A CA 1
ATOM 2882 C C . LEU A 1 367 ? 8.512 -15.688 2.218 1.00 97.75 367 LEU A C 1
ATOM 2884 O O . LEU A 1 367 ? 8.154 -16.778 1.777 1.00 97.75 367 LEU A O 1
ATOM 2888 N N . GLY A 1 368 ? 9.171 -15.546 3.370 1.00 97.50 368 GLY A N 1
ATOM 2889 C CA . GLY A 1 368 ? 9.725 -16.671 4.115 1.00 97.50 368 GLY A CA 1
ATOM 2890 C C . GLY A 1 368 ? 11.092 -17.103 3.576 1.00 97.50 368 GLY A C 1
ATOM 2891 O O . GLY A 1 368 ? 11.552 -16.657 2.520 1.00 97.50 368 GLY A O 1
ATOM 2892 N N . GLU A 1 369 ? 11.770 -17.966 4.330 1.00 96.38 369 GLU A N 1
ATOM 2893 C CA . GLU A 1 369 ? 13.173 -18.329 4.089 1.00 96.38 369 GLU A CA 1
ATOM 2894 C C . GLU A 1 369 ? 13.389 -19.016 2.732 1.00 96.38 369 GLU A C 1
ATOM 2896 O O . GLU A 1 369 ? 14.290 -18.635 1.985 1.00 96.38 369 GLU A O 1
ATOM 2901 N N . GLU A 1 370 ? 12.537 -19.982 2.380 1.00 97.12 370 GLU A N 1
ATOM 2902 C CA . GLU A 1 370 ? 12.665 -20.758 1.140 1.00 97.12 370 GLU A CA 1
ATOM 2903 C C . GLU A 1 370 ? 12.498 -19.881 -0.108 1.00 97.12 370 GLU A C 1
ATOM 2905 O O . GLU A 1 370 ? 13.367 -19.865 -0.984 1.00 97.12 370 GLU A O 1
ATOM 2910 N N . ASN A 1 371 ? 11.424 -19.091 -0.165 1.00 97.88 371 ASN A N 1
ATOM 2911 C CA . ASN A 1 371 ? 11.161 -18.195 -1.290 1.00 97.88 371 ASN A CA 1
ATOM 2912 C C . ASN A 1 371 ? 12.199 -17.070 -1.381 1.00 97.88 371 ASN A C 1
ATOM 2914 O O . ASN A 1 371 ? 12.595 -16.695 -2.484 1.00 97.88 371 ASN A O 1
ATOM 2918 N N . THR A 1 372 ? 12.701 -16.578 -0.243 1.00 97.81 372 THR A N 1
ATOM 2919 C CA . THR A 1 372 ? 13.821 -15.626 -0.217 1.00 97.81 372 THR A CA 1
ATOM 2920 C C . THR A 1 372 ? 15.087 -16.251 -0.806 1.00 97.81 372 THR A C 1
ATOM 2922 O O . THR A 1 372 ? 15.753 -15.640 -1.643 1.00 97.81 372 THR A O 1
ATOM 2925 N N . ALA A 1 373 ? 15.417 -17.488 -0.424 1.00 97.44 373 ALA A N 1
ATOM 2926 C CA . ALA A 1 373 ? 16.558 -18.210 -0.982 1.00 97.44 373 ALA A CA 1
ATOM 2927 C C . ALA A 1 373 ? 16.393 -18.489 -2.487 1.00 97.44 373 ALA A C 1
ATOM 2929 O O . ALA A 1 373 ? 17.383 -18.495 -3.220 1.00 97.44 373 ALA A O 1
ATOM 2930 N N . HIS A 1 374 ? 15.159 -18.691 -2.962 1.00 97.56 374 HIS A N 1
ATOM 2931 C CA . HIS A 1 374 ? 14.858 -18.854 -4.385 1.00 97.56 374 HIS A CA 1
ATOM 2932 C C . HIS A 1 374 ? 15.177 -17.598 -5.196 1.00 97.56 374 HIS A C 1
ATOM 2934 O O . HIS A 1 374 ? 15.946 -17.678 -6.157 1.00 97.56 374 HIS A O 1
ATOM 2940 N N . ILE A 1 375 ? 14.651 -16.438 -4.788 1.00 96.88 375 ILE A N 1
ATOM 2941 C CA . ILE A 1 375 ? 14.856 -15.179 -5.525 1.00 96.88 375 ILE A CA 1
ATOM 2942 C C . ILE A 1 375 ? 16.283 -14.632 -5.404 1.00 96.88 375 ILE A C 1
ATOM 2944 O O . ILE A 1 375 ? 16.729 -13.885 -6.272 1.00 96.88 375 ILE A O 1
ATOM 2948 N N . ARG A 1 376 ? 17.034 -15.045 -4.373 1.00 96.88 376 ARG A N 1
ATOM 2949 C CA . ARG A 1 376 ? 18.460 -14.716 -4.208 1.00 96.88 376 ARG A CA 1
ATOM 2950 C C . ARG A 1 376 ? 19.394 -15.438 -5.182 1.00 96.88 376 ARG A C 1
ATOM 2952 O O . ARG A 1 376 ? 20.559 -15.073 -5.273 1.00 96.88 376 ARG A O 1
ATOM 2959 N N . ARG A 1 377 ? 18.931 -16.461 -5.904 1.00 96.81 377 ARG A N 1
ATOM 2960 C CA . ARG A 1 377 ? 19.715 -17.138 -6.955 1.00 96.81 377 ARG A CA 1
ATOM 2961 C C . ARG A 1 377 ? 19.359 -16.573 -8.323 1.00 96.81 377 ARG A C 1
ATOM 2963 O O . ARG A 1 377 ? 18.283 -16.021 -8.474 1.00 96.81 377 ARG A O 1
ATOM 2970 N N . ALA A 1 378 ? 20.208 -16.748 -9.332 1.00 96.19 378 ALA A N 1
ATOM 2971 C CA . ALA A 1 378 ? 19.853 -16.389 -10.709 1.00 96.19 378 ALA A CA 1
ATOM 2972 C C . ALA A 1 378 ? 18.586 -17.133 -11.177 1.00 96.19 378 ALA A C 1
ATOM 2974 O O . ALA A 1 378 ? 18.367 -18.288 -10.799 1.00 96.19 378 ALA A O 1
ATOM 2975 N N . GLY A 1 379 ? 17.754 -16.475 -11.985 1.00 95.75 379 GLY A N 1
ATOM 2976 C CA . GLY A 1 379 ? 16.491 -17.034 -12.470 1.00 95.75 379 GLY A CA 1
ATOM 2977 C C . GLY A 1 379 ? 15.540 -15.975 -13.022 1.00 95.75 379 GLY A C 1
ATOM 2978 O O . GLY A 1 379 ? 15.730 -14.783 -12.801 1.00 95.75 379 GLY A O 1
ATOM 2979 N N . ALA A 1 380 ? 14.511 -16.426 -13.739 1.00 95.88 380 ALA A N 1
ATOM 2980 C CA . ALA A 1 380 ? 13.553 -15.557 -14.427 1.00 95.88 380 ALA A CA 1
ATOM 2981 C C . ALA A 1 380 ? 12.147 -15.575 -13.807 1.00 95.88 380 ALA A C 1
ATOM 2983 O O . ALA A 1 380 ? 11.381 -14.647 -14.023 1.00 95.88 380 ALA A O 1
ATOM 2984 N N . ASP A 1 381 ? 11.814 -16.607 -13.036 1.00 95.88 381 ASP A N 1
ATOM 2985 C CA . ASP A 1 381 ? 10.500 -16.846 -12.436 1.00 95.88 381 ASP A CA 1
ATOM 2986 C C . ASP A 1 381 ? 10.346 -16.184 -11.058 1.00 95.88 381 ASP A C 1
ATOM 2988 O O . ASP A 1 381 ? 11.337 -15.900 -10.374 1.00 95.88 381 ASP A O 1
ATOM 2992 N N . TRP A 1 382 ? 9.102 -15.997 -10.615 1.00 95.19 382 TRP A N 1
ATOM 2993 C CA . TRP A 1 382 ? 8.780 -15.602 -9.243 1.00 95.19 382 TRP A CA 1
ATOM 2994 C C . TRP A 1 382 ? 8.189 -16.786 -8.464 1.00 95.19 382 TRP A C 1
ATOM 2996 O O . TRP A 1 382 ? 7.352 -17.515 -9.003 1.00 95.19 382 TRP A O 1
ATOM 3006 N N . PRO A 1 383 ? 8.584 -17.015 -7.197 1.00 95.44 383 PRO A N 1
ATOM 3007 C CA . PRO A 1 383 ? 8.071 -18.153 -6.453 1.00 95.44 383 PRO A CA 1
ATOM 3008 C C . PRO A 1 383 ? 6.578 -17.969 -6.134 1.00 95.44 383 PRO A C 1
ATOM 3010 O O . PRO A 1 383 ? 6.123 -16.846 -5.885 1.00 95.44 383 PRO A O 1
ATOM 3013 N N . PRO A 1 384 ? 5.793 -19.059 -6.081 1.00 93.44 384 PRO A N 1
ATOM 3014 C CA . PRO A 1 384 ? 4.414 -18.976 -5.625 1.00 93.44 384 PRO A CA 1
ATOM 3015 C C . PRO A 1 384 ? 4.359 -18.508 -4.165 1.00 93.44 384 PRO A C 1
ATOM 3017 O O . PRO A 1 384 ? 5.242 -18.803 -3.357 1.00 93.44 384 PRO A O 1
ATOM 3020 N N . SER A 1 385 ? 3.289 -17.800 -3.799 1.00 93.00 385 SER A N 1
ATOM 3021 C CA . SER A 1 385 ? 3.075 -17.397 -2.407 1.00 93.00 385 SER A CA 1
ATOM 3022 C C . SER A 1 385 ? 2.934 -18.623 -1.502 1.00 93.00 385 SER A C 1
ATOM 3024 O O . SER A 1 385 ? 2.077 -19.475 -1.746 1.00 93.00 385 SER A O 1
ATOM 3026 N N . ASP A 1 386 ? 3.706 -18.675 -0.415 1.00 96.62 386 ASP A N 1
ATOM 3027 C CA . ASP A 1 386 ? 3.480 -19.642 0.659 1.00 96.62 386 ASP A CA 1
ATOM 3028 C C . ASP A 1 386 ? 2.207 -19.251 1.421 1.00 96.62 386 ASP A C 1
ATOM 3030 O O . ASP A 1 386 ? 2.186 -18.344 2.254 1.00 96.62 386 ASP A O 1
ATOM 3034 N N . THR A 1 387 ? 1.106 -19.934 1.113 1.00 95.88 387 THR A N 1
ATOM 3035 C CA . THR A 1 387 ? -0.202 -19.629 1.697 1.00 95.88 387 THR A CA 1
ATOM 3036 C C . THR A 1 387 ? -0.256 -19.874 3.200 1.00 95.88 387 THR A C 1
ATOM 3038 O O . THR A 1 387 ? -1.036 -19.212 3.885 1.00 95.88 387 THR A O 1
ATOM 3041 N N . THR A 1 388 ? 0.533 -20.821 3.714 1.00 97.69 388 THR A N 1
ATOM 3042 C CA . THR A 1 388 ? 0.561 -21.145 5.145 1.00 97.69 388 THR A CA 1
ATOM 3043 C C . THR A 1 388 ? 1.260 -20.026 5.898 1.00 97.69 388 THR A C 1
ATOM 3045 O O . THR A 1 388 ? 0.687 -19.472 6.837 1.00 97.69 388 THR A O 1
ATOM 3048 N N . HIS A 1 389 ? 2.443 -19.634 5.425 1.00 98.00 389 HIS A N 1
ATOM 3049 C CA . HIS A 1 389 ? 3.213 -18.527 5.987 1.00 98.00 389 HIS A CA 1
ATOM 3050 C C . HIS A 1 389 ? 2.446 -17.200 5.925 1.00 98.00 389 HIS A C 1
ATOM 3052 O O . HIS A 1 389 ? 2.277 -16.526 6.939 1.00 98.00 389 HIS A O 1
ATOM 3058 N N . ILE A 1 390 ? 1.863 -16.866 4.769 1.00 98.12 390 ILE A N 1
ATOM 3059 C CA . ILE A 1 390 ? 1.039 -15.658 4.608 1.00 98.12 390 ILE A CA 1
ATOM 3060 C C . ILE A 1 390 ? -0.182 -15.665 5.543 1.00 98.12 390 ILE A C 1
ATOM 3062 O O . ILE A 1 390 ? -0.567 -14.617 6.066 1.00 98.12 390 ILE A O 1
ATOM 3066 N N . THR A 1 391 ? -0.789 -16.830 5.791 1.00 98.56 391 THR A N 1
ATOM 3067 C CA . THR A 1 391 ? -1.902 -16.944 6.746 1.00 98.56 391 THR A CA 1
ATOM 3068 C C . THR A 1 391 ? -1.440 -16.707 8.184 1.00 98.56 391 THR A C 1
ATOM 3070 O O . THR A 1 391 ? -2.126 -15.990 8.910 1.00 98.56 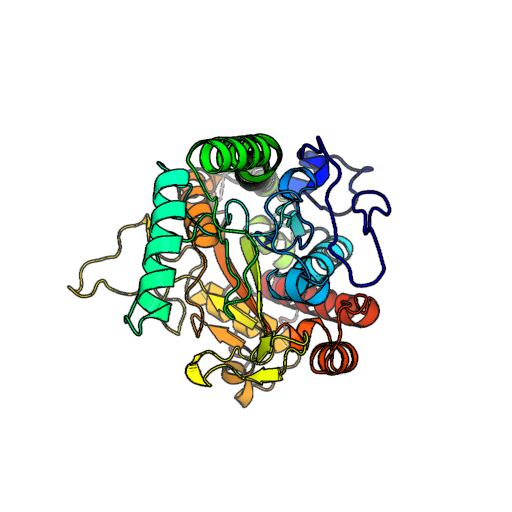391 THR A O 1
ATOM 3073 N N . ASP A 1 392 ? -0.282 -17.238 8.595 1.00 98.56 392 ASP A N 1
ATOM 3074 C CA . ASP A 1 392 ? 0.291 -16.958 9.922 1.00 98.56 392 ASP A CA 1
ATOM 3075 C C . ASP A 1 392 ? 0.549 -15.456 10.113 1.00 98.56 392 ASP A C 1
ATOM 3077 O O . ASP A 1 392 ? 0.093 -14.864 11.094 1.00 98.56 392 ASP A O 1
ATOM 3081 N N . LEU A 1 393 ? 1.182 -14.808 9.129 1.00 98.62 393 LEU A N 1
ATOM 3082 C CA . LEU A 1 393 ? 1.428 -13.364 9.151 1.00 98.62 393 LEU A CA 1
ATOM 3083 C C . LEU A 1 393 ? 0.125 -12.558 9.261 1.00 98.62 393 LEU A C 1
ATOM 3085 O O . LEU A 1 393 ? 0.023 -11.665 10.103 1.00 98.62 393 LEU A O 1
ATOM 3089 N N . ALA A 1 394 ? -0.894 -12.894 8.468 1.00 98.75 394 ALA A N 1
ATOM 3090 C CA . ALA A 1 394 ? -2.199 -12.235 8.519 1.00 98.75 394 ALA A CA 1
ATOM 3091 C C . ALA A 1 394 ? -2.891 -12.397 9.887 1.00 98.75 394 ALA A C 1
ATOM 3093 O O . ALA A 1 394 ? -3.492 -11.449 10.401 1.00 98.75 394 ALA A O 1
ATOM 3094 N N . LEU A 1 395 ? -2.780 -13.571 10.519 1.00 98.75 395 LEU A N 1
ATOM 3095 C CA . LEU A 1 395 ? -3.310 -13.812 11.864 1.00 98.75 395 LEU A CA 1
ATOM 3096 C C . LEU A 1 395 ? -2.551 -13.017 12.934 1.00 98.75 395 LEU A C 1
ATOM 3098 O O . LEU A 1 395 ? -3.173 -12.493 13.860 1.00 98.75 395 LEU A O 1
ATOM 3102 N N . ARG A 1 396 ? -1.228 -12.861 12.804 1.00 98.69 396 ARG A N 1
ATOM 3103 C CA . ARG A 1 396 ? -0.432 -11.997 13.693 1.00 98.69 396 ARG A CA 1
ATOM 3104 C C . ARG A 1 396 ? -0.810 -10.528 13.538 1.00 98.69 396 ARG A C 1
ATOM 3106 O O . ARG A 1 396 ? -1.005 -9.841 14.537 1.00 98.69 396 ARG A O 1
ATOM 3113 N N . LEU A 1 397 ? -0.993 -10.049 12.312 1.00 98.62 397 LEU A N 1
ATOM 3114 C CA . LEU A 1 397 ? -1.453 -8.681 12.057 1.00 98.62 397 LEU A CA 1
ATOM 3115 C C . LEU A 1 397 ? -2.862 -8.436 12.620 1.00 98.62 397 LEU A C 1
ATOM 3117 O O . LEU A 1 397 ? -3.092 -7.436 13.299 1.00 98.62 397 LEU A O 1
ATOM 3121 N N . THR A 1 398 ? -3.768 -9.401 12.451 1.00 98.50 398 THR A N 1
ATOM 3122 C CA . THR A 1 398 ? -5.099 -9.391 13.084 1.00 98.50 398 THR A CA 1
ATOM 3123 C C . THR A 1 398 ? -4.985 -9.322 14.607 1.00 98.50 398 THR A C 1
ATOM 3125 O O . THR A 1 398 ? -5.626 -8.489 15.246 1.00 98.50 398 THR A O 1
ATOM 3128 N N . ARG A 1 399 ? -4.101 -10.131 15.205 1.00 98.19 399 ARG A N 1
ATOM 3129 C CA . ARG A 1 399 ? -3.844 -10.125 16.650 1.00 98.19 399 ARG A CA 1
ATOM 3130 C C . ARG A 1 399 ? -3.304 -8.779 17.141 1.00 98.19 399 ARG A C 1
ATOM 3132 O O . ARG A 1 399 ? -3.690 -8.352 18.227 1.00 98.19 399 ARG A O 1
ATOM 3139 N N . ALA A 1 400 ? -2.441 -8.106 16.379 1.00 97.62 400 ALA A N 1
ATOM 3140 C CA . ALA A 1 400 ? -1.961 -6.768 16.729 1.00 97.62 400 ALA A CA 1
ATOM 3141 C C . ALA A 1 400 ? -3.129 -5.771 16.810 1.00 97.62 400 ALA A C 1
ATOM 3143 O O . ALA A 1 400 ? -3.262 -5.039 17.792 1.00 97.62 400 ALA A O 1
ATOM 3144 N N . TYR A 1 401 ? -4.037 -5.807 15.836 1.00 97.06 401 TYR A N 1
ATOM 3145 C CA . TYR A 1 401 ? -5.240 -4.977 15.855 1.00 97.06 401 TYR A CA 1
ATOM 3146 C C . TYR A 1 401 ? -6.215 -5.352 16.973 1.00 97.06 401 TYR A C 1
ATOM 3148 O O . TYR A 1 401 ? -6.765 -4.465 17.621 1.00 97.06 401 TYR A O 1
ATOM 3156 N N . ASP A 1 402 ? -6.373 -6.634 17.297 1.00 96.31 402 ASP A N 1
ATOM 3157 C CA . ASP A 1 402 ? -7.159 -7.063 18.459 1.00 96.31 402 ASP A CA 1
ATOM 3158 C C . ASP A 1 402 ? -6.588 -6.548 19.786 1.00 96.31 402 ASP A C 1
ATOM 3160 O O . ASP A 1 402 ? -7.348 -6.214 20.699 1.00 96.31 402 ASP A O 1
ATOM 3164 N N . ILE A 1 403 ? -5.260 -6.453 19.908 1.00 95.19 403 ILE A N 1
ATOM 3165 C CA . ILE A 1 403 ? -4.606 -5.835 21.067 1.00 95.19 403 ILE A CA 1
ATOM 3166 C C . ILE A 1 403 ? -4.937 -4.339 21.117 1.00 95.19 403 ILE A C 1
ATOM 3168 O O . ILE A 1 403 ? -5.370 -3.862 22.166 1.00 95.19 403 ILE A O 1
ATOM 3172 N N . LEU A 1 404 ? -4.813 -3.613 20.000 1.00 93.19 404 LEU A N 1
ATOM 3173 C CA . LEU A 1 404 ? -5.175 -2.190 19.937 1.00 93.19 404 LEU A CA 1
ATOM 3174 C C . LEU A 1 404 ? -6.643 -1.949 20.282 1.00 93.19 404 LEU A C 1
ATOM 3176 O O . LEU A 1 404 ? -6.950 -1.077 21.089 1.00 93.19 404 LEU A O 1
ATOM 3180 N N . ARG A 1 405 ? -7.559 -2.767 19.757 1.00 93.19 405 ARG A N 1
ATOM 3181 C CA . ARG A 1 405 ? -8.988 -2.687 20.091 1.00 93.19 405 ARG A CA 1
ATOM 3182 C C . ARG A 1 405 ? -9.200 -2.824 21.605 1.00 93.19 405 ARG A C 1
ATOM 3184 O O . ARG A 1 405 ? -10.019 -2.116 22.174 1.00 93.19 405 ARG A O 1
ATOM 3191 N N . ARG A 1 406 ? -8.436 -3.669 22.302 1.00 90.12 406 ARG A N 1
ATOM 3192 C CA . ARG A 1 406 ? -8.572 -3.886 23.758 1.00 90.12 406 ARG A CA 1
ATOM 3193 C C . ARG A 1 406 ? -7.954 -2.797 24.638 1.00 90.12 406 ARG A C 1
ATOM 3195 O O . ARG A 1 406 ? -8.436 -2.613 25.752 1.00 90.12 406 ARG A O 1
ATOM 3202 N N . TRP A 1 407 ? -6.895 -2.137 24.178 1.00 81.12 407 TRP A N 1
ATOM 3203 C CA . TRP A 1 407 ? -6.079 -1.216 24.988 1.00 81.12 407 TRP A CA 1
ATOM 3204 C C . TRP A 1 407 ? -6.156 0.241 24.578 1.00 81.12 407 TRP A C 1
ATOM 3206 O O . TRP A 1 407 ? -5.728 1.109 25.335 1.00 81.12 407 TRP A O 1
ATOM 3216 N N . ASP A 1 408 ? -6.689 0.504 23.395 1.00 76.88 408 ASP A N 1
ATOM 3217 C CA . ASP A 1 408 ? -6.680 1.823 22.800 1.00 76.88 408 ASP A CA 1
ATOM 3218 C C . ASP A 1 408 ? -5.246 2.354 22.563 1.00 76.88 408 ASP A C 1
ATOM 3220 O O . ASP A 1 408 ? -4.417 1.631 22.007 1.00 76.88 408 ASP A O 1
ATOM 3224 N N . TYR A 1 409 ? -4.936 3.604 22.940 1.00 69.94 409 TYR A N 1
ATOM 3225 C CA . TYR A 1 409 ? -3.626 4.249 22.700 1.00 69.94 409 TYR A CA 1
ATOM 3226 C C . TYR A 1 409 ? -2.736 4.331 23.945 1.00 69.94 409 TYR A C 1
ATOM 3228 O O . TYR A 1 409 ? -1.698 4.994 23.917 1.00 69.94 409 TYR A O 1
ATOM 3236 N N . ASP A 1 410 ? -3.143 3.643 25.012 1.00 72.75 410 ASP A N 1
ATOM 3237 C CA . ASP A 1 410 ? -2.420 3.549 26.281 1.00 72.75 410 ASP A CA 1
ATOM 3238 C C . ASP A 1 410 ? -1.785 2.160 26.448 1.00 72.75 410 ASP A C 1
ATOM 3240 O O . ASP A 1 410 ? -1.633 1.657 27.564 1.00 72.75 410 ASP A O 1
ATOM 3244 N N . LEU A 1 411 ? -1.422 1.506 25.337 1.00 76.62 411 LEU A N 1
ATOM 3245 C CA . LEU A 1 411 ? -0.753 0.211 25.389 1.00 76.62 411 LEU A CA 1
ATOM 3246 C C . LEU A 1 411 ? 0.632 0.401 26.035 1.00 76.62 411 LEU A C 1
ATOM 3248 O O . LEU A 1 411 ? 1.479 1.102 25.468 1.00 76.62 411 LEU A O 1
ATOM 3252 N N . PRO A 1 412 ? 0.895 -0.196 27.215 1.00 70.75 412 PRO A N 1
ATOM 3253 C CA . PRO A 1 412 ? 2.188 -0.048 27.862 1.00 70.75 412 PRO A CA 1
ATOM 3254 C C . PRO A 1 412 ? 3.297 -0.682 27.008 1.00 70.75 412 PRO A C 1
ATOM 3256 O O . PRO A 1 412 ? 3.023 -1.578 26.204 1.00 70.75 412 PRO A O 1
ATOM 3259 N N . PRO A 1 413 ? 4.564 -0.268 27.205 1.00 74.69 413 PRO A N 1
ATOM 3260 C CA . PRO A 1 413 ? 5.705 -0.930 26.580 1.00 74.69 413 PRO A CA 1
ATOM 3261 C C . PRO A 1 413 ? 5.671 -2.448 26.804 1.00 74.69 413 PRO A C 1
ATOM 3263 O O . PRO A 1 413 ? 5.229 -2.888 27.868 1.00 74.69 413 PRO A O 1
ATOM 3266 N N . VAL A 1 414 ? 6.191 -3.245 25.858 1.00 67.62 414 VAL A N 1
ATOM 3267 C CA . VAL A 1 414 ? 6.190 -4.726 25.942 1.00 67.62 414 VAL A CA 1
ATOM 3268 C C . VAL A 1 414 ? 6.681 -5.234 27.306 1.00 67.62 414 VAL A C 1
ATOM 3270 O O . VAL A 1 414 ? 6.096 -6.154 27.872 1.00 67.62 414 VAL A O 1
ATOM 3273 N N . SER A 1 415 ? 7.705 -4.597 27.883 1.00 66.31 415 SER A N 1
ATOM 3274 C CA . SER A 1 415 ? 8.276 -4.953 29.192 1.00 66.31 415 SER A CA 1
ATOM 3275 C C . SER A 1 415 ? 7.315 -4.807 30.381 1.00 66.31 415 SER A C 1
ATOM 3277 O O . SER A 1 415 ? 7.550 -5.409 31.426 1.00 66.31 415 SER A O 1
ATOM 3279 N N . ALA A 1 416 ? 6.247 -4.023 30.238 1.00 71.19 416 ALA A N 1
ATOM 3280 C CA . ALA A 1 416 ? 5.244 -3.746 31.263 1.00 71.19 416 ALA A CA 1
ATOM 3281 C C . ALA A 1 416 ? 3.845 -4.280 30.891 1.00 71.19 416 ALA A C 1
ATOM 3283 O O . ALA A 1 416 ? 2.873 -4.024 31.606 1.00 71.19 416 ALA A O 1
ATOM 3284 N N . TYR A 1 417 ? 3.718 -5.016 29.782 1.00 71.69 417 TYR A N 1
ATOM 3285 C CA . TYR A 1 417 ? 2.431 -5.497 29.297 1.00 71.69 417 TYR A CA 1
ATOM 3286 C C . TYR A 1 417 ? 1.816 -6.547 30.232 1.00 71.69 417 TYR A C 1
ATOM 3288 O O . TYR A 1 417 ? 2.367 -7.625 30.445 1.00 71.69 417 TYR A O 1
ATOM 3296 N N . THR A 1 418 ? 0.625 -6.254 30.757 1.00 68.06 418 THR A N 1
ATOM 3297 C CA . THR A 1 418 ? -0.208 -7.210 31.501 1.00 68.06 418 THR A CA 1
ATOM 3298 C C . THR A 1 418 ? -1.596 -7.213 30.880 1.00 68.06 418 THR A C 1
ATOM 3300 O O . THR A 1 418 ? -2.279 -6.209 31.053 1.00 68.06 418 THR A O 1
ATOM 3303 N N . PRO A 1 419 ? -2.045 -8.287 30.192 1.00 63.94 419 PRO A N 1
ATOM 3304 C CA . PRO A 1 419 ? -3.352 -8.319 29.536 1.00 63.94 419 PRO A CA 1
ATOM 3305 C C . PRO A 1 419 ? -4.464 -7.818 30.471 1.00 63.94 419 PRO A C 1
ATOM 3307 O O . PRO A 1 419 ? -4.495 -8.252 31.631 1.00 63.94 419 PRO A O 1
ATOM 3310 N N . PRO A 1 420 ? -5.392 -6.956 30.012 1.00 60.59 420 PRO A N 1
ATOM 3311 C CA . PRO A 1 420 ? -6.475 -6.490 30.853 1.00 60.59 420 PRO A CA 1
ATOM 3312 C C . PRO A 1 420 ? -7.291 -7.720 31.231 1.00 60.59 420 PRO A C 1
ATOM 3314 O O . PRO A 1 420 ? -7.715 -8.494 30.367 1.00 60.59 420 PRO A O 1
ATOM 3317 N N . ARG A 1 421 ? -7.492 -7.934 32.530 1.00 49.41 421 ARG A N 1
ATOM 3318 C CA . ARG A 1 421 ? -8.446 -8.936 32.998 1.00 49.41 421 ARG A CA 1
ATOM 3319 C C . ARG A 1 421 ? -9.831 -8.326 32.838 1.00 49.41 421 ARG A C 1
ATOM 3321 O O . ARG A 1 421 ? -10.245 -7.525 33.671 1.00 49.41 421 ARG A O 1
ATOM 3328 N N . PHE A 1 422 ? -10.505 -8.652 31.742 1.00 42.50 422 PHE A N 1
ATOM 3329 C CA . PHE A 1 422 ? -11.899 -8.268 31.551 1.00 42.50 422 PHE A CA 1
ATOM 3330 C C . PHE A 1 422 ? -12.769 -9.004 32.582 1.00 42.50 422 PHE A C 1
ATOM 3332 O O . PHE A 1 422 ? -12.518 -10.177 32.876 1.00 42.50 422 PHE A O 1
ATOM 3339 N N . ARG A 1 423 ? -13.728 -8.286 33.174 1.00 36.66 423 ARG A N 1
ATOM 3340 C CA . ARG A 1 423 ? -14.841 -8.889 33.914 1.00 36.66 423 ARG A CA 1
ATOM 3341 C C . ARG A 1 423 ? -15.934 -9.292 32.946 1.00 36.66 423 ARG A C 1
ATOM 3343 O O . ARG A 1 423 ? -16.125 -8.525 31.977 1.00 36.66 423 ARG A O 1
#

Radius of gyration: 21.91 Å; chains: 1; bounding box: 57×49×67 Å

Foldseek 3Di:
DPPPQWDAPDFQGAIAGEPPAFDALLRFKAAACPVNDDPLVLLLLAQEEEEQLFQDLHAYPLCVVFWDPPATNLQSVQLGQNLVVLLLNLLRHVDNNYMYGYQHHHCLAQRLLDDDDPCLLVLQVVQVVQVVCVVVVDPGDSPPSRSRPQAGPVGHGTGDDQDDVVSSVSNVVSSVVVCVRTVVNSVVSSLVSLVSSLVSLLVCQQADPPVPDALLRNLSSQHHEYEHEGEHAQFPADPLQARAHGDPPQQDAAQWKEKAQLDDQQLAHDADPVRHHDDPLRGGQQHSLQVVLLLQLLCVLVVPDLVCSCRRYTYCPPPNFTSSLSVVSVSVVVCQVVQFHQHNVNPDTGGRRYGGIYIYTHVCQSQDDVQNVVSNDRDSHHDDRPSVSSNSVSVSSVSSSSSCSNQPSNQDRNVPGDRDPDD

Secondary structure (DSSP, 8-state):
--TTS-EESSTTS-EEEPTT----HHHHEEETTTTTS-HHHHGGG--EEEEETT---PEEGGGTTTBPTT--HHHHHHTTTHHHHHHHHHHHHH-TTEEEEE--S-TTSS-TTSPPPSSHHHHHHHHHHHHHHHHTT-----TTS-SS-SB-TT--B-BPPPSSHHHHHHHHHHHHHHIIIIIHHHHHHHHHHHHHHHHHHHHHHHH--TTT--HHHHHHHTEEEEEEEEEE-SEEE-TTS-EEEEPPGGGPPPSSEEEE-SS-TTSPPPPPTTSPPPPGGGS-SS-HHHHHHHHHHHHHHTT--GGGHHHHEEESSS----HHHHHHHHHHHHHGGGGEEEPTTSS-EEE-EEEEEEEEEEHHHHH-HHHHHHHTSS-S--PPP-HHHHHHHHHHHHHHHHHHHHHTT----GGG-------

pLDDT: mean 92.17, std 9.53, range [29.98, 98.88]